Protein AF-0000000085118429 (afdb_homodimer)

Sequence (594 aa):
MKNIKKLLFVSVMFFLSLVNLNAHSLWVNSFESFTHKPAHIIVGLGWGHLMPIDDILNSPNGRVIVEEFKITSPNGEIINLDIPSSDPKEATKKVKDFDVLSADLGLQKIALKENSQKGVYKIEAKSKPTFYTEYIDTKGNKRLKLTTMDKLDDIQKILMSVKYEAFAKSYLTIDKWEEQKATNKGLEIIPKTDLSNVKVGDLVEFEVLFEGKPLHLTASSMDYISANSNSFGQNDGFSLMSYIENGKAQFRVQSAGQWRVSCNHRDTVTKDGSFKDLFGKVEYVFNASTITFNVKEMKNIKKLLFVSVMFFLSLVNLNAHSLWVNSFESFTHKPAHIIVGLGWGHLMPIDDILNSPNGRVIVEEFKITSPNGEIINLDIPSSDPKEATKKVKDFDVLSADLGLQKIALKENSQKGVYKIEAKSKPTFYTEYIDTKGNKRLKLTTMDKLDDIQKILMSVKYEAFAKSYLTIDKWEEQKATNKGLEIIPKTDLSNVKVGDLVEFEVLFEGKPLHLTASSMDYISANSNSFGQNDGFSLMSYIENGKAQFRVQSAGQWRVSCNHRDTVTKDGSFKDLFGKVEYVFNASTITFNVKE

Foldseek 3Di:
DPCPPPPPPPPPPPCPPCPPQFAKAKAKDWAWDVPDPPTKIKIFIEIGQAPPHDDAQQDPVDHFAWDFKWKAAPVGDIDGADDDDRDDDDFPDDDDPDGHDDHCGRIDMGGDDPPGDFEKMKIKIKTDWWKKWWAQFQVRDTDIDGFFPLPDDGGPGTPFIETEMEMYMEMDGGPDYDFDDDPLAAWDWGWPDRLNEAAQFDKTKTFIDGSNFGDADDPVDFWKKWKDHPVGCSVVPGTDIFTGHRRMTIDGHHDWFKMKIKTKDKDAADCPDPVNVCVVGGGIYIYMYMYMGGYHD/DPPPPPPPPPPPPPCPPCPPLFAKAKAKDWAWDVPDPPTKIKIFIEIGQAPPHDDAQQDPVDHFAWDFKWKAAPVGDIDGADDDDRDDDDFPDDDDPDGHDDHCGRIDMGGDDPPGDFEKMKIKIKTDWWKKWWAQFQVRDTDIDGFFPLPDDGGPGTPFIETEMEMYMEMDGGPDYDFDDDPLAAWDWGWPDRLNEAAQFDKTKTFIDGSNFGDADDPVDFWKKWKAHPVGCSVVPGTDIFTGHRRMTIDGHHDWFKMKIKTKDKDAADCPDPVNVCVVGGGIYIYMYMYMGGYHD

Organism: Aliarcobacter butzleri (strain RM4018) (NCBI:txid367737)

Solvent-accessible surface area (backbone atoms only — not comparable to full-atom values): 31592 Å² total; per-residue (Å²): 137,84,81,76,76,76,77,75,76,74,74,74,68,74,69,71,70,72,68,61,82,81,55,67,42,57,36,38,43,77,29,76,34,75,87,51,87,56,36,34,32,32,33,27,54,23,27,32,86,47,64,80,53,41,47,46,41,31,32,96,90,49,68,50,50,74,67,43,36,34,39,30,41,64,86,61,53,73,44,80,48,73,72,55,77,44,60,78,69,71,61,78,39,82,50,94,37,30,32,34,26,80,37,64,41,36,38,29,33,41,38,39,39,91,77,34,72,66,20,42,32,41,35,38,35,30,38,45,77,40,39,34,22,34,28,27,28,76,85,69,45,84,44,78,45,81,35,47,53,69,78,56,82,59,68,65,41,82,74,46,28,32,38,37,35,40,30,17,27,28,72,47,56,39,98,40,78,64,88,66,76,84,86,47,61,52,48,39,77,38,58,73,41,71,59,80,73,34,36,50,65,38,76,44,38,33,39,33,27,48,60,61,36,60,38,47,61,42,100,87,36,82,40,40,39,36,33,36,22,46,38,41,38,54,90,74,72,43,62,49,74,24,62,24,55,73,12,34,34,53,51,62,42,83,47,21,22,59,35,40,38,37,36,62,47,75,42,78,40,33,81,84,46,99,43,30,90,39,41,77,33,30,50,30,41,35,32,34,21,25,39,30,45,53,27,35,119,137,86,80,76,76,74,78,76,76,75,74,74,71,74,69,70,70,73,68,60,84,81,55,66,43,57,35,36,44,75,30,77,34,75,87,51,87,55,36,34,33,32,34,27,54,24,26,32,87,46,64,78,54,39,47,46,40,33,32,95,92,51,68,51,49,73,68,43,37,33,39,30,41,63,87,62,53,73,43,80,48,72,73,55,76,43,59,78,67,70,61,77,39,82,52,93,37,31,31,34,26,80,37,65,41,37,37,27,32,40,39,40,39,90,79,34,74,69,22,40,30,41,36,39,36,28,38,47,77,40,40,35,22,33,27,28,28,76,85,68,44,83,44,78,43,81,38,47,53,68,78,56,84,58,70,65,40,82,73,46,28,32,40,36,36,39,29,18,28,28,72,46,56,38,98,40,78,63,89,67,77,84,86,46,61,52,48,38,78,38,55,73,42,72,61,80,73,34,35,49,66,38,73,43,38,34,38,34,27,48,59,62,37,59,37,47,61,40,100,88,36,81,40,40,39,36,35,34,20,47,39,40,38,55,89,75,73,43,62,49,72,23,62,24,56,73,12,34,34,54,52,61,42,86,47,24,22,59,35,39,36,36,36,64,48,76,43,78,40,34,79,85,46,98,44,31,92,40,41,77,31,31,50,30,40,36,32,36,23,25,40,31,48,54,28,35,117

Structure (mmCIF, N/CA/C/O backbone):
data_AF-0000000085118429-model_v1
#
loop_
_entity.id
_entity.type
_entity.pdbx_description
1 polymer 'Nickel transporter'
#
loop_
_atom_site.group_PDB
_atom_site.id
_atom_site.type_symbol
_atom_site.label_atom_id
_atom_site.label_alt_id
_atom_site.label_comp_id
_atom_site.label_asym_id
_atom_site.label_entity_id
_atom_site.label_seq_id
_atom_site.pdbx_PDB_ins_code
_atom_site.Cartn_x
_atom_site.Cartn_y
_atom_site.Cartn_z
_atom_site.occupancy
_atom_site.B_iso_or_equiv
_atom_site.auth_seq_id
_atom_site.auth_comp_id
_atom_site.auth_asym_id
_atom_site.auth_atom_id
_atom_site.pdbx_PDB_model_num
ATOM 1 N N . MET A 1 1 ? -17.5 35.219 61.25 1 31.08 1 MET A N 1
ATOM 2 C CA . MET A 1 1 ? -17.938 34.156 60.312 1 31.08 1 MET A CA 1
ATOM 3 C C . MET A 1 1 ? -17.797 34.594 58.875 1 31.08 1 MET A C 1
ATOM 5 O O . MET A 1 1 ? -18.688 35.25 58.312 1 31.08 1 MET A O 1
ATOM 9 N N . LYS A 1 2 ? -16.516 35.031 58.531 1 35.03 2 LYS A N 1
ATOM 10 C CA . LYS A 1 2 ? -16.047 35.594 57.281 1 35.03 2 LYS A CA 1
ATOM 11 C C . LYS A 1 2 ? -16.281 34.656 56.094 1 35.03 2 LYS A C 1
ATOM 13 O O . LYS A 1 2 ? -15.93 33.469 56.156 1 35.03 2 LYS A O 1
ATOM 18 N N . ASN A 1 3 ? -17.375 34.875 55.219 1 29.75 3 ASN A N 1
ATOM 19 C CA . ASN A 1 3 ? -17.953 34.25 54.031 1 29.75 3 ASN A CA 1
ATOM 20 C C . ASN A 1 3 ? -16.922 34.125 52.938 1 29.75 3 ASN A C 1
ATOM 22 O O . ASN A 1 3 ? -16.484 35.094 52.344 1 29.75 3 ASN A O 1
ATOM 26 N N . ILE A 1 4 ? -15.898 33.281 53 1 30.25 4 ILE A N 1
ATOM 27 C CA . ILE A 1 4 ? -14.898 32.938 52 1 30.25 4 ILE A CA 1
ATOM 28 C C . ILE A 1 4 ? -15.602 32.469 50.719 1 30.25 4 ILE A C 1
ATOM 30 O O . ILE A 1 4 ? -16.203 31.406 50.688 1 30.25 4 ILE A O 1
ATOM 34 N N . LYS A 1 5 ? -16.344 33.406 50 1 30.91 5 LYS A N 1
ATOM 35 C CA . LYS A 1 5 ? -16.891 33.094 48.688 1 30.91 5 LYS A CA 1
ATOM 36 C C . LYS A 1 5 ? -15.852 32.406 47.812 1 30.91 5 LYS A C 1
ATOM 38 O O . LYS A 1 5 ? -14.805 32.969 47.5 1 30.91 5 LYS A O 1
ATOM 43 N N . LYS A 1 6 ? -15.797 31.062 47.938 1 32.31 6 LYS A N 1
ATOM 44 C CA . LYS A 1 6 ? -15.055 30.188 47.031 1 32.31 6 LYS A CA 1
ATOM 45 C C . LYS A 1 6 ? -15.266 30.594 45.562 1 32.31 6 LYS A C 1
ATOM 47 O O . LYS A 1 6 ? -16.406 30.656 45.094 1 32.31 6 LYS A O 1
ATOM 52 N N . LEU A 1 7 ? -14.445 31.516 45.031 1 33.56 7 LEU A N 1
ATOM 53 C CA . LEU A 1 7 ? -14.312 31.812 43.594 1 33.56 7 LEU A CA 1
ATOM 54 C C . LEU A 1 7 ? -14.266 30.531 42.781 1 33.56 7 LEU A C 1
ATOM 56 O O . LEU A 1 7 ? -13.352 29.719 42.938 1 33.56 7 LEU A O 1
ATOM 60 N N . LEU A 1 8 ? -15.43 29.984 42.438 1 31.56 8 LEU A N 1
ATOM 61 C CA . LEU A 1 8 ? -15.602 28.938 41.438 1 31.56 8 LEU A CA 1
ATOM 62 C C . LEU A 1 8 ? -14.867 29.281 40.156 1 31.56 8 LEU A C 1
ATOM 64 O O . LEU A 1 8 ? -15.227 30.234 39.438 1 31.56 8 LEU A O 1
ATOM 68 N N . PHE A 1 9 ? -13.523 29.203 40.094 1 29.58 9 PHE A N 1
ATOM 69 C CA . PHE A 1 9 ? -12.797 29.188 38.844 1 29.58 9 PHE A CA 1
ATOM 70 C C . PHE A 1 9 ? -13.477 28.281 37.844 1 29.58 9 PHE A C 1
ATOM 72 O O . PHE A 1 9 ? -13.492 27.062 38 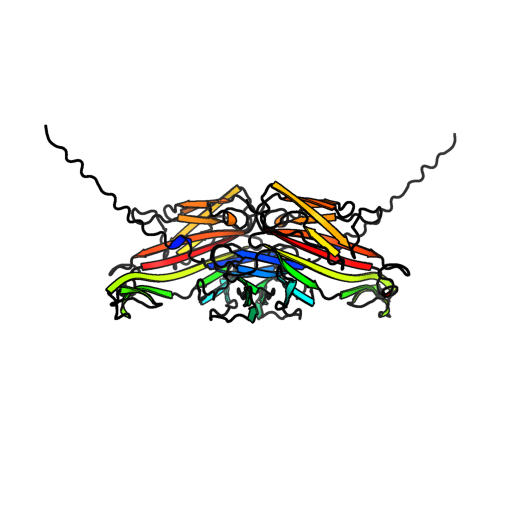1 29.58 9 PHE A O 1
ATOM 79 N N . VAL A 1 10 ? -14.586 28.719 37.219 1 30.53 10 VAL A N 1
ATOM 80 C CA . VAL A 1 10 ? -15.109 28.109 36 1 30.53 10 VAL A CA 1
ATOM 81 C C . VAL A 1 10 ? -13.984 27.922 35 1 30.53 10 VAL A C 1
ATOM 83 O O . VAL A 1 10 ? -13.422 28.891 34.5 1 30.53 10 VAL A O 1
ATOM 86 N N . SER A 1 11 ? -13.086 26.984 35.188 1 29.55 11 SER A N 1
ATOM 87 C CA . SER A 1 11 ? -12.195 26.531 34.125 1 29.55 11 SER A CA 1
ATOM 88 C C . SER A 1 11 ? -12.953 26.375 32.812 1 29.55 11 SER A C 1
ATOM 90 O O . SER A 1 11 ? -13.82 25.5 32.688 1 29.55 11 SER A O 1
ATOM 92 N N . VAL A 1 12 ? -13.344 27.453 32.219 1 29.23 12 VAL A N 1
ATOM 93 C CA . VAL A 1 12 ? -13.75 27.391 30.812 1 29.23 12 VAL A CA 1
ATOM 94 C C . VAL A 1 12 ? -12.766 26.531 30.031 1 29.23 12 VAL A C 1
ATOM 96 O O . VAL A 1 12 ? -11.617 26.938 29.812 1 29.23 12 VAL A O 1
ATOM 99 N N . MET A 1 13 ? -12.68 25.297 30.312 1 29.78 13 MET A N 1
ATOM 100 C CA . MET A 1 13 ? -12.047 24.391 29.359 1 29.78 13 MET A CA 1
ATOM 101 C C . MET A 1 13 ? -12.492 24.703 27.938 1 29.78 13 MET A C 1
ATOM 103 O O . MET A 1 13 ? -13.641 24.438 27.578 1 29.78 13 MET A O 1
ATOM 107 N N . PHE A 1 14 ? -12.094 25.844 27.422 1 29.92 14 PHE A N 1
ATOM 108 C CA . PHE A 1 14 ? -12.203 25.969 25.984 1 29.92 14 PHE A CA 1
ATOM 109 C C . PHE A 1 14 ? -11.883 24.656 25.281 1 29.92 14 PHE A C 1
ATOM 111 O O . PHE A 1 14 ? -10.75 24.188 25.328 1 29.92 14 PHE A O 1
ATOM 118 N N . PHE A 1 15 ? -12.859 23.781 25.266 1 29.66 15 PHE A N 1
ATOM 119 C CA . PHE A 1 15 ? -12.867 22.641 24.344 1 29.66 15 PHE A CA 1
ATOM 120 C C . PHE A 1 15 ? -12.438 23.078 22.953 1 29.66 15 PHE A C 1
ATOM 122 O O . PHE A 1 15 ? -13.219 23.672 22.219 1 29.66 15 PHE A O 1
ATOM 129 N N . LEU A 1 16 ? -11.32 23.703 22.75 1 32.72 16 LEU A N 1
ATOM 130 C CA . LEU A 1 16 ? -10.828 23.609 21.391 1 32.72 16 LEU A CA 1
ATOM 131 C C . LEU A 1 16 ? -11.266 22.297 20.75 1 32.72 16 LEU A C 1
ATOM 133 O O . LEU A 1 16 ? -10.953 21.219 21.266 1 32.72 16 LEU A O 1
ATOM 137 N N . SER A 1 17 ? -12.516 22.281 20.312 1 33.25 17 SER A N 1
ATOM 138 C CA . SER A 1 17 ? -13.008 21.219 19.438 1 33.25 17 SER A CA 1
ATOM 139 C C . SER A 1 17 ? -11.875 20.594 18.641 1 33.25 17 SER A C 1
ATOM 141 O O . SER A 1 17 ? -11.117 21.297 17.969 1 33.25 17 SER A O 1
ATOM 143 N N . LEU A 1 18 ? -11.266 19.656 19.078 1 34.97 18 LEU A N 1
ATOM 144 C CA . LEU A 1 18 ? -10.5 18.625 18.375 1 34.97 18 LEU A CA 1
ATOM 145 C C . LEU A 1 18 ? -11.039 18.438 16.953 1 34.97 18 LEU A C 1
ATOM 147 O O . LEU A 1 18 ? -11.992 17.688 16.75 1 34.97 18 LEU A O 1
ATOM 151 N N . VAL A 1 19 ? -11.336 19.5 16.281 1 38.31 19 VAL A N 1
ATOM 152 C CA . VAL A 1 19 ? -11.539 19.297 14.852 1 38.31 19 VAL A CA 1
ATOM 153 C C . VAL A 1 19 ? -10.75 18.078 14.383 1 38.31 19 VAL A C 1
ATOM 155 O O . VAL A 1 19 ? -10.789 17.719 13.203 1 38.31 19 VAL A O 1
ATOM 158 N N . ASN A 1 20 ? -9.578 17.766 14.938 1 40.97 20 ASN A N 1
ATOM 159 C CA . ASN A 1 20 ? -8.539 17.031 14.234 1 40.97 20 ASN A CA 1
ATOM 160 C C . ASN A 1 20 ? -8.984 15.602 13.914 1 40.97 20 ASN A C 1
ATOM 162 O O . ASN A 1 20 ? -8.234 14.836 13.305 1 40.97 20 ASN A O 1
ATOM 166 N N . LEU A 1 21 ? -9.945 15.148 14.648 1 42.75 21 LEU A N 1
ATOM 167 C CA . LEU A 1 21 ? -9.953 13.688 14.672 1 42.75 21 LEU A CA 1
ATOM 168 C C . LEU A 1 21 ? -10.211 13.125 13.273 1 42.75 21 LEU A C 1
ATOM 170 O O . LEU A 1 21 ? -9.742 12.031 12.945 1 42.75 21 LEU A O 1
ATOM 174 N N . ASN A 1 22 ? -10.82 13.945 12.32 1 56.09 22 ASN A N 1
ATOM 175 C CA . ASN A 1 22 ? -11.188 13.273 11.078 1 56.09 22 ASN A CA 1
ATOM 176 C C . ASN A 1 22 ? -10.453 13.867 9.875 1 56.09 22 ASN A C 1
ATOM 178 O O . ASN A 1 22 ? -10.891 13.711 8.734 1 56.09 22 ASN A O 1
ATOM 182 N N . ALA A 1 23 ? -9.328 14.648 10.242 1 78.62 23 ALA A N 1
ATOM 183 C CA . ALA A 1 23 ? -8.703 15.25 9.07 1 78.62 23 ALA A CA 1
ATOM 184 C C . ALA A 1 23 ? -7.699 14.289 8.438 1 78.62 23 ALA A C 1
ATOM 186 O O . ALA A 1 23 ? -7.012 13.547 9.141 1 78.62 23 ALA A O 1
ATOM 187 N N . HIS A 1 24 ? -7.641 14.32 7.16 1 89.5 24 HIS A N 1
ATOM 188 C CA . HIS A 1 24 ? -6.691 13.523 6.398 1 89.5 24 HIS A CA 1
ATOM 189 C C . HIS A 1 24 ? -5.258 13.945 6.688 1 89.5 24 HIS A C 1
ATOM 191 O O . HIS A 1 24 ? -4.996 15.109 6.984 1 89.5 24 HIS A O 1
ATOM 197 N N . SER A 1 25 ? -4.398 13.078 6.727 1 93.75 25 SER A N 1
ATOM 198 C CA . SER A 1 25 ? -2.963 13.32 6.809 1 93.75 25 SER A CA 1
ATOM 199 C C . SER A 1 25 ? -2.264 12.938 5.508 1 93.75 25 SER A C 1
ATOM 201 O O . SER A 1 25 ? -2.707 12.023 4.805 1 93.75 25 SER A O 1
ATOM 203 N N . LEU A 1 26 ? -1.222 13.695 5.242 1 96.81 26 LEU A N 1
ATOM 204 C CA . LEU A 1 26 ? -0.323 13.367 4.141 1 96.81 26 LEU A CA 1
ATOM 205 C C . LEU A 1 26 ? 0.892 12.594 4.641 1 96.81 26 LEU A C 1
ATOM 207 O O . LEU A 1 26 ? 1.497 12.969 5.648 1 96.81 26 LEU A O 1
ATOM 211 N N . TRP A 1 27 ? 1.241 11.461 3.992 1 98.38 27 TRP A N 1
ATOM 212 C CA . TRP A 1 27 ? 2.479 10.766 4.34 1 98.38 27 TRP A CA 1
ATOM 213 C C . TRP A 1 27 ? 3.135 10.172 3.102 1 98.38 27 TRP A C 1
ATOM 215 O O . TRP A 1 27 ? 2.578 10.234 2.004 1 98.38 27 TRP A O 1
ATOM 225 N N . VAL A 1 28 ? 4.406 9.781 3.297 1 98.56 28 VAL A N 1
ATOM 226 C CA . VAL A 1 28 ? 5.156 9.094 2.248 1 98.56 28 VAL A CA 1
ATOM 227 C C . VAL A 1 28 ? 5.211 7.598 2.545 1 98.56 28 VAL A C 1
ATOM 229 O O . VAL A 1 28 ? 5.535 7.191 3.662 1 98.56 28 VAL A O 1
ATOM 232 N N . ASN A 1 29 ? 4.762 6.855 1.535 1 97.38 29 ASN A N 1
ATOM 233 C CA . ASN A 1 29 ? 4.969 5.414 1.603 1 97.38 29 ASN A CA 1
ATOM 234 C C . ASN A 1 29 ? 6.336 5.016 1.054 1 97.38 29 ASN A C 1
ATOM 236 O O . ASN A 1 29 ? 6.789 5.566 0.048 1 97.38 29 ASN A O 1
ATOM 240 N N . SER A 1 30 ? 6.949 4.145 1.771 1 95.25 30 SER A N 1
ATOM 241 C CA . SER A 1 30 ? 8.219 3.557 1.339 1 95.25 30 SER A CA 1
ATOM 242 C C . SER A 1 30 ? 8.211 2.043 1.513 1 95.25 30 SER A C 1
ATOM 244 O O . SER A 1 30 ? 8.391 1.539 2.625 1 95.25 30 SER A O 1
ATOM 246 N N . PHE A 1 31 ? 8.094 1.335 0.402 1 95.19 31 PHE A N 1
ATOM 247 C CA . PHE A 1 31 ? 8.078 -0.123 0.4 1 95.19 31 PHE A CA 1
ATOM 248 C C . PHE A 1 31 ? 9.414 -0.68 -0.082 1 95.19 31 PHE A C 1
ATOM 250 O O . PHE A 1 31 ? 9.672 -0.726 -1.286 1 95.19 31 PHE A O 1
ATOM 257 N N . GLU A 1 32 ? 10.164 -1.174 0.893 1 92.88 32 GLU A N 1
ATOM 258 C CA . GLU A 1 32 ? 11.523 -1.625 0.59 1 92.88 32 GLU A CA 1
ATOM 259 C C . GLU A 1 32 ? 11.531 -3.088 0.156 1 92.88 32 GLU A C 1
ATOM 261 O O . GLU A 1 32 ? 10.805 -3.912 0.714 1 92.88 32 GLU A O 1
ATOM 266 N N . SER A 1 33 ? 12.328 -3.354 -0.87 1 90 33 SER A N 1
ATOM 267 C CA . SER A 1 33 ? 12.523 -4.723 -1.328 1 90 33 SER A CA 1
ATOM 268 C C . SER A 1 33 ? 14 -5.031 -1.53 1 90 33 SER A C 1
ATOM 270 O O . SER A 1 33 ? 14.625 -4.512 -2.455 1 90 33 SER A O 1
ATOM 272 N N . PHE A 1 34 ? 14.469 -5.934 -0.694 1 85.56 34 PHE A N 1
ATOM 273 C CA . PHE A 1 34 ? 15.883 -6.309 -0.765 1 85.56 34 PHE A CA 1
ATOM 274 C C . PHE A 1 34 ? 16.031 -7.75 -1.231 1 85.56 34 PHE A C 1
ATOM 276 O O . PHE A 1 34 ? 17.094 -8.344 -1.087 1 85.56 34 PHE A O 1
ATOM 283 N N . THR A 1 35 ? 14.961 -8.281 -1.754 1 83.44 35 THR A N 1
ATOM 284 C CA . THR A 1 35 ? 14.953 -9.68 -2.172 1 83.44 35 THR A CA 1
ATOM 285 C C . THR A 1 35 ? 15.875 -9.883 -3.373 1 83.44 35 THR A C 1
ATOM 287 O O . THR A 1 35 ? 16.562 -10.906 -3.467 1 83.44 35 THR A O 1
ATOM 290 N N . HIS A 1 36 ? 15.805 -8.93 -4.277 1 82.12 36 HIS A N 1
ATOM 291 C CA . HIS A 1 36 ? 16.703 -8.961 -5.43 1 82.12 36 HIS A CA 1
ATOM 292 C C . HIS A 1 36 ? 17.828 -7.945 -5.285 1 82.12 36 HIS A C 1
ATOM 294 O O . HIS A 1 36 ? 17.703 -6.984 -4.52 1 82.12 36 HIS A O 1
ATOM 300 N N . LYS A 1 37 ? 18.938 -8.312 -6.004 1 87.12 37 LYS A N 1
ATOM 301 C CA . LYS A 1 37 ? 20.031 -7.359 -6.074 1 87.12 37 LYS A CA 1
ATOM 302 C C . LYS A 1 37 ? 20.234 -6.848 -7.5 1 87.12 37 LYS A C 1
ATOM 304 O O . LYS A 1 37 ? 20.266 -7.633 -8.445 1 87.12 37 LYS A O 1
ATOM 309 N N . PRO A 1 38 ? 20.359 -5.492 -7.715 1 91.5 38 PRO A N 1
ATOM 310 C CA . PRO A 1 38 ? 20.281 -4.465 -6.672 1 91.5 38 PRO A CA 1
ATOM 311 C C . PRO A 1 38 ? 18.859 -4.293 -6.117 1 91.5 38 PRO A C 1
ATOM 313 O O . PRO A 1 38 ? 17.891 -4.637 -6.785 1 91.5 38 PRO A O 1
ATOM 316 N N . ALA A 1 39 ? 18.828 -3.707 -4.957 1 91.5 39 ALA A N 1
ATOM 317 C CA . ALA A 1 39 ? 17.562 -3.514 -4.262 1 91.5 39 ALA A CA 1
ATOM 318 C C . ALA A 1 39 ? 16.734 -2.408 -4.922 1 91.5 39 ALA A C 1
ATOM 320 O O . ALA A 1 39 ? 17.219 -1.709 -5.812 1 91.5 39 ALA A O 1
ATOM 321 N N . HIS A 1 40 ? 15.484 -2.377 -4.543 1 94 40 HIS A N 1
ATOM 322 C CA . HIS A 1 40 ? 14.633 -1.275 -4.973 1 94 40 HIS A CA 1
ATOM 323 C C . HIS A 1 40 ? 13.641 -0.891 -3.879 1 94 40 HIS A C 1
ATOM 325 O O . HIS A 1 40 ? 13.461 -1.632 -2.91 1 94 40 HIS A O 1
ATOM 331 N N . ILE A 1 41 ? 13.102 0.284 -4.066 1 95.69 41 ILE A N 1
ATOM 332 C CA . ILE A 1 41 ? 12.016 0.739 -3.205 1 95.69 41 ILE A CA 1
ATOM 333 C C . ILE A 1 41 ? 10.891 1.317 -4.059 1 95.69 41 ILE A C 1
ATOM 335 O O . ILE A 1 41 ? 11.141 1.924 -5.105 1 95.69 41 ILE A O 1
ATOM 339 N N . ILE A 1 42 ? 9.688 1.036 -3.656 1 97.19 42 ILE A N 1
ATOM 340 C CA . ILE A 1 42 ? 8.562 1.751 -4.234 1 97.19 42 ILE A CA 1
ATOM 341 C C . ILE A 1 42 ? 8.102 2.848 -3.279 1 97.19 42 ILE A C 1
ATOM 343 O O . ILE A 1 42 ? 7.773 2.574 -2.121 1 97.19 42 ILE A O 1
ATOM 347 N N . VAL A 1 43 ? 8.102 4.059 -3.807 1 98.25 43 VAL A N 1
ATOM 348 C CA . VAL A 1 43 ? 7.656 5.18 -2.99 1 98.25 43 VAL A CA 1
ATOM 349 C C . VAL A 1 43 ? 6.348 5.738 -3.549 1 98.25 43 VAL A C 1
ATOM 351 O O . VAL A 1 43 ? 6.031 5.535 -4.723 1 98.25 43 VAL A O 1
ATOM 354 N N . GLY A 1 44 ? 5.613 6.371 -2.727 1 98.19 44 GLY A N 1
ATOM 355 C CA . GLY A 1 44 ? 4.367 7.008 -3.119 1 98.19 44 GLY A CA 1
ATOM 356 C C . GLY A 1 44 ? 3.779 7.891 -2.033 1 98.19 44 GLY A C 1
ATOM 357 O O . GLY A 1 44 ? 4.324 7.969 -0.93 1 98.19 44 GLY A O 1
ATOM 358 N N . LEU A 1 45 ? 2.674 8.508 -2.402 1 98.38 45 LEU A N 1
ATOM 359 C CA . LEU A 1 45 ? 2.01 9.414 -1.477 1 98.38 45 LEU A CA 1
ATOM 360 C C . LEU A 1 45 ? 0.825 8.734 -0.799 1 98.38 45 LEU A C 1
ATOM 362 O O . LEU A 1 45 ? 0.111 7.949 -1.43 1 98.38 45 LEU A O 1
ATOM 366 N N . GLY A 1 46 ? 0.709 8.984 0.461 1 97.12 46 GLY A N 1
ATOM 367 C CA . GLY A 1 46 ? -0.475 8.594 1.212 1 97.12 46 GLY A CA 1
ATOM 368 C C . GLY A 1 46 ? -1.325 9.781 1.633 1 97.12 46 GLY A C 1
ATOM 369 O O . GLY A 1 46 ? -0.799 10.852 1.944 1 97.12 46 GLY A O 1
ATOM 370 N N . TRP A 1 47 ? -2.594 9.531 1.67 1 95.38 47 TRP A N 1
ATOM 371 C CA . TRP A 1 47 ? -3.566 10.547 2.051 1 95.38 47 TRP A CA 1
ATOM 372 C C . TRP A 1 47 ? -4.777 9.914 2.73 1 95.38 47 TRP A C 1
ATOM 374 O O . TRP A 1 47 ? -5.328 8.93 2.24 1 95.38 47 TRP A O 1
ATOM 384 N N . GLY A 1 48 ? -5.113 10.367 3.838 1 93.31 48 GLY A N 1
ATOM 385 C CA . GLY A 1 48 ? -6.27 9.852 4.547 1 93.31 48 GLY A CA 1
ATOM 386 C C . GLY A 1 48 ? -5.992 9.547 6.008 1 93.31 48 GLY A C 1
ATOM 387 O O . GLY A 1 48 ? -5.289 10.305 6.68 1 93.31 48 GLY A O 1
ATOM 388 N N . HIS A 1 49 ? -6.602 8.453 6.488 1 89.12 49 HIS A N 1
ATOM 389 C CA . HIS A 1 49 ? -6.555 8.133 7.91 1 89.12 49 HIS A CA 1
ATOM 390 C C . HIS A 1 49 ? -5.75 6.863 8.164 1 89.12 49 HIS A C 1
ATOM 392 O O . HIS A 1 49 ? -5.129 6.719 9.219 1 89.12 49 HIS A O 1
ATOM 398 N N . LEU A 1 50 ? -5.715 5.992 7.199 1 90.75 50 LEU A N 1
ATOM 399 C CA . LEU A 1 50 ? -5.215 4.641 7.441 1 90.75 50 LEU A CA 1
ATOM 400 C C . LEU A 1 50 ? -4.016 4.336 6.555 1 90.75 50 LEU A C 1
ATOM 402 O O . LEU A 1 50 ? -4.004 4.691 5.371 1 90.75 50 LEU A O 1
ATOM 406 N N . MET A 1 51 ? -2.998 3.684 7.223 1 92.44 51 MET A N 1
ATOM 407 C CA . MET A 1 51 ? -1.85 3.195 6.465 1 92.44 51 MET A CA 1
ATOM 408 C C . MET A 1 51 ? -2.129 1.814 5.883 1 92.44 51 MET A C 1
ATOM 410 O O . MET A 1 51 ? -2.941 1.061 6.422 1 92.44 51 MET A O 1
ATOM 414 N N . PRO A 1 52 ? -1.482 1.455 4.734 1 94.44 52 PRO A N 1
ATOM 415 C CA . PRO A 1 52 ? -0.582 2.314 3.961 1 94.44 52 PRO A CA 1
ATOM 416 C C . PRO A 1 52 ? -1.315 3.15 2.916 1 94.44 52 PRO A C 1
ATOM 418 O O . PRO A 1 52 ? -0.769 4.133 2.41 1 94.44 52 PRO A O 1
ATOM 421 N N . ILE A 1 53 ? -2.5 2.74 2.51 1 94.88 53 ILE A N 1
ATOM 422 C CA . ILE A 1 53 ? -3.285 3.42 1.486 1 94.88 53 ILE A CA 1
ATOM 423 C C . ILE A 1 53 ? -4.723 3.592 1.97 1 94.88 53 ILE A C 1
ATOM 425 O O . ILE A 1 53 ? -5.363 2.625 2.391 1 94.88 53 ILE A O 1
ATOM 429 N N . ASP A 1 54 ? -5.242 4.812 1.902 1 93.25 54 ASP A N 1
ATOM 430 C CA . ASP A 1 54 ? -6.582 5.062 2.432 1 93.25 54 ASP A CA 1
ATOM 431 C C . ASP A 1 54 ? -7.453 5.777 1.403 1 93.25 54 ASP A C 1
ATOM 433 O O . ASP A 1 54 ? -8.398 5.195 0.867 1 93.25 54 ASP A O 1
ATOM 437 N N . ASP A 1 55 ? -7.055 6.949 1.001 1 92.56 55 ASP A N 1
ATOM 438 C CA . ASP A 1 55 ? -7.863 7.746 0.083 1 92.56 55 ASP A CA 1
ATOM 439 C C . ASP A 1 55 ? -7.008 8.32 -1.045 1 92.56 55 ASP A C 1
ATOM 441 O O . ASP A 1 55 ? -5.777 8.25 -0.998 1 92.56 55 ASP A O 1
ATOM 445 N N . ILE A 1 56 ? -7.668 8.773 -2.088 1 93.75 56 ILE A N 1
ATOM 446 C CA . ILE A 1 56 ? -6.965 9.422 -3.193 1 93.75 56 ILE A CA 1
ATOM 447 C C . ILE A 1 56 ? -6.711 10.891 -2.859 1 93.75 56 ILE A C 1
ATOM 449 O O . ILE A 1 56 ? -7.422 11.477 -2.041 1 93.75 56 ILE A O 1
ATOM 453 N N . LEU A 1 57 ? -5.781 11.531 -3.514 1 92.56 57 LEU A N 1
ATOM 454 C CA . LEU A 1 57 ? -5.324 12.875 -3.184 1 92.56 57 LEU A CA 1
ATOM 455 C C . LEU A 1 57 ? -6.398 13.906 -3.506 1 92.56 57 LEU A C 1
ATOM 457 O O . LEU A 1 57 ? -6.438 14.977 -2.898 1 92.56 57 LEU A O 1
ATOM 461 N N . ASN A 1 58 ? -7.258 13.555 -4.449 1 89.94 58 ASN A N 1
ATOM 462 C CA . ASN A 1 58 ? -8.297 14.477 -4.902 1 89.94 58 ASN A CA 1
ATOM 463 C C . ASN A 1 58 ? -9.688 13.992 -4.496 1 89.94 58 ASN A C 1
ATOM 465 O O . ASN A 1 58 ? -10.641 14.125 -5.262 1 89.94 58 ASN A O 1
ATOM 469 N N . SER A 1 59 ? -9.719 13.484 -3.404 1 84.56 59 SER A N 1
ATOM 470 C CA . SER A 1 59 ? -10.953 12.898 -2.889 1 84.56 59 SER A CA 1
ATOM 471 C C . SER A 1 59 ? -11.977 13.969 -2.549 1 84.56 59 SER A C 1
ATOM 473 O O . SER A 1 59 ? -11.625 15.047 -2.061 1 84.56 59 SER A O 1
ATOM 475 N N . PRO A 1 60 ? -13.273 13.648 -2.732 1 78.25 60 PRO A N 1
ATOM 476 C CA . PRO A 1 60 ? -14.32 14.57 -2.281 1 78.25 60 PRO A CA 1
ATOM 477 C C . PRO A 1 60 ? -14.312 14.766 -0.768 1 78.25 60 PRO A C 1
ATOM 479 O O . PRO A 1 60 ? -14.836 15.773 -0.273 1 78.25 60 PRO A O 1
ATOM 482 N N . ASN A 1 61 ? -13.719 13.828 -0.062 1 74.44 61 ASN A N 1
ATOM 483 C CA . ASN A 1 61 ? -13.664 13.906 1.394 1 74.44 61 ASN A CA 1
ATOM 484 C C . ASN A 1 61 ? -12.523 14.797 1.865 1 74.44 61 ASN A C 1
ATOM 486 O O . ASN A 1 61 ? -12.359 15.031 3.064 1 74.44 61 ASN A O 1
ATOM 490 N N . GLY A 1 62 ? -11.766 15.266 1.022 1 78.94 62 GLY A N 1
ATOM 491 C CA . GLY A 1 62 ? -10.609 16.094 1.294 1 78.94 62 GLY A CA 1
ATOM 492 C C . GLY A 1 62 ? -9.539 16 0.218 1 78.94 62 GLY A C 1
ATOM 493 O O . GLY A 1 62 ? -9.156 14.906 -0.189 1 78.94 62 GLY A O 1
ATOM 494 N N . ARG A 1 63 ? -9.18 17.172 -0.166 1 85.94 63 ARG A N 1
ATOM 495 C CA . ARG A 1 63 ? -8.18 17.234 -1.229 1 85.94 63 ARG A CA 1
ATOM 496 C C . ARG A 1 63 ? -6.863 17.812 -0.714 1 85.94 63 ARG A C 1
ATOM 498 O O . ARG A 1 63 ? -6.855 18.609 0.217 1 85.94 63 ARG A O 1
ATOM 505 N N . VAL A 1 64 ? -5.809 17.281 -1.239 1 90.69 64 VAL A N 1
ATOM 506 C CA . VAL A 1 64 ? -4.5 17.859 -0.964 1 90.69 64 VAL A CA 1
ATOM 507 C C . VAL A 1 64 ? -3.764 18.125 -2.275 1 90.69 64 VAL A C 1
ATOM 509 O O . VAL A 1 64 ? -3.832 17.312 -3.207 1 90.69 64 VAL A O 1
ATOM 512 N N . ILE A 1 65 ? -3.205 19.281 -2.383 1 93.94 65 ILE A N 1
ATOM 513 C CA . ILE A 1 65 ? -2.348 19.609 -3.514 1 93.94 65 ILE A CA 1
ATOM 514 C C . ILE A 1 65 ? -0.882 19.453 -3.115 1 93.94 65 ILE A C 1
ATOM 516 O O . ILE A 1 65 ? -0.385 20.188 -2.258 1 93.94 65 ILE A O 1
ATOM 520 N N . VAL A 1 66 ? -0.226 18.516 -3.725 1 96.94 66 VAL A N 1
ATOM 521 C CA . VAL A 1 66 ? 1.181 18.281 -3.424 1 96.94 66 VAL A CA 1
ATOM 522 C C . VAL A 1 66 ? 2.057 19.203 -4.27 1 96.94 66 VAL A C 1
ATOM 524 O O . VAL A 1 66 ? 1.898 19.266 -5.488 1 96.94 66 VAL A O 1
ATOM 527 N N . GLU A 1 67 ? 2.934 19.891 -3.588 1 97.31 67 GLU A N 1
ATOM 528 C CA . GLU A 1 67 ? 3.797 20.859 -4.27 1 97.31 67 GLU A CA 1
ATOM 529 C C . GLU A 1 67 ? 5.172 20.266 -4.547 1 97.31 67 GLU A C 1
ATOM 531 O O . GLU A 1 67 ? 5.805 20.578 -5.555 1 97.31 67 GLU A O 1
ATOM 536 N N . GLU A 1 68 ? 5.578 19.453 -3.654 1 98.06 68 GLU A N 1
ATOM 537 C CA . GLU A 1 68 ? 6.895 18.828 -3.779 1 98.06 68 GLU A CA 1
ATOM 538 C C . GLU A 1 68 ? 6.84 17.344 -3.467 1 98.06 68 GLU A C 1
ATOM 540 O O . GLU A 1 68 ? 6.129 16.922 -2.549 1 98.06 68 GLU A O 1
ATOM 545 N N . PHE A 1 69 ? 7.469 16.625 -4.266 1 98.44 69 PHE A N 1
ATOM 546 C CA . PHE A 1 69 ? 7.758 15.203 -4.078 1 98.44 69 PHE A CA 1
ATOM 547 C C . PHE A 1 69 ? 9.125 14.844 -4.645 1 98.44 69 PHE A C 1
ATOM 549 O O . PHE A 1 69 ? 9.352 14.961 -5.848 1 98.44 69 PHE A O 1
ATOM 556 N N . LYS A 1 70 ? 10.039 14.477 -3.701 1 98.56 70 LYS A N 1
ATOM 557 C CA . LYS A 1 70 ? 11.422 14.367 -4.164 1 98.56 70 LYS A CA 1
ATOM 558 C C . LYS A 1 70 ? 12.188 13.32 -3.361 1 98.56 70 LYS A C 1
ATOM 560 O O . LYS A 1 70 ? 11.758 12.922 -2.275 1 98.56 70 LYS A O 1
ATOM 565 N N . ILE A 1 71 ? 13.266 12.898 -3.924 1 98.19 71 ILE A N 1
ATOM 566 C CA . ILE A 1 71 ? 14.242 12.055 -3.242 1 98.19 71 ILE A CA 1
ATOM 567 C C . ILE A 1 71 ? 15.609 12.734 -3.25 1 98.19 71 ILE A C 1
ATOM 569 O O . ILE A 1 71 ? 16.031 13.289 -4.27 1 98.19 71 ILE A O 1
ATOM 573 N N . THR A 1 72 ? 16.219 12.82 -2.09 1 97.44 72 THR A N 1
ATOM 574 C CA . THR A 1 72 ? 17.562 13.367 -1.942 1 97.44 72 THR A CA 1
ATOM 575 C C . THR A 1 72 ? 18.578 12.258 -1.643 1 97.44 72 THR A C 1
ATOM 577 O O . THR A 1 72 ? 18.438 11.539 -0.653 1 97.44 72 THR A O 1
ATOM 580 N N . SER A 1 73 ? 19.609 12.156 -2.449 1 95.94 73 SER A N 1
ATOM 581 C CA . SER A 1 73 ? 20.656 11.156 -2.262 1 95.94 73 SER A CA 1
ATOM 582 C C . SER A 1 73 ? 21.609 11.555 -1.142 1 95.94 73 SER A C 1
ATOM 584 O O . SER A 1 73 ? 21.609 12.703 -0.696 1 95.94 73 SER A O 1
ATOM 586 N N . PRO A 1 74 ? 22.406 10.57 -0.729 1 95 74 PRO A N 1
ATOM 587 C CA . PRO A 1 74 ? 23.328 10.867 0.379 1 95 74 PRO A CA 1
ATOM 588 C C . PRO A 1 74 ? 24.281 12.008 0.066 1 95 74 PRO A C 1
ATOM 590 O O . PRO A 1 74 ? 24.703 12.734 0.972 1 95 74 PRO A O 1
ATOM 593 N N . ASN A 1 75 ? 24.562 12.242 -1.173 1 92.44 75 ASN A N 1
ATOM 594 C CA . ASN A 1 75 ? 25.5 13.289 -1.558 1 92.44 75 ASN A CA 1
ATOM 595 C C . ASN A 1 75 ? 24.797 14.633 -1.729 1 92.44 75 ASN A C 1
ATOM 597 O O . ASN A 1 75 ? 25.422 15.625 -2.115 1 92.44 75 ASN A O 1
ATOM 601 N N . GLY A 1 76 ? 23.484 14.602 -1.611 1 93.69 76 GLY A N 1
ATOM 602 C CA . GLY A 1 76 ? 22.75 15.844 -1.652 1 93.69 76 GLY A CA 1
ATOM 603 C C . GLY A 1 76 ? 22.016 16.062 -2.967 1 93.69 76 GLY A C 1
ATOM 604 O O . GLY A 1 76 ? 21.266 17.031 -3.117 1 93.69 76 GLY A O 1
ATOM 605 N N . GLU A 1 77 ? 22.219 15.172 -3.904 1 95 77 GLU A N 1
ATOM 606 C CA . GLU A 1 77 ? 21.516 15.305 -5.18 1 95 77 GLU A CA 1
ATOM 607 C C . GLU A 1 77 ? 20.016 15.133 -5 1 95 77 GLU A C 1
ATOM 609 O O . GLU A 1 77 ? 19.562 14.164 -4.383 1 95 77 GLU A O 1
ATOM 614 N N . ILE A 1 78 ? 19.281 16.109 -5.535 1 97 78 ILE A N 1
ATOM 615 C CA . ILE A 1 78 ? 17.828 16.094 -5.422 1 97 78 ILE A CA 1
ATOM 616 C C . ILE A 1 78 ? 17.219 15.656 -6.746 1 97 78 ILE A C 1
ATOM 618 O O . ILE A 1 78 ? 17.531 16.203 -7.801 1 97 78 ILE A O 1
ATOM 622 N N . ILE A 1 79 ? 16.375 14.672 -6.664 1 96.81 79 ILE A N 1
ATOM 623 C CA . ILE A 1 79 ? 15.609 14.227 -7.82 1 96.81 79 ILE A CA 1
ATOM 624 C C . ILE A 1 79 ? 14.117 14.414 -7.559 1 96.81 79 ILE A C 1
ATOM 626 O O . ILE A 1 79 ? 13.57 13.844 -6.613 1 96.81 79 ILE A O 1
ATOM 630 N N . ASN A 1 80 ? 13.469 15.203 -8.43 1 98 80 ASN A N 1
ATOM 631 C CA . ASN A 1 80 ? 12.023 15.398 -8.297 1 98 80 ASN A CA 1
ATOM 632 C C . ASN A 1 80 ? 11.25 14.18 -8.797 1 98 80 ASN A C 1
ATOM 634 O O . ASN A 1 80 ? 11.539 13.648 -9.867 1 98 80 ASN A O 1
ATOM 638 N N . LEU A 1 81 ? 10.359 13.734 -8.023 1 98.12 81 LEU A N 1
ATOM 639 C CA . LEU A 1 81 ? 9.469 12.633 -8.391 1 98.12 81 LEU A CA 1
ATOM 640 C C . LEU A 1 81 ? 8.172 13.164 -8.992 1 98.12 81 LEU A C 1
ATOM 642 O O . LEU A 1 81 ? 7.855 14.344 -8.859 1 98.12 81 LEU A O 1
ATOM 646 N N . ASP A 1 82 ? 7.512 12.273 -9.648 1 96.25 82 ASP A N 1
ATOM 647 C CA . ASP A 1 82 ? 6.266 12.688 -10.289 1 96.25 82 ASP A CA 1
ATOM 648 C C . ASP A 1 82 ? 5.172 12.922 -9.258 1 96.25 82 ASP A C 1
ATOM 650 O O . ASP A 1 82 ? 5.035 12.156 -8.297 1 96.25 82 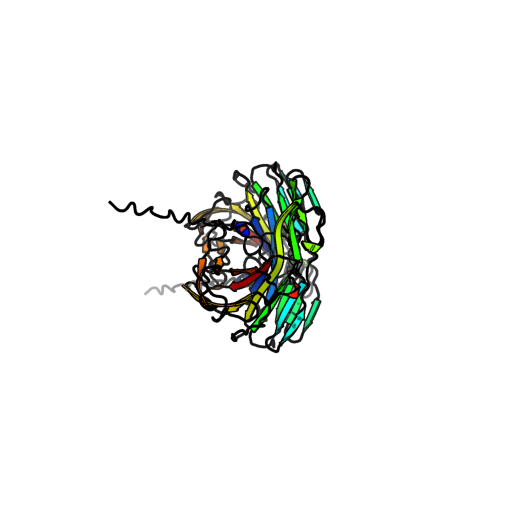ASP A O 1
ATOM 654 N N . ILE A 1 83 ? 4.43 13.977 -9.453 1 96.62 83 ILE A N 1
ATOM 655 C CA . ILE A 1 83 ? 3.32 14.344 -8.578 1 96.62 83 ILE A CA 1
ATOM 656 C C . ILE A 1 83 ? 1.997 14.125 -9.305 1 96.62 83 ILE A C 1
ATOM 658 O O . ILE A 1 83 ? 1.782 14.656 -10.398 1 96.62 83 ILE A O 1
ATOM 662 N N . PRO A 1 84 ? 1.118 13.289 -8.719 1 93.62 84 PRO A N 1
ATOM 663 C CA . PRO A 1 84 ? -0.184 13.094 -9.359 1 93.62 84 PRO A CA 1
ATOM 664 C C . PRO A 1 84 ? -1.027 14.367 -9.375 1 93.62 84 PRO A C 1
ATOM 666 O O . PRO A 1 84 ? -0.848 15.242 -8.531 1 93.62 84 PRO A O 1
ATOM 669 N N . SER A 1 85 ? -1.939 14.383 -10.328 1 88.19 85 SER A N 1
ATOM 670 C CA . SER A 1 85 ? -2.863 15.508 -10.391 1 88.19 85 SER A CA 1
ATOM 671 C C . SER A 1 85 ? -3.762 15.547 -9.156 1 88.19 85 SER A C 1
ATOM 673 O O . SER A 1 85 ? -4.227 14.508 -8.68 1 88.19 85 SER A O 1
ATOM 675 N N . SER A 1 86 ? -3.955 16.719 -8.703 1 82.19 86 SER A N 1
ATOM 676 C CA . SER A 1 86 ? -4.875 16.922 -7.59 1 82.19 86 SER A CA 1
ATOM 677 C C . SER A 1 86 ? -6.25 17.359 -8.078 1 82.19 86 SER A C 1
ATOM 679 O O . SER A 1 86 ? -7.137 17.656 -7.27 1 82.19 86 SER A O 1
ATOM 681 N N . ASP A 1 87 ? -6.418 17.359 -9.289 1 86 87 ASP A N 1
ATOM 682 C CA . ASP A 1 87 ? -7.699 17.797 -9.844 1 86 87 ASP A CA 1
ATOM 683 C C . ASP A 1 87 ? -8.781 16.75 -9.578 1 86 87 ASP A C 1
ATOM 685 O O . ASP A 1 87 ? -8.531 15.539 -9.672 1 86 87 ASP A O 1
ATOM 689 N N . PRO A 1 88 ? -9.93 17.375 -9.203 1 81 88 PRO A N 1
ATOM 690 C CA . PRO A 1 88 ? -11.016 16.422 -9.023 1 81 88 PRO A CA 1
ATOM 691 C C . PRO A 1 88 ? -11.219 15.523 -10.242 1 81 88 PRO A C 1
ATOM 693 O O . PRO A 1 88 ? -11.133 15.992 -11.383 1 81 88 PRO A O 1
ATOM 696 N N . LYS A 1 89 ? -11.258 14.273 -9.93 1 76.56 89 LYS A N 1
ATOM 697 C CA . LYS A 1 89 ? -11.484 13.344 -11.031 1 76.56 89 LYS A CA 1
ATOM 698 C C . LYS A 1 89 ? -12.875 12.719 -10.945 1 76.56 89 LYS A C 1
ATOM 700 O O . LYS A 1 89 ? -13.398 12.5 -9.852 1 76.56 89 LYS A O 1
ATOM 705 N N . GLU A 1 90 ? -13.383 12.508 -12.148 1 85.56 90 GLU A N 1
ATOM 706 C CA . GLU A 1 90 ? -14.672 11.82 -12.242 1 85.56 90 GLU A CA 1
ATOM 707 C C . GLU A 1 90 ? -14.5 10.305 -12.18 1 85.56 90 GLU A C 1
ATOM 709 O O . GLU A 1 90 ? -13.43 9.789 -12.5 1 85.56 90 GLU A O 1
ATOM 714 N N . ALA A 1 91 ? -15.57 9.695 -11.773 1 92.06 91 ALA A N 1
ATOM 715 C CA . ALA A 1 91 ? -15.586 8.234 -11.766 1 92.06 91 ALA A CA 1
ATOM 716 C C . ALA A 1 91 ? -15.375 7.684 -13.172 1 92.06 91 ALA A C 1
ATOM 718 O O . ALA A 1 91 ? -15.945 8.195 -14.141 1 92.06 91 ALA A O 1
ATOM 719 N N . THR A 1 92 ? -14.492 6.723 -13.273 1 92 92 THR A N 1
ATOM 720 C CA . THR A 1 92 ? -14.281 6.059 -14.555 1 92 92 THR A CA 1
ATOM 721 C C . THR A 1 92 ? -15.461 5.145 -14.891 1 92 92 THR A C 1
ATOM 723 O O . THR A 1 92 ? -15.719 4.863 -16.062 1 92 92 THR A O 1
ATOM 726 N N . LYS A 1 93 ? -16.078 4.625 -13.828 1 93.81 93 LYS A N 1
ATOM 727 C CA . LYS A 1 93 ? -17.281 3.801 -13.938 1 93.81 93 LYS A CA 1
ATOM 728 C C . LYS A 1 93 ? -18.281 4.141 -12.836 1 93.81 93 LYS A C 1
ATOM 730 O O . LYS A 1 93 ? -17.891 4.344 -11.688 1 93.81 93 LYS A O 1
ATOM 735 N N . LYS A 1 94 ? -19.516 4.285 -13.266 1 93.69 94 LYS A N 1
ATOM 736 C CA . LYS A 1 94 ? -20.609 4.488 -12.328 1 93.69 94 LYS A CA 1
ATOM 737 C C . LYS A 1 94 ? -21.594 3.332 -12.383 1 93.69 94 LYS A C 1
ATOM 739 O O . LYS A 1 94 ? -22.188 3.066 -13.43 1 93.69 94 LYS A O 1
ATOM 744 N N . VAL A 1 95 ? -21.672 2.66 -11.266 1 92.62 95 VAL A N 1
ATOM 745 C CA . VAL A 1 95 ? -22.625 1.562 -11.195 1 92.62 95 VAL A CA 1
ATOM 746 C C . VAL A 1 95 ? -23.531 1.747 -9.984 1 92.62 95 VAL A C 1
ATOM 748 O O . VAL A 1 95 ? -23.359 2.678 -9.195 1 92.62 95 VAL A O 1
ATOM 751 N N . LYS A 1 96 ? -24.547 0.996 -9.906 1 91 96 LYS A N 1
ATOM 752 C CA . LYS A 1 96 ? -25.609 1.169 -8.922 1 91 96 LYS A CA 1
ATOM 753 C C . LYS A 1 96 ? -25.047 1.236 -7.504 1 91 96 LYS A C 1
ATOM 755 O O . LYS A 1 96 ? -25.406 2.123 -6.727 1 91 96 LYS A O 1
ATOM 760 N N . ASP A 1 97 ? -24.031 0.451 -7.215 1 93.25 97 ASP A N 1
ATOM 761 C CA . ASP A 1 97 ? -23.625 0.256 -5.828 1 93.25 97 ASP A CA 1
ATOM 762 C C . ASP A 1 97 ? -22.391 1.093 -5.5 1 93.25 97 ASP A C 1
ATOM 764 O O . ASP A 1 97 ? -22.078 1.312 -4.324 1 93.25 97 ASP A O 1
ATOM 768 N N . PHE A 1 98 ? -21.656 1.451 -6.512 1 95.12 98 PHE A N 1
ATOM 769 C CA . PHE A 1 98 ? -20.422 2.172 -6.242 1 95.12 98 PHE A CA 1
ATOM 770 C C . PHE A 1 98 ? -19.922 2.883 -7.492 1 95.12 98 PHE A C 1
ATOM 772 O O . PHE A 1 98 ? -20.375 2.6 -8.602 1 95.12 98 PHE A O 1
ATOM 779 N N . ASP A 1 99 ? -19.047 3.854 -7.297 1 94.75 99 ASP A N 1
ATOM 780 C CA . ASP A 1 99 ? -18.266 4.48 -8.359 1 94.75 99 ASP A CA 1
ATOM 781 C C . ASP A 1 99 ? -16.812 3.975 -8.352 1 94.75 99 ASP A C 1
ATOM 783 O O . ASP A 1 99 ? -16.25 3.725 -7.285 1 94.75 99 ASP A O 1
ATOM 787 N N . VAL A 1 100 ? -16.281 3.76 -9.523 1 95.88 100 VAL A N 1
ATOM 788 C CA . VAL A 1 100 ? -14.867 3.402 -9.656 1 95.88 100 VAL A CA 1
ATOM 789 C C . VAL A 1 100 ? -14.062 4.629 -10.078 1 95.88 100 VAL A C 1
ATOM 791 O O . VAL A 1 100 ? -14.383 5.277 -11.078 1 95.88 100 VAL A O 1
ATOM 794 N N . LEU A 1 101 ? -13.07 4.977 -9.266 1 93.94 101 LEU A N 1
ATOM 795 C CA . LEU A 1 101 ? -12.164 6.074 -9.602 1 93.94 101 LEU A CA 1
ATOM 796 C C . LEU A 1 101 ? -10.734 5.57 -9.734 1 93.94 101 LEU A C 1
ATOM 798 O O . LEU A 1 101 ? -10.312 4.672 -9 1 93.94 101 LEU A O 1
ATOM 802 N N . SER A 1 102 ? -10.031 6.184 -10.672 1 92.31 102 SER A N 1
ATOM 803 C CA . SER A 1 102 ? -8.594 5.922 -10.68 1 92.31 102 SER A CA 1
ATOM 804 C C . SER A 1 102 ? -7.926 6.445 -9.414 1 92.31 102 SER A C 1
ATOM 806 O O . SER A 1 102 ? -8.258 7.527 -8.93 1 92.31 102 SER A O 1
ATOM 808 N N . ALA A 1 103 ? -7.035 5.641 -8.922 1 92.69 103 ALA A N 1
ATOM 809 C CA . ALA A 1 103 ? -6.309 6.043 -7.719 1 92.69 103 ALA A CA 1
ATOM 810 C C . ALA A 1 103 ? -4.82 6.207 -8.008 1 92.69 103 ALA A C 1
ATOM 812 O O . ALA A 1 103 ? -4.043 5.266 -7.84 1 92.69 103 ALA A O 1
ATOM 813 N N . ASP A 1 104 ? -4.441 7.391 -8.406 1 92.19 104 ASP A N 1
ATOM 814 C CA . ASP A 1 104 ? -3.029 7.695 -8.602 1 92.19 104 ASP A CA 1
ATOM 815 C C . ASP A 1 104 ? -2.414 8.297 -7.34 1 92.19 104 ASP A C 1
ATOM 817 O O . ASP A 1 104 ? -2.734 9.422 -6.965 1 92.19 104 ASP A O 1
ATOM 821 N N . LEU A 1 105 ? -1.513 7.535 -6.75 1 95.62 105 LEU A N 1
ATOM 822 C CA . LEU A 1 105 ? -0.89 7.973 -5.508 1 95.62 105 LEU A CA 1
ATOM 823 C C . LEU A 1 105 ? 0.588 8.281 -5.719 1 95.62 105 LEU A C 1
ATOM 825 O O . LEU A 1 105 ? 1.365 8.305 -4.762 1 95.62 105 LEU A O 1
ATOM 829 N N . GLY A 1 106 ? 0.957 8.469 -6.945 1 96.5 106 GLY A N 1
ATOM 830 C CA . GLY A 1 106 ? 2.326 8.82 -7.285 1 96.5 106 GLY A CA 1
ATOM 831 C C . GLY A 1 106 ? 3.32 7.719 -6.98 1 96.5 106 GLY A C 1
ATOM 832 O O . GLY A 1 106 ? 4.453 7.992 -6.574 1 96.5 106 GLY A O 1
ATOM 833 N N . LEU A 1 107 ? 2.863 6.477 -7.098 1 97.12 107 LEU A N 1
ATOM 834 C CA . LEU A 1 107 ? 3.775 5.363 -6.867 1 97.12 107 LEU A CA 1
ATOM 835 C C . LEU A 1 107 ? 4.887 5.344 -7.914 1 97.12 107 LEU A C 1
ATOM 837 O O . LEU A 1 107 ? 4.617 5.449 -9.109 1 97.12 107 LEU A O 1
ATOM 841 N N . GLN A 1 108 ? 6.117 5.258 -7.438 1 97.25 108 GLN A N 1
ATOM 842 C CA . GLN A 1 108 ? 7.293 5.199 -8.297 1 97.25 108 GLN A CA 1
ATOM 843 C C . GLN A 1 108 ? 8.32 4.215 -7.746 1 97.25 108 GLN A C 1
ATOM 845 O O . GLN A 1 108 ? 8.539 4.145 -6.535 1 97.25 108 GLN A O 1
ATOM 850 N N . LYS A 1 109 ? 8.883 3.465 -8.648 1 96.44 109 LYS A N 1
ATOM 851 C CA . LYS A 1 109 ? 9.938 2.529 -8.281 1 96.44 109 LYS A CA 1
ATOM 852 C C . LYS A 1 109 ? 11.312 3.193 -8.367 1 96.44 109 LYS A C 1
ATOM 854 O O . LYS A 1 109 ? 11.664 3.768 -9.398 1 96.44 109 LYS A O 1
ATOM 859 N N . ILE A 1 110 ? 11.992 3.199 -7.297 1 96.88 110 ILE A N 1
ATOM 860 C CA . ILE A 1 110 ? 13.398 3.586 -7.25 1 96.88 110 ILE A CA 1
ATOM 861 C C . ILE A 1 110 ? 14.281 2.34 -7.336 1 96.88 110 ILE A C 1
ATOM 863 O O . ILE A 1 110 ? 14.453 1.627 -6.348 1 96.88 110 ILE A O 1
ATOM 867 N N . ALA A 1 111 ? 14.758 2.084 -8.516 1 95.88 111 ALA A N 1
ATOM 868 C CA . ALA A 1 111 ? 15.586 0.91 -8.758 1 95.88 111 ALA A CA 1
ATOM 869 C C . ALA A 1 111 ? 17.062 1.233 -8.555 1 95.88 111 ALA A C 1
ATOM 871 O O . ALA A 1 111 ? 17.703 1.827 -9.43 1 95.88 111 ALA A O 1
ATOM 872 N N . LEU A 1 112 ? 17.609 0.793 -7.449 1 95.69 112 LEU A N 1
ATOM 873 C CA . LEU A 1 112 ? 19.016 1.086 -7.133 1 95.69 112 LEU A CA 1
ATOM 874 C C . LEU A 1 112 ? 19.953 0.379 -8.102 1 95.69 112 LEU A C 1
ATOM 876 O O . LEU A 1 112 ? 19.594 -0.646 -8.688 1 95.69 112 LEU A O 1
ATOM 880 N N . LYS A 1 113 ? 21.078 0.943 -8.234 1 95.19 113 LYS A N 1
ATOM 881 C CA . LYS A 1 113 ? 22.109 0.356 -9.078 1 95.19 113 LYS A CA 1
ATOM 882 C C . LYS A 1 113 ? 23.203 -0.302 -8.227 1 95.19 113 LYS A C 1
ATOM 884 O O . LYS A 1 113 ? 23.25 -0.096 -7.016 1 95.19 113 LYS A O 1
ATOM 889 N N . GLU A 1 114 ? 24.031 -1.134 -8.828 1 92.31 114 GLU A N 1
ATOM 890 C CA . GLU A 1 114 ? 25.078 -1.875 -8.125 1 92.31 114 GLU A CA 1
ATOM 891 C C . GLU A 1 114 ? 26 -0.935 -7.359 1 92.31 114 GLU A C 1
ATOM 893 O O . GLU A 1 114 ? 26.438 -1.251 -6.25 1 92.31 114 GLU A O 1
ATOM 898 N N . ASN A 1 115 ? 26.219 0.259 -7.859 1 90.38 115 ASN A N 1
ATOM 899 C CA . ASN A 1 115 ? 27.156 1.178 -7.223 1 90.38 115 ASN A CA 1
ATOM 900 C C . ASN A 1 115 ? 26.438 2.385 -6.625 1 90.38 115 ASN A C 1
ATOM 902 O O . ASN A 1 115 ? 27 3.479 -6.566 1 90.38 115 ASN A O 1
ATOM 906 N N . SER A 1 116 ? 25.25 2.094 -6.207 1 93.94 116 SER A N 1
ATOM 907 C CA . SER A 1 116 ? 24.516 3.186 -5.57 1 93.94 116 SER A CA 1
ATOM 908 C C . SER A 1 116 ? 25.234 3.682 -4.324 1 93.94 116 SER A C 1
ATOM 910 O O . SER A 1 116 ? 25.797 2.885 -3.562 1 93.94 116 SER A O 1
ATOM 912 N N . GLN A 1 117 ? 25.219 4.938 -4.125 1 94.94 117 GLN A N 1
ATOM 913 C CA . GLN A 1 117 ? 25.859 5.539 -2.965 1 94.94 117 GLN A CA 1
ATOM 914 C C . GLN A 1 117 ? 25.281 4.98 -1.666 1 94.94 117 GLN A C 1
ATOM 916 O O . GLN A 1 117 ? 24.062 4.863 -1.523 1 94.94 117 GLN A O 1
ATOM 921 N N . LYS A 1 118 ? 26.219 4.664 -0.839 1 95.81 118 LYS A N 1
ATOM 922 C CA . LYS A 1 118 ? 25.812 4.242 0.497 1 95.81 118 LYS A CA 1
ATOM 923 C C . LYS A 1 118 ? 25.391 5.434 1.346 1 95.81 118 LYS A C 1
ATOM 925 O O . LYS A 1 118 ? 25.938 6.527 1.21 1 95.81 118 LYS A O 1
ATOM 930 N N . GLY A 1 119 ? 24.406 5.16 2.238 1 97 119 GLY A N 1
ATOM 931 C CA . GLY A 1 119 ? 23.906 6.211 3.113 1 97 119 GLY A CA 1
ATOM 932 C C . GLY A 1 119 ? 22.391 6.328 3.115 1 97 119 GLY A C 1
ATOM 933 O O . GLY A 1 119 ? 21.688 5.344 2.873 1 97 119 GLY A O 1
ATOM 934 N N . VAL A 1 120 ? 21.953 7.551 3.508 1 97.69 120 VAL A N 1
ATOM 935 C CA . VAL A 1 120 ? 20.531 7.75 3.709 1 97.69 120 VAL A CA 1
ATOM 936 C C . VAL A 1 120 ? 19.938 8.523 2.527 1 97.69 120 VAL A C 1
ATOM 938 O O . VAL A 1 120 ? 20.422 9.594 2.176 1 97.69 120 VAL A O 1
ATOM 941 N N . TYR A 1 121 ? 18.984 7.91 1.87 1 97.69 121 TYR A N 1
ATOM 942 C CA . TYR A 1 121 ? 18.141 8.578 0.891 1 97.69 121 TYR A CA 1
ATOM 943 C C . TYR A 1 121 ? 16.875 9.125 1.548 1 97.69 121 TYR A C 1
ATOM 945 O O . TYR A 1 121 ? 16.141 8.383 2.209 1 97.69 121 TYR A O 1
ATOM 953 N N . LYS A 1 122 ? 16.656 10.414 1.396 1 98 122 LYS A N 1
ATOM 954 C CA . LYS A 1 122 ? 15.5 11.07 2.014 1 98 122 LYS A CA 1
ATOM 955 C C . LYS A 1 122 ? 14.391 11.297 0.998 1 98 122 LYS A C 1
ATOM 957 O O . LYS A 1 122 ? 14.609 11.906 -0.05 1 98 122 LYS A O 1
ATOM 962 N N . ILE A 1 123 ? 13.227 10.75 1.245 1 98.62 123 ILE A N 1
ATOM 963 C CA . ILE A 1 123 ? 12.047 10.977 0.417 1 98.62 123 ILE A CA 1
ATOM 964 C C . ILE A 1 123 ? 11.117 11.969 1.104 1 98.62 123 ILE A C 1
ATOM 966 O O . ILE A 1 123 ? 10.719 11.766 2.254 1 98.62 123 ILE A O 1
ATOM 970 N N . GLU A 1 124 ? 10.742 13.031 0.411 1 98.62 124 GLU A N 1
ATOM 971 C CA . GLU A 1 124 ? 9.992 14.109 1.045 1 98.62 124 GLU A CA 1
ATOM 972 C C . GLU A 1 124 ? 8.836 14.57 0.166 1 98.62 124 GLU A C 1
ATOM 974 O O . GLU A 1 124 ? 8.945 14.57 -1.062 1 98.62 124 GLU A O 1
ATOM 979 N N . ALA A 1 125 ? 7.793 14.914 0.834 1 98.62 125 ALA A N 1
ATOM 980 C CA . ALA A 1 125 ? 6.66 15.555 0.175 1 98.62 125 ALA A CA 1
ATOM 981 C C . ALA A 1 125 ? 6.152 16.75 0.986 1 98.62 125 ALA A C 1
ATOM 983 O O . ALA A 1 125 ? 6.285 16.766 2.213 1 98.62 125 ALA A O 1
ATOM 984 N N . LYS A 1 126 ? 5.66 17.656 0.259 1 98 126 LYS A N 1
ATOM 985 C CA . LYS A 1 126 ? 5.09 18.859 0.861 1 98 126 LYS A CA 1
ATOM 986 C C . LYS A 1 126 ? 3.838 19.312 0.114 1 98 126 LYS A C 1
ATOM 988 O O . LYS A 1 126 ? 3.791 19.266 -1.117 1 98 126 LYS A O 1
ATOM 993 N N . SER A 1 127 ? 2.838 19.734 0.862 1 97 127 SER A N 1
ATOM 994 C CA . SER A 1 127 ? 1.636 20.25 0.219 1 97 127 SER A CA 1
ATOM 995 C C . SER A 1 127 ? 1.798 21.719 -0.143 1 97 127 SER A C 1
ATOM 997 O O . SER A 1 127 ? 2.615 22.422 0.453 1 97 127 SER A O 1
ATOM 999 N N . LYS A 1 128 ? 1.043 22.109 -1.136 1 95.75 128 LYS A N 1
ATOM 1000 C CA . LYS A 1 128 ? 0.91 23.531 -1.362 1 95.75 128 LYS A CA 1
ATOM 1001 C C . LYS A 1 128 ? 0.234 24.219 -0.177 1 95.75 128 LYS A C 1
ATOM 1003 O O . LYS A 1 128 ? -0.77 23.734 0.341 1 95.75 128 LYS A O 1
ATOM 1008 N N . PRO A 1 129 ? 0.898 25.328 0.266 1 94.94 129 PRO A N 1
ATOM 1009 C CA . PRO A 1 129 ? 0.171 26.062 1.303 1 94.94 129 PRO A CA 1
ATOM 1010 C C . PRO A 1 129 ? -1.25 26.422 0.88 1 94.94 129 PRO A C 1
ATOM 1012 O O . PRO A 1 129 ? -1.453 26.969 -0.211 1 94.94 129 PRO A O 1
ATOM 1015 N N . THR A 1 130 ? -2.182 26.094 1.723 1 92.5 130 THR A N 1
ATOM 1016 C CA . THR A 1 130 ? -3.584 26.359 1.42 1 92.5 130 THR A CA 1
ATOM 1017 C C . THR A 1 130 ? -4.219 27.203 2.514 1 92.5 130 THR A C 1
ATOM 1019 O O . THR A 1 130 ? -3.988 26.969 3.703 1 92.5 130 THR A O 1
ATOM 1022 N N . PHE A 1 131 ? -4.973 28.203 2.021 1 93.38 131 PHE A N 1
ATOM 1023 C CA . PHE A 1 131 ? -5.703 29.062 2.953 1 93.38 131 PHE A CA 1
ATOM 1024 C C . PHE A 1 131 ? -7.168 28.656 3.021 1 93.38 131 PHE A C 1
ATOM 1026 O O . PHE A 1 131 ? -7.777 28.328 2 1 93.38 131 PHE A O 1
ATOM 1033 N N . TYR A 1 132 ? -7.648 28.547 4.215 1 89.88 132 TYR A N 1
ATOM 1034 C CA . TYR A 1 132 ? -9.094 28.375 4.301 1 89.88 132 TYR A CA 1
ATOM 1035 C C . TYR A 1 132 ? -9.672 29.172 5.465 1 89.88 132 TYR A C 1
ATOM 1037 O O . TYR A 1 132 ? -9.016 29.344 6.496 1 89.88 132 TYR A O 1
ATOM 1045 N N . THR A 1 133 ? -10.891 29.672 5.246 1 92 133 THR A N 1
ATOM 1046 C CA . THR A 1 133 ? -11.633 30.438 6.238 1 92 133 THR A CA 1
ATOM 1047 C C . THR A 1 133 ? -13.047 29.891 6.402 1 92 133 THR A C 1
ATOM 1049 O O . THR A 1 133 ? -13.805 29.812 5.434 1 92 133 THR A O 1
ATOM 1052 N N . GLU A 1 134 ? -13.242 29.406 7.52 1 89.19 134 GLU A N 1
ATOM 1053 C CA . GLU A 1 134 ? -14.602 29.062 7.93 1 89.19 134 GLU A CA 1
ATOM 1054 C C . GLU A 1 134 ? -15.281 30.234 8.625 1 89.19 134 GLU A C 1
ATOM 1056 O O . GLU A 1 134 ? -14.703 30.844 9.531 1 89.19 134 GLU A O 1
ATOM 1061 N N . TYR A 1 135 ? -16.547 30.531 8.133 1 92.94 135 TYR A N 1
ATOM 1062 C CA . TYR A 1 135 ? -17.188 31.719 8.672 1 92.94 135 TYR A CA 1
ATOM 1063 C C . TYR A 1 135 ? -18.703 31.625 8.57 1 92.94 135 TYR A C 1
ATOM 1065 O O . TYR A 1 135 ? -19.234 30.719 7.934 1 92.94 135 TYR A O 1
ATOM 1073 N N . ILE A 1 136 ? -19.391 32.375 9.352 1 94.69 136 ILE A N 1
ATOM 1074 C CA . ILE A 1 136 ? -20.828 32.594 9.227 1 94.69 136 ILE A CA 1
ATOM 1075 C C . ILE A 1 136 ? -21.078 33.812 8.359 1 94.69 136 ILE A C 1
ATOM 1077 O O . ILE A 1 136 ? -20.578 34.906 8.641 1 94.69 136 ILE A O 1
ATOM 1081 N N . ASP A 1 137 ? -21.875 33.594 7.355 1 94.81 137 ASP A N 1
ATOM 1082 C CA . ASP A 1 137 ? -22.141 34.719 6.461 1 94.81 137 ASP A CA 1
ATOM 1083 C C . ASP A 1 137 ? -23.234 35.625 7.023 1 94.81 137 ASP A C 1
ATOM 1085 O O . ASP A 1 137 ? -23.781 35.344 8.094 1 94.81 137 ASP A O 1
ATOM 1089 N N . THR A 1 138 ? -23.5 36.719 6.301 1 94.94 138 THR A N 1
ATOM 1090 C CA . THR A 1 138 ? -24.453 37.719 6.781 1 94.94 138 THR A CA 1
ATOM 1091 C C . THR A 1 138 ? -25.859 37.156 6.848 1 94.94 138 THR A C 1
ATOM 1093 O O . THR A 1 138 ? -26.734 37.719 7.5 1 94.94 138 THR A O 1
ATOM 1096 N N . LYS A 1 139 ? -26.062 36.094 6.211 1 95.94 139 LYS A N 1
ATOM 1097 C CA . LYS A 1 139 ? -27.359 35.438 6.234 1 95.94 139 LYS A CA 1
ATOM 1098 C C . LYS A 1 139 ? -27.406 34.375 7.332 1 95.94 139 LYS A C 1
ATOM 1100 O O . LYS A 1 139 ? -28.422 33.688 7.492 1 95.94 139 LYS A O 1
ATOM 1105 N N . GLY A 1 140 ? -26.344 34.156 7.992 1 94.56 140 GLY A N 1
ATOM 1106 C CA . GLY A 1 140 ? -26.312 33.25 9.117 1 94.56 140 GLY A CA 1
ATOM 1107 C C . GLY A 1 140 ? -25.875 31.828 8.727 1 94.56 140 GLY A C 1
ATOM 1108 O O . GLY A 1 140 ? -25.922 30.906 9.547 1 94.56 140 GLY A O 1
ATOM 1109 N N . ASN A 1 141 ? -25.453 31.688 7.508 1 94.81 141 ASN A N 1
ATOM 1110 C CA . ASN A 1 141 ? -25.031 30.375 7.039 1 94.81 141 ASN A CA 1
ATOM 1111 C C . ASN A 1 141 ? -23.547 30.125 7.289 1 94.81 141 ASN A C 1
ATOM 1113 O O . ASN A 1 141 ? -22.734 31.031 7.133 1 94.81 141 ASN A O 1
ATOM 1117 N N . LYS A 1 142 ? -23.266 28.875 7.723 1 90.62 142 LYS A N 1
ATOM 1118 C CA . LYS A 1 142 ? -21.875 28.453 7.824 1 90.62 142 LYS A CA 1
ATOM 1119 C C . LYS A 1 142 ? -21.266 28.234 6.441 1 90.62 142 LYS A C 1
ATOM 1121 O O . LYS A 1 142 ? -21.859 27.547 5.602 1 90.62 142 LYS A O 1
ATOM 1126 N N . ARG A 1 143 ? -20.141 28.969 6.207 1 91.06 143 ARG A N 1
ATOM 1127 C CA . ARG A 1 143 ? -19.438 28.875 4.934 1 91.06 143 ARG A CA 1
ATOM 1128 C C . ARG A 1 143 ? -17.984 28.469 5.141 1 91.06 143 ARG A C 1
ATOM 1130 O O . ARG A 1 143 ? -17.406 28.703 6.211 1 91.06 143 ARG A O 1
ATOM 1137 N N . LEU A 1 144 ? -17.453 27.766 4.172 1 87.31 144 LEU A N 1
ATOM 1138 C CA . LEU A 1 144 ? -16.016 27.469 4.07 1 87.31 144 LEU A CA 1
ATOM 1139 C C . LEU A 1 144 ? -15.477 27.891 2.709 1 87.31 144 LEU A C 1
ATOM 1141 O O . LEU A 1 144 ? -15.977 27.453 1.671 1 87.31 144 LEU A O 1
ATOM 1145 N N . LYS A 1 145 ? -14.523 28.844 2.734 1 90.06 145 LYS A N 1
ATOM 1146 C CA . LYS A 1 145 ? -13.883 29.297 1.504 1 90.06 145 LYS A CA 1
ATOM 1147 C C . LYS A 1 145 ? -12.375 29.062 1.559 1 90.06 145 LYS A C 1
ATOM 1149 O O . LYS A 1 145 ? -11.75 29.25 2.607 1 90.06 145 LYS A O 1
ATOM 1154 N N . LEU A 1 146 ? -11.812 28.719 0.413 1 89.19 146 LEU A N 1
ATOM 1155 C CA . LEU A 1 146 ? -10.375 28.5 0.301 1 89.19 146 LEU A CA 1
ATOM 1156 C C . LEU A 1 146 ? -9.648 29.812 0.028 1 89.19 146 LEU A C 1
ATOM 1158 O O . LEU A 1 146 ? -9.008 29.969 -1.016 1 89.19 146 LEU A O 1
ATOM 1162 N N . THR A 1 147 ? -9.828 30.688 0.969 1 93.06 147 THR A N 1
ATOM 1163 C CA . THR A 1 147 ? -9.195 32 0.863 1 93.06 147 THR A CA 1
ATOM 1164 C C . THR A 1 147 ? -8.938 32.594 2.246 1 93.06 147 THR A C 1
ATOM 1166 O O . THR A 1 147 ? -9.273 31.984 3.262 1 93.06 147 THR A O 1
ATOM 1169 N N . THR A 1 148 ? -8.234 33.75 2.26 1 95.56 148 THR A N 1
ATOM 1170 C CA . THR A 1 148 ? -7.941 34.469 3.5 1 95.56 148 THR A CA 1
ATOM 1171 C C . THR A 1 148 ? -9.133 35.312 3.934 1 95.56 148 THR A C 1
ATOM 1173 O O . THR A 1 148 ? -10 35.625 3.119 1 95.56 148 THR A O 1
ATOM 1176 N N . MET A 1 149 ? -9.117 35.625 5.223 1 94.19 149 MET A N 1
ATOM 1177 C CA . MET A 1 149 ? -10.289 36.281 5.77 1 94.19 149 MET A CA 1
ATOM 1178 C C . MET A 1 149 ? -10.406 37.719 5.25 1 94.19 149 MET A C 1
ATOM 1180 O O . MET A 1 149 ? -11.5 38.25 5.145 1 94.19 149 MET A O 1
ATOM 1184 N N . ASP A 1 150 ? -9.312 38.312 4.801 1 94.5 150 ASP A N 1
ATOM 1185 C CA . ASP A 1 150 ? -9.312 39.688 4.352 1 94.5 150 ASP A CA 1
ATOM 1186 C C . ASP A 1 150 ? -9.945 39.812 2.967 1 94.5 150 ASP A C 1
ATOM 1188 O O . ASP A 1 150 ? -10.281 40.938 2.533 1 94.5 150 ASP A O 1
ATOM 1192 N N . LYS A 1 151 ? -10.164 38.719 2.357 1 94.81 151 LYS A N 1
ATOM 1193 C CA . LYS A 1 151 ? -10.711 38.75 1.004 1 94.81 151 LYS A CA 1
ATOM 1194 C C . LYS A 1 151 ? -12.211 38.5 1.008 1 94.81 151 LYS A C 1
ATOM 1196 O O . LYS A 1 151 ? -12.828 38.375 -0.052 1 94.81 151 LYS A O 1
ATOM 1201 N N . LEU A 1 152 ? -12.703 38.312 2.18 1 93.31 152 LEU A N 1
ATOM 1202 C CA . LEU A 1 152 ? -14.125 38 2.293 1 93.31 152 LEU A CA 1
ATOM 1203 C C . LEU A 1 152 ? -14.922 39.25 2.678 1 93.31 152 LEU A C 1
ATOM 1205 O O . LEU A 1 152 ? -14.453 40.062 3.48 1 93.31 152 LEU A O 1
ATOM 1209 N N . ASP A 1 153 ? -16.094 39.438 2.131 1 89.75 153 ASP A N 1
ATOM 1210 C CA . ASP A 1 153 ? -16.891 40.656 2.375 1 89.75 153 ASP A CA 1
ATOM 1211 C C . ASP A 1 153 ? -18.172 40.312 3.135 1 89.75 153 ASP A C 1
ATOM 1213 O O . ASP A 1 153 ? -18.766 41.188 3.766 1 89.75 153 ASP A O 1
ATOM 1217 N N . ASP A 1 154 ? -18.656 39.25 3.062 1 90.62 154 ASP A N 1
ATOM 1218 C CA . ASP A 1 154 ? -19.938 38.875 3.652 1 90.62 154 ASP A CA 1
ATOM 1219 C C . ASP A 1 154 ? -19.734 38.094 4.953 1 90.62 154 ASP A C 1
ATOM 1221 O O . ASP A 1 154 ? -20.281 37 5.121 1 90.62 154 ASP A O 1
ATOM 1225 N N . ILE A 1 155 ? -18.953 38.688 5.875 1 92.38 155 ILE A N 1
ATOM 1226 C CA . ILE A 1 155 ? -18.625 37.969 7.094 1 92.38 155 ILE A CA 1
ATOM 1227 C C . ILE A 1 155 ? -19.406 38.531 8.266 1 92.38 155 ILE A C 1
ATOM 1229 O O . ILE A 1 155 ? -19.375 39.719 8.531 1 92.38 155 ILE A O 1
ATOM 1233 N N . GLN A 1 156 ? -20.156 37.719 8.914 1 94.94 156 GLN A N 1
ATOM 1234 C CA . GLN A 1 156 ? -20.734 38.031 10.219 1 94.94 156 GLN A CA 1
ATOM 1235 C C . GLN A 1 156 ? -19.797 37.656 11.352 1 94.94 156 GLN A C 1
ATOM 1237 O O . GLN A 1 156 ? -19.609 38.438 12.297 1 94.94 156 GLN A O 1
ATOM 1242 N N . LYS A 1 157 ? -19.219 36.438 11.227 1 95.06 157 LYS A N 1
ATOM 1243 C CA . LYS A 1 157 ? -18.312 35.938 12.25 1 95.06 157 LYS A CA 1
ATOM 1244 C C . LYS A 1 157 ? -17.297 34.969 11.648 1 95.06 157 LYS A C 1
ATOM 1246 O O . LYS A 1 157 ? -17.656 34.094 10.852 1 95.06 157 LYS A O 1
ATOM 1251 N N . ILE A 1 158 ? -16.016 35.25 12.008 1 93.31 158 ILE A N 1
ATOM 1252 C CA . ILE A 1 158 ? -14.984 34.312 11.609 1 93.31 158 ILE A CA 1
ATOM 1253 C C . ILE A 1 158 ? -14.945 33.156 12.602 1 93.31 158 ILE A C 1
ATOM 1255 O O . ILE A 1 158 ? -14.836 33.375 13.812 1 93.31 158 ILE A O 1
ATOM 1259 N N . LEU A 1 159 ? -15.102 31.969 12.125 1 88.75 159 LEU A N 1
ATOM 1260 C CA . LEU A 1 159 ? -15 30.781 12.969 1 88.75 159 LEU A CA 1
ATOM 1261 C C . LEU A 1 159 ? -13.555 30.297 13.039 1 88.75 159 LEU A C 1
ATOM 1263 O O . LEU A 1 159 ? -13.07 29.938 14.117 1 88.75 159 LEU A O 1
ATOM 1267 N N . MET A 1 160 ? -12.898 30.281 11.922 1 90.56 160 MET A N 1
ATOM 1268 C CA . MET A 1 160 ? -11.492 29.875 11.844 1 90.56 160 MET A CA 1
ATOM 1269 C C . MET A 1 160 ? -10.883 30.312 10.516 1 90.56 160 MET A C 1
ATOM 1271 O O . MET A 1 160 ? -11.523 30.203 9.469 1 90.56 160 MET A O 1
ATOM 1275 N N . SER A 1 161 ? -9.734 30.844 10.5 1 93.62 161 SER A N 1
ATOM 1276 C CA . SER A 1 161 ? -8.969 31.172 9.297 1 93.62 161 SER A CA 1
ATOM 1277 C C . SER A 1 161 ? -7.523 30.703 9.414 1 93.62 161 SER A C 1
ATOM 1279 O O . SER A 1 161 ? -6.801 31.125 10.32 1 93.62 161 SER A O 1
ATOM 1281 N N . VAL A 1 162 ? -7.133 29.812 8.445 1 93.56 162 VAL A N 1
ATOM 1282 C CA . VAL A 1 162 ? -5.852 29.156 8.68 1 93.56 162 VAL A CA 1
ATOM 1283 C C . VAL A 1 162 ? -5.074 29.078 7.363 1 93.56 162 VAL A C 1
ATOM 1285 O O . VAL A 1 162 ? -5.668 29.078 6.281 1 93.56 162 VAL A O 1
ATOM 1288 N N . LYS A 1 163 ? -3.771 29.219 7.473 1 95.44 163 LYS A N 1
ATOM 1289 C CA . LYS A 1 163 ? -2.85 28.688 6.469 1 95.44 163 LYS A CA 1
ATOM 1290 C C . LYS A 1 163 ? -2.414 27.266 6.82 1 95.44 163 LYS A C 1
ATOM 1292 O O . LYS A 1 163 ? -1.8 27.031 7.867 1 95.44 163 LYS A O 1
ATOM 1297 N N . TYR A 1 164 ? -2.736 26.344 5.926 1 93.56 164 TYR A N 1
ATOM 1298 C CA . TYR A 1 164 ? -2.416 24.938 6.184 1 93.56 164 TYR A CA 1
ATOM 1299 C C . TYR A 1 164 ? -1.295 24.469 5.266 1 93.56 164 TYR A C 1
ATOM 1301 O O . TYR A 1 164 ? -1.278 24.781 4.078 1 93.56 164 TYR A O 1
ATOM 1309 N N . GLU A 1 165 ? -0.34 23.734 5.852 1 96.31 165 GLU A N 1
ATOM 1310 C CA . GLU A 1 165 ? 0.708 23.062 5.094 1 96.31 165 GLU A CA 1
ATOM 1311 C C . GLU A 1 165 ? 1.06 21.719 5.719 1 96.31 165 GLU A C 1
ATOM 1313 O O . GLU A 1 165 ? 1.136 21.594 6.941 1 96.31 165 GLU A O 1
ATOM 1318 N N . ALA A 1 166 ? 1.267 20.719 4.867 1 97 166 ALA A N 1
ATOM 1319 C CA . ALA A 1 166 ? 1.637 19.375 5.324 1 97 166 ALA A CA 1
ATOM 1320 C C . ALA A 1 166 ? 3.021 19 4.816 1 97 166 ALA A C 1
ATOM 1322 O O . ALA A 1 166 ? 3.379 19.297 3.676 1 97 166 ALA A O 1
ATOM 1323 N N . PHE A 1 167 ? 3.775 18.344 5.668 1 98.38 167 PHE A N 1
ATOM 1324 C CA . PHE A 1 167 ? 5.113 17.844 5.375 1 98.38 167 PHE A CA 1
ATOM 1325 C C . PHE A 1 167 ? 5.207 16.344 5.648 1 98.38 167 PHE A C 1
ATOM 1327 O O . PHE A 1 167 ? 4.684 15.859 6.648 1 98.38 167 PHE A O 1
ATOM 1334 N N . ALA A 1 168 ? 5.797 15.648 4.727 1 98.69 168 ALA A N 1
ATOM 1335 C CA . ALA A 1 168 ? 5.938 14.203 4.895 1 98.69 168 ALA A CA 1
ATOM 1336 C C . ALA A 1 168 ? 7.348 13.742 4.531 1 98.69 168 ALA A C 1
ATOM 1338 O O . ALA A 1 168 ? 7.934 14.227 3.557 1 98.69 168 ALA A O 1
ATOM 1339 N N . LYS A 1 169 ? 7.855 12.805 5.359 1 98.56 169 LYS A N 1
ATOM 1340 C CA . LYS A 1 169 ? 9.195 12.273 5.102 1 98.56 169 LYS A CA 1
ATOM 1341 C C . LYS A 1 169 ? 9.227 10.758 5.281 1 98.56 169 LYS A C 1
ATOM 1343 O O . LYS A 1 169 ? 8.438 10.195 6.047 1 98.56 169 LYS A O 1
ATOM 1348 N N . SER A 1 170 ? 10.086 10.133 4.59 1 98.5 170 SER A N 1
ATOM 1349 C CA . SER A 1 170 ? 10.531 8.758 4.777 1 98.5 170 SER A CA 1
ATOM 1350 C C . SER A 1 170 ? 12 8.594 4.395 1 98.5 170 SER A C 1
ATOM 1352 O O . SER A 1 170 ? 12.594 9.492 3.791 1 98.5 170 SER A O 1
ATOM 1354 N N . TYR A 1 171 ? 12.594 7.48 4.816 1 97.88 171 TYR A N 1
ATOM 1355 C CA . TYR A 1 171 ? 14.023 7.289 4.586 1 97.88 171 TYR A CA 1
ATOM 1356 C C . TYR A 1 171 ? 14.305 5.891 4.047 1 97.88 171 TYR A C 1
ATOM 1358 O O . TYR A 1 171 ? 13.633 4.926 4.43 1 97.88 171 TYR A O 1
ATOM 1366 N N . LEU A 1 172 ? 15.219 5.82 3.152 1 96.5 172 LEU A N 1
ATOM 1367 C CA . LEU A 1 172 ? 15.867 4.582 2.738 1 96.5 172 LEU A CA 1
ATOM 1368 C C . LEU A 1 172 ? 17.359 4.605 3.084 1 96.5 172 LEU A C 1
ATOM 1370 O O . LEU A 1 172 ? 18.062 5.555 2.734 1 96.5 172 LEU A O 1
ATOM 1374 N N . THR A 1 173 ? 17.781 3.602 3.793 1 96.62 173 THR A N 1
ATOM 1375 C CA . THR A 1 173 ? 19.203 3.533 4.145 1 96.62 173 THR A CA 1
ATOM 1376 C C . THR A 1 173 ? 19.875 2.371 3.426 1 96.62 173 THR A C 1
ATOM 1378 O O . THR A 1 173 ? 19.406 1.235 3.48 1 96.62 173 THR A O 1
ATOM 1381 N N . ILE A 1 174 ? 20.891 2.693 2.732 1 94.62 174 ILE A N 1
ATOM 1382 C CA . ILE A 1 174 ? 21.734 1.667 2.145 1 94.62 174 ILE A CA 1
ATOM 1383 C C . ILE A 1 174 ? 23.031 1.544 2.953 1 94.62 174 ILE A C 1
ATOM 1385 O O . ILE A 1 174 ? 23.844 2.471 2.984 1 94.62 174 ILE A O 1
ATOM 1389 N N . ASP A 1 175 ? 23.219 0.45 3.6 1 92.06 175 ASP A N 1
ATOM 1390 C CA . ASP A 1 175 ? 24.406 0.051 4.352 1 92.06 175 ASP A CA 1
ATOM 1391 C C . ASP A 1 175 ? 24.484 0.781 5.688 1 92.06 175 ASP A C 1
ATOM 1393 O O . ASP A 1 175 ? 24.469 0.151 6.75 1 92.06 175 ASP A O 1
ATOM 1397 N N . LYS A 1 176 ? 24.516 2.195 5.609 1 92.56 176 LYS A N 1
ATOM 1398 C CA . LYS A 1 176 ? 24.797 2.895 6.859 1 92.56 176 LYS A CA 1
ATOM 1399 C C . LYS A 1 176 ? 23.844 4.066 7.059 1 92.56 176 LYS A C 1
ATOM 1401 O O . LYS A 1 176 ? 23.719 4.934 6.195 1 92.56 176 LYS A O 1
ATOM 1406 N N . TRP A 1 177 ? 23.266 4.113 8.273 1 96.81 177 TRP A N 1
ATOM 1407 C CA . TRP A 1 177 ? 22.422 5.238 8.68 1 96.81 177 TRP A CA 1
ATOM 1408 C C . TRP A 1 177 ? 23.281 6.465 9 1 96.81 177 TRP A C 1
ATOM 1410 O O . TRP A 1 177 ? 24.391 6.34 9.5 1 96.81 177 TRP A O 1
ATOM 1420 N N . GLU A 1 178 ? 22.766 7.57 8.711 1 95.56 178 GLU A N 1
ATOM 1421 C CA . GLU A 1 178 ? 23.328 8.859 9.109 1 95.56 178 GLU A CA 1
ATOM 1422 C C . GLU A 1 178 ? 22.281 9.734 9.797 1 95.56 178 GLU A C 1
ATOM 1424 O O . GLU A 1 178 ? 21.141 9.805 9.359 1 95.56 178 GLU A O 1
ATOM 1429 N N . GLU A 1 179 ? 22.781 10.352 10.781 1 94.81 179 GLU A N 1
ATOM 1430 C CA . GLU A 1 179 ? 21.891 11.242 11.516 1 94.81 179 GLU A CA 1
ATOM 1431 C C . GLU A 1 179 ? 21.328 12.328 10.602 1 94.81 179 GLU A C 1
ATOM 1433 O O . GLU A 1 179 ? 22.062 12.914 9.797 1 94.81 179 GLU A O 1
ATOM 1438 N N . GLN A 1 180 ? 20.016 12.586 10.805 1 95.62 180 GLN A N 1
ATOM 1439 C CA . GLN A 1 180 ? 19.359 13.562 9.953 1 95.62 180 GLN A CA 1
ATOM 1440 C C . GLN A 1 180 ? 19.359 14.945 10.602 1 95.62 180 GLN A C 1
ATOM 1442 O O . GLN A 1 180 ? 19.234 15.07 11.82 1 95.62 180 GLN A O 1
ATOM 1447 N N . LYS A 1 181 ? 19.484 15.938 9.727 1 93.81 181 LYS A N 1
ATOM 1448 C CA . LYS A 1 181 ? 19.531 17.312 10.203 1 93.81 181 LYS A CA 1
ATOM 1449 C C . LYS A 1 181 ? 18.25 18.078 9.867 1 93.81 181 LYS A C 1
ATOM 1451 O O . LYS A 1 181 ? 17.609 17.781 8.867 1 93.81 181 LYS A O 1
ATOM 1456 N N . ALA A 1 182 ? 18.016 19.062 10.664 1 96.25 182 ALA A N 1
ATOM 1457 C CA . ALA A 1 182 ? 16.859 19.922 10.445 1 96.25 182 ALA A CA 1
ATOM 1458 C C . ALA A 1 182 ? 17.078 20.859 9.266 1 96.25 182 ALA A C 1
ATOM 1460 O O . ALA A 1 182 ? 18.219 21.25 8.984 1 96.25 182 ALA A O 1
ATOM 1461 N N . THR A 1 183 ? 16.016 21.094 8.57 1 95 183 THR A N 1
ATOM 1462 C CA . THR A 1 183 ? 16.031 22.141 7.559 1 95 183 THR A CA 1
ATOM 1463 C C . THR A 1 183 ? 15.625 23.484 8.164 1 95 183 THR A C 1
ATOM 1465 O O . THR A 1 183 ? 15.844 24.531 7.566 1 95 183 THR A O 1
ATOM 1468 N N . ASN A 1 184 ? 14.945 23.453 9.312 1 95.88 184 ASN A N 1
ATOM 1469 C CA . ASN A 1 184 ? 14.453 24.609 10.07 1 95.88 184 ASN A CA 1
ATOM 1470 C C . ASN A 1 184 ? 13.297 25.297 9.352 1 95.88 184 ASN A C 1
ATOM 1472 O O . ASN A 1 184 ? 13.164 26.516 9.414 1 95.88 184 ASN A O 1
ATOM 1476 N N . LYS A 1 185 ? 12.625 24.562 8.562 1 94.19 185 LYS A N 1
ATOM 1477 C CA . LYS A 1 185 ? 11.461 25.062 7.848 1 94.19 185 LYS A CA 1
ATOM 1478 C C . LYS A 1 185 ? 10.211 24.266 8.203 1 94.19 185 LYS A C 1
ATOM 1480 O O . LYS A 1 185 ? 10.211 23.031 8.117 1 94.19 185 LYS A O 1
ATOM 1485 N N . GLY A 1 186 ? 9.195 25.016 8.633 1 95.81 186 GLY A N 1
ATOM 1486 C CA . GLY A 1 186 ? 7.93 24.375 8.938 1 95.81 186 GLY A CA 1
ATOM 1487 C C . GLY A 1 186 ? 8.008 23.453 10.141 1 95.81 186 GLY A C 1
ATOM 1488 O O . GLY A 1 186 ? 8.766 23.719 11.078 1 95.81 186 GLY A O 1
ATOM 1489 N N . LEU A 1 187 ? 7.051 22.547 10.195 1 96.81 187 LEU A N 1
ATOM 1490 C CA . LEU A 1 187 ? 7.023 21.547 11.25 1 96.81 187 LEU A CA 1
ATOM 1491 C C . LEU A 1 187 ? 7.824 20.312 10.844 1 96.81 187 LEU A C 1
ATOM 1493 O O . LEU A 1 187 ? 7.555 19.703 9.797 1 96.81 187 LEU A O 1
ATOM 1497 N N . GLU A 1 188 ? 8.852 19.969 11.672 1 98.31 188 GLU A N 1
ATOM 1498 C CA . GLU A 1 188 ? 9.719 18.844 11.305 1 98.31 188 GLU A CA 1
ATOM 1499 C C . GLU A 1 188 ? 9.773 17.797 12.406 1 98.31 188 GLU A C 1
ATOM 1501 O O . GLU A 1 188 ? 9.891 18.141 13.586 1 98.31 188 GLU A O 1
ATOM 1506 N N . ILE A 1 189 ? 9.562 16.594 12.016 1 98.31 189 ILE A N 1
ATOM 1507 C CA . ILE A 1 189 ? 9.875 15.445 12.859 1 98.31 189 ILE A CA 1
ATOM 1508 C C . ILE A 1 189 ? 11.203 14.828 12.414 1 98.31 189 ILE A C 1
ATOM 1510 O O . ILE A 1 189 ? 11.305 14.289 11.312 1 98.31 189 ILE A O 1
ATOM 1514 N N . ILE A 1 190 ? 12.211 14.883 13.281 1 98.44 190 ILE A N 1
ATOM 1515 C CA . ILE A 1 190 ? 13.547 14.422 12.938 1 98.44 190 ILE A CA 1
ATOM 1516 C C . ILE A 1 190 ? 13.891 13.18 13.75 1 98.44 190 ILE A C 1
ATOM 1518 O O . ILE A 1 190 ? 13.938 13.227 14.977 1 98.44 190 ILE A O 1
ATOM 1522 N N . PRO A 1 191 ? 14.141 12.078 13.031 1 98.38 191 PRO A N 1
ATOM 1523 C CA . PRO A 1 191 ? 14.516 10.891 13.805 1 98.38 191 PRO A CA 1
ATOM 1524 C C . PRO A 1 191 ? 15.883 11.023 14.477 1 98.38 191 PRO A C 1
ATOM 1526 O O . PRO A 1 191 ? 16.844 11.453 13.836 1 98.38 191 PRO A O 1
ATOM 1529 N N . LYS A 1 192 ? 15.898 10.641 15.742 1 97.5 192 LYS A N 1
ATOM 1530 C CA . LYS A 1 192 ? 17.156 10.602 16.484 1 97.5 192 LYS A CA 1
ATOM 1531 C C . LYS A 1 192 ? 17.609 9.164 16.719 1 97.5 192 LYS A C 1
ATOM 1533 O O . LYS A 1 192 ? 18.641 8.93 17.375 1 97.5 192 LYS A O 1
ATOM 1538 N N . THR A 1 193 ? 16.891 8.25 16.297 1 96.75 193 THR A N 1
ATOM 1539 C CA . THR A 1 193 ? 17.188 6.82 16.25 1 96.75 193 THR A CA 1
ATOM 1540 C C . THR A 1 193 ? 17.438 6.379 14.805 1 96.75 193 THR A C 1
ATOM 1542 O O . THR A 1 193 ? 16.828 6.906 13.875 1 96.75 193 THR A O 1
ATOM 1545 N N . ASP A 1 194 ? 18.359 5.434 14.625 1 97.62 194 ASP A N 1
ATOM 1546 C CA . ASP A 1 194 ? 18.547 4.773 13.328 1 97.62 194 ASP A CA 1
ATOM 1547 C C . ASP A 1 194 ? 17.266 4.047 12.906 1 97.62 194 ASP A C 1
ATOM 1549 O O . ASP A 1 194 ? 16.906 3.025 13.492 1 97.62 194 ASP A O 1
ATOM 1553 N N . LEU A 1 195 ? 16.594 4.598 11.852 1 97.44 195 LEU A N 1
ATOM 1554 C CA . LEU A 1 195 ? 15.312 4.039 11.438 1 97.44 195 LEU A CA 1
ATOM 1555 C C . LEU A 1 195 ? 15.516 2.875 10.477 1 97.44 195 LEU A C 1
ATOM 1557 O O . LEU A 1 195 ? 14.547 2.262 10.023 1 97.44 195 LEU A O 1
ATOM 1561 N N . SER A 1 196 ? 16.781 2.559 10.109 1 95.06 196 SER A N 1
ATOM 1562 C CA . SER A 1 196 ? 17.031 1.542 9.094 1 95.06 196 SER A CA 1
ATOM 1563 C C . SER A 1 196 ? 16.922 0.137 9.672 1 95.06 196 SER A C 1
ATOM 1565 O O . SER A 1 196 ? 16.844 -0.845 8.93 1 95.06 196 SER A O 1
ATOM 1567 N N . ASN A 1 197 ? 16.891 0.04 11 1 93.12 197 ASN A N 1
ATOM 1568 C CA . ASN A 1 197 ? 16.875 -1.28 11.617 1 93.12 197 ASN A CA 1
ATOM 1569 C C . ASN A 1 197 ? 16.094 -1.271 12.93 1 93.12 197 ASN A C 1
ATOM 1571 O O . ASN A 1 197 ? 16.562 -1.809 13.938 1 93.12 197 ASN A O 1
ATOM 1575 N N . VAL A 1 198 ? 14.961 -0.664 12.938 1 95.75 198 VAL A N 1
ATOM 1576 C CA . VAL A 1 198 ? 14.094 -0.642 14.109 1 95.75 198 VAL A CA 1
ATOM 1577 C C . VAL A 1 198 ? 13.406 -1.997 14.273 1 95.75 198 VAL A C 1
ATOM 1579 O O . VAL A 1 198 ? 12.898 -2.561 13.305 1 95.75 198 VAL A O 1
ATOM 1582 N N . LYS A 1 199 ? 13.391 -2.561 15.477 1 95.25 199 LYS A N 1
ATOM 1583 C CA . LYS A 1 199 ? 12.734 -3.826 15.789 1 95.25 199 LYS A CA 1
ATOM 1584 C C . LYS A 1 199 ? 11.625 -3.627 16.812 1 95.25 199 LYS A C 1
ATOM 1586 O O . LYS A 1 199 ? 11.641 -2.656 17.578 1 95.25 199 LYS A O 1
ATOM 1591 N N . VAL A 1 200 ? 10.719 -4.617 16.812 1 94.56 200 VAL A N 1
ATOM 1592 C CA . VAL A 1 200 ? 9.648 -4.578 17.797 1 94.56 200 VAL A CA 1
ATOM 1593 C C . VAL A 1 200 ? 10.25 -4.469 19.203 1 94.56 200 VAL A C 1
ATOM 1595 O O . VAL A 1 200 ? 11.18 -5.199 19.547 1 94.56 200 VAL A O 1
ATOM 1598 N N . GLY A 1 201 ? 9.742 -3.518 19.938 1 95.19 201 GLY A N 1
ATOM 1599 C CA . GLY A 1 201 ? 10.219 -3.318 21.312 1 95.19 201 GLY A CA 1
ATOM 1600 C C . GLY A 1 201 ? 11.227 -2.195 21.422 1 95.19 201 GLY A C 1
ATOM 1601 O O . GLY A 1 201 ? 11.5 -1.713 22.531 1 95.19 201 GLY A O 1
ATOM 1602 N N . ASP A 1 202 ? 11.781 -1.751 20.344 1 96.38 202 ASP A N 1
ATOM 1603 C CA . ASP A 1 202 ? 12.789 -0.69 20.375 1 96.38 202 ASP A CA 1
ATOM 1604 C C . ASP A 1 202 ? 12.156 0.648 20.75 1 96.38 202 ASP A C 1
ATOM 1606 O O . ASP A 1 202 ? 11.008 0.921 20.391 1 96.38 202 ASP A O 1
ATOM 1610 N N . LEU A 1 203 ? 12.922 1.414 21.469 1 95.75 203 LEU A N 1
ATOM 1611 C CA . LEU A 1 203 ? 12.578 2.814 21.703 1 95.75 203 LEU A CA 1
ATOM 1612 C C . LEU A 1 203 ? 13.023 3.678 20.516 1 95.75 203 LEU A C 1
ATOM 1614 O O . LEU A 1 203 ? 14.18 3.637 20.109 1 95.75 203 LEU A O 1
ATOM 1618 N N . VAL A 1 204 ? 12.102 4.391 19.953 1 97.5 204 VAL A N 1
ATOM 1619 C CA . VAL A 1 204 ? 12.398 5.289 18.844 1 97.5 204 VAL A CA 1
ATOM 1620 C C . VAL A 1 204 ? 12.227 6.738 19.297 1 97.5 204 VAL A C 1
ATOM 1622 O O . VAL A 1 204 ? 11.18 7.109 19.828 1 97.5 204 VAL A O 1
ATOM 1625 N N . GLU A 1 205 ? 13.242 7.547 19 1 97.69 205 GLU A N 1
ATOM 1626 C CA . GLU A 1 205 ? 13.273 8.922 19.484 1 97.69 205 GLU A CA 1
ATOM 1627 C C . GLU A 1 205 ? 13.219 9.914 18.328 1 97.69 205 GLU A C 1
ATOM 1629 O O . GLU A 1 205 ? 13.82 9.68 17.266 1 97.69 205 GLU A O 1
ATOM 1634 N N . PHE A 1 206 ? 12.57 11.055 18.609 1 98 206 PHE A N 1
ATOM 1635 C CA . PHE A 1 206 ? 12.438 12.109 17.609 1 98 206 PHE A CA 1
ATOM 1636 C C . PHE A 1 206 ? 12.688 13.477 18.219 1 98 206 PHE A C 1
ATOM 1638 O O . PHE A 1 206 ? 12.453 13.68 19.422 1 98 206 PHE A O 1
ATOM 1645 N N . GLU A 1 207 ? 13.18 14.312 17.422 1 97.88 207 GLU A N 1
ATOM 1646 C CA . GLU A 1 207 ? 13.164 15.75 17.672 1 97.88 207 GLU A CA 1
ATOM 1647 C C . GLU A 1 207 ? 12.117 16.453 16.812 1 97.88 207 GLU A C 1
ATOM 1649 O O . GLU A 1 207 ? 12.023 16.188 15.602 1 97.88 207 GLU A O 1
ATOM 1654 N N . VAL A 1 208 ? 11.312 17.281 17.422 1 97.44 208 VAL A N 1
ATOM 1655 C CA . VAL A 1 208 ? 10.25 17.969 16.703 1 97.44 208 VAL A CA 1
ATOM 1656 C C . VAL A 1 208 ? 10.477 19.484 16.797 1 97.44 208 VAL A C 1
ATOM 1658 O O . VAL A 1 208 ? 10.523 20.047 17.891 1 97.44 208 VAL A O 1
ATOM 1661 N N . LEU A 1 209 ? 10.625 20.062 15.625 1 97.38 209 LEU A N 1
ATOM 1662 C CA . LEU A 1 209 ? 10.906 21.484 15.523 1 97.38 209 LEU A CA 1
ATOM 1663 C C . LEU A 1 209 ? 9.836 22.203 14.719 1 97.38 209 LEU A C 1
ATOM 1665 O O . LEU A 1 209 ? 9.289 21.641 13.758 1 97.38 209 LEU A O 1
ATOM 1669 N N . PHE A 1 210 ? 9.523 23.422 15.086 1 95.56 210 PHE A N 1
ATOM 1670 C CA . PHE A 1 210 ? 8.734 24.344 14.273 1 95.56 210 PHE A CA 1
ATOM 1671 C C . PHE A 1 210 ? 9.539 25.609 13.953 1 95.56 210 PHE A C 1
ATOM 1673 O O . PHE A 1 210 ? 9.914 26.359 14.852 1 95.56 210 PHE A O 1
ATOM 1680 N N . GLU A 1 211 ? 9.75 25.766 12.672 1 95.06 211 GLU A N 1
ATOM 1681 C CA . GLU A 1 211 ? 10.586 26.875 12.219 1 95.06 211 GLU A CA 1
ATOM 1682 C C . GLU A 1 211 ? 11.93 26.891 12.938 1 95.06 211 GLU A C 1
ATOM 1684 O O . GLU A 1 211 ? 12.375 27.938 13.406 1 95.06 211 GLU A O 1
ATOM 1689 N N . GLY A 1 212 ? 12.508 25.703 13.156 1 96 212 GLY A N 1
ATOM 1690 C CA . GLY A 1 212 ? 13.852 25.531 13.695 1 96 212 GLY A CA 1
ATOM 1691 C C . GLY A 1 212 ? 13.891 25.578 15.211 1 96 212 GLY A C 1
ATOM 1692 O O . GLY A 1 212 ? 14.953 25.406 15.812 1 96 212 GLY A O 1
ATOM 1693 N N . LYS A 1 213 ? 12.773 25.812 15.812 1 94.38 213 LYS A N 1
ATOM 1694 C CA . LYS A 1 213 ? 12.734 25.891 17.266 1 94.38 213 LYS A CA 1
ATOM 1695 C C . LYS A 1 213 ? 12.062 24.672 17.875 1 94.38 213 LYS A C 1
ATOM 1697 O O . LYS A 1 213 ? 11.023 24.219 17.391 1 94.38 213 LYS A O 1
ATOM 1702 N N . PRO A 1 214 ? 12.633 24.141 18.938 1 95.31 214 PRO A N 1
ATOM 1703 C CA . PRO A 1 214 ? 12.016 22.984 19.578 1 95.31 214 PRO A CA 1
ATOM 1704 C C . PRO A 1 214 ? 10.594 23.266 20.078 1 95.31 214 PRO A C 1
ATOM 1706 O O . PRO A 1 214 ? 10.352 24.297 20.703 1 95.31 214 PRO A O 1
ATOM 1709 N N . LEU A 1 215 ? 9.75 22.328 19.719 1 90.94 215 LEU A N 1
ATOM 1710 C CA . LEU A 1 215 ? 8.398 22.438 20.25 1 90.94 215 LEU A CA 1
ATOM 1711 C C . LEU A 1 215 ? 8.359 22.062 21.734 1 90.94 215 LEU A C 1
ATOM 1713 O O . LEU A 1 215 ? 9.172 21.25 22.188 1 90.94 215 LEU A O 1
ATOM 1717 N N . HIS A 1 216 ? 7.574 22.766 22.469 1 78.12 216 HIS A N 1
ATOM 1718 C CA . HIS A 1 216 ? 7.484 22.469 23.891 1 78.12 216 HIS A CA 1
ATOM 1719 C C . HIS A 1 216 ? 6.043 22.578 24.391 1 78.12 216 HIS A C 1
ATOM 1721 O O . HIS A 1 216 ? 5.227 23.281 23.781 1 78.12 216 HIS A O 1
ATOM 1727 N N . LEU A 1 217 ? 5.867 21.828 25.406 1 67.12 217 LEU A N 1
ATOM 1728 C CA . LEU A 1 217 ? 4.582 21.922 26.094 1 67.12 217 LEU A CA 1
ATOM 1729 C C . LEU A 1 217 ? 4.398 23.297 26.719 1 67.12 217 LEU A C 1
ATOM 1731 O O . LEU A 1 217 ? 5.289 23.797 27.406 1 67.12 217 LEU A O 1
ATOM 1735 N N . THR A 1 218 ? 3.531 23.953 26.156 1 60.78 218 THR A N 1
ATOM 1736 C CA . THR A 1 218 ? 3.164 25.188 26.859 1 60.78 218 THR A CA 1
ATOM 1737 C C . THR A 1 218 ? 1.759 25.094 27.438 1 60.78 218 THR A C 1
ATOM 1739 O O . THR A 1 218 ? 1.044 24.125 27.172 1 60.78 218 THR A O 1
ATOM 1742 N N . ALA A 1 219 ? 1.523 26 28.375 1 49.81 219 ALA A N 1
ATOM 1743 C CA . ALA A 1 219 ? 0.176 26.047 28.938 1 49.81 219 ALA A CA 1
ATOM 1744 C C . ALA A 1 219 ? -0.876 26.125 27.844 1 49.81 219 ALA A C 1
ATOM 1746 O O . ALA A 1 219 ? -1.994 25.625 28 1 49.81 219 ALA A O 1
ATOM 1747 N N . SER A 1 220 ? -0.469 26.656 26.734 1 51.03 220 SER A N 1
ATOM 1748 C CA . SER A 1 220 ? -1.431 26.922 25.656 1 51.03 220 SER A CA 1
ATOM 1749 C C . SER A 1 220 ? -1.361 25.859 24.578 1 51.03 220 SER A C 1
ATOM 1751 O O . SER A 1 220 ? -2.252 25.766 23.719 1 51.03 220 SER A O 1
ATOM 1753 N N . SER A 1 221 ? -0.273 25.094 24.656 1 61.19 221 SER A N 1
ATOM 1754 C CA . SER A 1 221 ? -0.173 24.125 23.562 1 61.19 221 SER A CA 1
ATOM 1755 C C . SER A 1 221 ? 0.434 22.812 24.062 1 61.19 221 SER A C 1
ATOM 1757 O O . SER A 1 221 ? 1.543 22.797 24.594 1 61.19 221 SER A O 1
ATOM 1759 N N . MET A 1 222 ? -0.412 21.859 24.078 1 68.69 222 MET A N 1
ATOM 1760 C CA . MET A 1 222 ? 0.098 20.516 24.375 1 68.69 222 MET A CA 1
ATOM 1761 C C . MET A 1 222 ? 0.394 19.75 23.094 1 68.69 222 MET A C 1
ATOM 1763 O O . MET A 1 222 ? -0.426 18.953 22.641 1 68.69 222 MET A O 1
ATOM 1767 N N . ASP A 1 223 ? 1.692 20.047 22.641 1 85.12 223 ASP A N 1
ATOM 1768 C CA . ASP A 1 223 ? 2.098 19.391 21.406 1 85.12 223 ASP A CA 1
ATOM 1769 C C . ASP A 1 223 ? 2.508 17.938 21.672 1 85.12 223 ASP A C 1
ATOM 1771 O O . ASP A 1 223 ? 3.145 17.641 22.688 1 85.12 223 ASP A O 1
ATOM 1775 N N . TYR A 1 224 ? 2.053 17.109 20.875 1 88 224 TYR A N 1
ATOM 1776 C CA . TYR A 1 224 ? 2.389 15.695 20.984 1 88 224 TYR A CA 1
ATOM 1777 C C . TYR A 1 224 ? 2.615 15.086 19.609 1 88 224 TYR A C 1
ATOM 1779 O O . TYR A 1 224 ? 2.217 15.656 18.594 1 88 224 TYR A O 1
ATOM 1787 N N . ILE A 1 225 ? 3.346 13.961 19.625 1 93.19 225 ILE A N 1
ATOM 1788 C CA . ILE A 1 225 ? 3.355 13.102 18.438 1 93.19 225 ILE A CA 1
ATOM 1789 C C . ILE A 1 225 ? 2.451 11.891 18.672 1 93.19 225 ILE A C 1
ATOM 1791 O O . ILE A 1 225 ? 2.219 11.492 19.828 1 93.19 225 ILE A O 1
ATOM 1795 N N . SER A 1 226 ? 1.909 11.422 17.625 1 91.94 226 SER A N 1
ATOM 1796 C CA . SER A 1 226 ? 1.188 10.156 17.641 1 91.94 226 SER A CA 1
ATOM 1797 C C . SER A 1 226 ? 1.787 9.164 16.656 1 91.94 226 SER A C 1
ATOM 1799 O O . SER A 1 226 ? 2.439 9.555 15.688 1 91.94 226 SER A O 1
ATOM 1801 N N . ALA A 1 227 ? 1.671 7.914 17 1 93.88 227 ALA A N 1
ATOM 1802 C CA . ALA A 1 227 ? 2.203 6.863 16.141 1 93.88 227 ALA A CA 1
ATOM 1803 C C . ALA A 1 227 ? 1.199 5.723 15.984 1 93.88 227 ALA A C 1
ATOM 1805 O O . ALA A 1 227 ? 0.56 5.312 16.953 1 93.88 227 ALA A O 1
ATOM 1806 N N . ASN A 1 228 ? 1.079 5.297 14.789 1 91.06 228 ASN A N 1
ATOM 1807 C CA . ASN A 1 228 ? 0.213 4.156 14.508 1 91.06 228 ASN A CA 1
ATOM 1808 C C . ASN A 1 228 ? 0.711 3.352 13.312 1 91.06 228 ASN A C 1
ATOM 1810 O O . ASN A 1 228 ? 1.648 3.764 12.633 1 91.06 228 ASN A O 1
ATOM 1814 N N . SER A 1 229 ? 0.122 2.158 13.172 1 91.19 229 SER A N 1
ATOM 1815 C CA . SER A 1 229 ? 0.415 1.223 12.094 1 91.19 229 SER A CA 1
ATOM 1816 C C . SER A 1 229 ? -0.824 0.424 11.703 1 91.19 229 SER A C 1
ATOM 1818 O O . SER A 1 229 ? -1.792 0.357 12.461 1 91.19 229 SER A O 1
ATOM 1820 N N . ASN A 1 230 ? -0.776 -0.088 10.469 1 85.69 230 ASN A N 1
ATOM 1821 C CA . ASN A 1 230 ? -1.847 -1.008 10.102 1 85.69 230 ASN A CA 1
ATOM 1822 C C . ASN A 1 230 ? -1.838 -2.258 10.977 1 85.69 230 ASN A C 1
ATOM 1824 O O . ASN A 1 230 ? -2.842 -2.967 11.062 1 85.69 230 ASN A O 1
ATOM 1828 N N . SER A 1 231 ? -0.749 -2.441 11.586 1 87.75 231 SER A N 1
ATOM 1829 C CA . SER A 1 231 ? -0.631 -3.613 12.445 1 87.75 231 SER A CA 1
ATOM 1830 C C . SER A 1 231 ? -0.773 -3.236 13.922 1 87.75 231 SER A C 1
ATOM 1832 O O . SER A 1 231 ? -0.56 -4.07 14.805 1 87.75 231 SER A O 1
ATOM 1834 N N . PHE A 1 232 ? -1.074 -1.931 14.148 1 86.62 232 PHE A N 1
ATOM 1835 C CA . PHE A 1 232 ? -1.23 -1.501 15.531 1 86.62 232 PHE A CA 1
ATOM 1836 C C . PHE A 1 232 ? -2.094 -0.248 15.617 1 86.62 232 PHE A C 1
ATOM 1838 O O . PHE A 1 232 ? -1.657 0.839 15.227 1 86.62 232 PHE A O 1
ATOM 1845 N N . GLY A 1 233 ? -3.324 -0.422 16.219 1 78.75 233 GLY A N 1
ATOM 1846 C CA . GLY A 1 233 ? -4.105 0.698 16.719 1 78.75 233 GLY A CA 1
ATOM 1847 C C . GLY A 1 233 ? -5.027 1.3 15.672 1 78.75 233 GLY A C 1
ATOM 1848 O O . GLY A 1 233 ? -6.156 1.687 15.984 1 78.75 233 GLY A O 1
ATOM 1849 N N . GLN A 1 234 ? -4.598 1.36 14.414 1 75 234 GLN A N 1
ATOM 1850 C CA . GLN A 1 234 ? -5.34 2.154 13.445 1 75 234 GLN A CA 1
ATOM 1851 C C . GLN A 1 234 ? -6.742 1.592 13.227 1 75 234 GLN A C 1
ATOM 1853 O O . GLN A 1 234 ? -7.707 2.348 13.086 1 75 234 GLN A O 1
ATOM 1858 N N . ASN A 1 235 ? -6.863 0.279 13.25 1 71.12 235 ASN A N 1
ATOM 1859 C CA . ASN A 1 235 ? -8.148 -0.348 12.977 1 71.12 235 ASN A CA 1
ATOM 1860 C C . ASN A 1 235 ? -9.102 -0.213 14.156 1 71.12 235 ASN A C 1
ATOM 1862 O O . ASN A 1 235 ? -10.32 -0.287 13.992 1 71.12 235 ASN A O 1
ATOM 1866 N N . ASP A 1 236 ? -8.477 0.061 15.258 1 70.81 236 ASP A N 1
ATOM 1867 C CA . ASP A 1 236 ? -9.281 0.13 16.469 1 70.81 236 ASP A CA 1
ATOM 1868 C C . ASP A 1 236 ? -9.391 1.566 16.984 1 70.81 236 ASP A C 1
ATOM 1870 O O . ASP A 1 236 ? -9.992 1.818 18.031 1 70.81 236 ASP A O 1
ATOM 1874 N N . GLY A 1 237 ? -8.773 2.375 16.328 1 74.19 237 GLY A N 1
ATOM 1875 C CA . GLY A 1 237 ? -8.945 3.789 16.625 1 74.19 237 GLY A CA 1
ATOM 1876 C C . GLY A 1 237 ? -8.039 4.281 17.734 1 74.19 237 GLY A C 1
ATOM 1877 O O . GLY A 1 237 ? -8.375 5.238 18.438 1 74.19 237 GLY A O 1
ATOM 1878 N N . PHE A 1 238 ? -6.984 3.553 18 1 75.5 238 PHE A N 1
ATOM 1879 C CA . PHE A 1 238 ? -6.051 4.078 19 1 75.5 238 PHE A CA 1
ATOM 1880 C C . PHE A 1 238 ? -4.664 4.246 18.391 1 75.5 238 PHE A C 1
ATOM 1882 O O . PHE A 1 238 ? -4.402 3.773 17.281 1 75.5 238 PHE A O 1
ATOM 1889 N N . SER A 1 239 ? -3.803 4.996 19 1 85.81 239 SER A N 1
ATOM 1890 C CA . SER A 1 239 ? -2.42 5.285 18.625 1 85.81 239 SER A CA 1
ATOM 1891 C C . SER A 1 239 ? -1.541 5.441 19.859 1 85.81 239 SER A C 1
ATOM 1893 O O . SER A 1 239 ? -2.047 5.629 20.969 1 85.81 239 SER A O 1
ATOM 1895 N N . LEU A 1 240 ? -0.248 5.234 19.656 1 87.38 240 LEU A N 1
ATOM 1896 C CA . LEU A 1 240 ? 0.695 5.676 20.672 1 87.38 240 LEU A CA 1
ATOM 1897 C C . LEU A 1 240 ? 0.806 7.199 20.688 1 87.38 240 LEU A C 1
ATOM 1899 O O . LEU A 1 240 ? 0.651 7.844 19.656 1 87.38 240 LEU A O 1
ATOM 1903 N N . MET A 1 241 ? 1.011 7.703 21.859 1 87.19 241 MET A N 1
ATOM 1904 C CA . MET A 1 241 ? 1.151 9.148 21.984 1 87.19 241 MET A CA 1
ATOM 1905 C C . MET A 1 241 ? 2.305 9.5 22.922 1 87.19 241 MET A C 1
ATOM 1907 O O . MET A 1 241 ? 2.539 8.812 23.922 1 87.19 241 MET A O 1
ATOM 1911 N N . SER A 1 242 ? 3.031 10.492 22.578 1 89.56 242 SER A N 1
ATOM 1912 C CA . SER A 1 242 ? 4.078 11.062 23.422 1 89.56 242 SER A CA 1
ATOM 1913 C C . SER A 1 242 ? 4.027 12.586 23.406 1 89.56 242 SER A C 1
ATOM 1915 O O . SER A 1 242 ? 4 13.203 22.344 1 89.56 242 SER A O 1
ATOM 1917 N N . TYR A 1 243 ? 4.02 13.125 24.578 1 86.62 243 TYR A N 1
ATOM 1918 C CA . TYR A 1 243 ? 4.188 14.57 24.641 1 86.62 243 TYR A CA 1
ATOM 1919 C C . TYR A 1 243 ? 5.562 14.984 24.141 1 86.62 243 TYR A C 1
ATOM 1921 O O . TYR A 1 243 ? 6.52 14.211 24.219 1 86.62 243 TYR A O 1
ATOM 1929 N N . ILE A 1 244 ? 5.566 16.172 23.578 1 89.69 244 ILE A N 1
ATOM 1930 C CA . ILE A 1 244 ? 6.832 16.734 23.141 1 89.69 244 ILE A CA 1
ATOM 1931 C C . ILE A 1 244 ? 7.387 17.656 24.234 1 89.69 244 ILE A C 1
ATOM 1933 O O . ILE A 1 244 ? 6.742 18.641 24.609 1 89.69 244 ILE A O 1
ATOM 1937 N N . GLU A 1 245 ? 8.555 17.328 24.766 1 86.94 245 GLU A N 1
ATOM 1938 C CA . GLU A 1 245 ? 9.234 18.141 25.766 1 86.94 245 GLU A CA 1
ATOM 1939 C C . GLU A 1 245 ? 10.547 18.688 25.219 1 86.94 245 GLU A C 1
ATOM 1941 O O . GLU A 1 245 ? 11.508 17.953 25.031 1 86.94 245 GLU A O 1
ATOM 1946 N N . ASN A 1 246 ? 10.57 20.016 25.047 1 91.31 246 ASN A N 1
ATOM 1947 C CA . ASN A 1 246 ? 11.734 20.688 24.469 1 91.31 246 ASN A CA 1
ATOM 1948 C C . ASN A 1 246 ? 12.18 20.031 23.172 1 91.31 246 ASN A C 1
ATOM 1950 O O . ASN A 1 246 ? 13.359 19.703 23 1 91.31 246 ASN A O 1
ATOM 1954 N N . GLY A 1 247 ? 11.234 19.688 22.422 1 95.94 247 GLY A N 1
ATOM 1955 C CA . GLY A 1 247 ? 11.469 19.156 21.094 1 95.94 247 GLY A CA 1
ATOM 1956 C C . GLY A 1 247 ? 11.688 17.641 21.094 1 95.94 247 GLY A C 1
ATOM 1957 O O . GLY A 1 247 ? 11.938 17.047 20.047 1 95.94 247 GLY A O 1
ATOM 1958 N N . LYS A 1 248 ? 11.602 17.062 22.25 1 95.06 248 LYS A N 1
ATOM 1959 C CA . LYS A 1 248 ? 11.938 15.648 22.312 1 95.06 248 LYS A CA 1
ATOM 1960 C C . LYS A 1 248 ? 10.695 14.805 22.562 1 95.06 248 LYS A C 1
ATOM 1962 O O . LYS A 1 248 ? 9.836 15.164 23.375 1 95.06 248 LYS A O 1
ATOM 1967 N N . ALA A 1 249 ? 10.555 13.734 21.891 1 94.5 249 ALA A N 1
ATOM 1968 C CA . ALA A 1 249 ? 9.484 12.758 22.062 1 94.5 249 ALA A CA 1
ATOM 1969 C C . ALA A 1 249 ? 9.953 11.352 21.703 1 94.5 249 ALA A C 1
ATOM 1971 O O . ALA A 1 249 ? 10.938 11.188 20.984 1 94.5 249 ALA A O 1
ATOM 1972 N N . GLN A 1 250 ? 9.305 10.336 22.266 1 95.12 250 GLN A N 1
ATOM 1973 C CA . GLN A 1 250 ? 9.727 8.961 22 1 95.12 250 GLN A CA 1
ATOM 1974 C C . GLN A 1 250 ? 8.578 7.984 22.266 1 95.12 250 GLN A C 1
ATOM 1976 O O . GLN A 1 250 ? 7.621 8.312 22.953 1 95.12 250 GLN A O 1
ATOM 1981 N N . PHE A 1 251 ? 8.68 6.871 21.688 1 92.94 251 PHE A N 1
ATOM 1982 C CA . PHE A 1 251 ? 7.781 5.77 22 1 92.94 251 PHE A CA 1
ATOM 1983 C C . PHE A 1 251 ? 8.453 4.43 21.734 1 92.94 251 PHE A C 1
ATOM 1985 O O . PHE A 1 251 ? 9.469 4.367 21.031 1 92.94 251 PHE A O 1
ATOM 1992 N N . ARG A 1 252 ? 7.906 3.406 22.297 1 93.56 252 ARG A N 1
ATOM 1993 C CA . ARG A 1 252 ? 8.336 2.039 22.031 1 93.56 252 ARG A CA 1
ATOM 1994 C C . ARG A 1 252 ? 7.422 1.375 21 1 93.56 252 ARG A C 1
ATOM 1996 O O . ARG A 1 252 ? 6.207 1.287 21.203 1 93.56 252 ARG A O 1
ATOM 2003 N N . VAL A 1 253 ? 8 0.965 19.938 1 93.62 253 VAL A N 1
ATOM 2004 C CA . VAL A 1 253 ? 7.188 0.37 18.891 1 93.62 253 VAL A CA 1
ATOM 2005 C C . VAL A 1 253 ? 6.664 -0.991 19.344 1 93.62 253 VAL A C 1
ATOM 2007 O O . VAL A 1 253 ? 7.391 -1.76 19.984 1 93.62 253 VAL A O 1
ATOM 2010 N N . GLN A 1 254 ? 5.438 -1.297 18.969 1 89.81 254 GLN A N 1
ATOM 2011 C CA . GLN A 1 254 ? 4.727 -2.408 19.578 1 89.81 254 GLN A CA 1
ATOM 2012 C C . GLN A 1 254 ? 4.512 -3.549 18.594 1 89.81 254 GLN A C 1
ATOM 2014 O O . GLN A 1 254 ? 4.141 -4.656 18.984 1 89.81 254 GLN A O 1
ATOM 2019 N N . SER A 1 255 ? 4.746 -3.338 17.312 1 91.81 255 SER A N 1
ATOM 2020 C CA . SER A 1 255 ? 4.512 -4.371 16.312 1 91.81 255 SER A CA 1
ATOM 2021 C C . SER A 1 255 ? 5.375 -4.145 15.07 1 91.81 255 SER A C 1
ATOM 2023 O O . SER A 1 255 ? 5.887 -3.043 14.859 1 91.81 255 SER A O 1
ATOM 2025 N N . ALA A 1 256 ? 5.586 -5.191 14.312 1 92.56 256 ALA A N 1
ATOM 2026 C CA . ALA A 1 256 ? 6.293 -5.094 13.039 1 92.56 256 ALA A CA 1
ATOM 2027 C C . ALA A 1 256 ? 5.398 -4.477 11.969 1 92.56 256 ALA A C 1
ATOM 2029 O O . ALA A 1 256 ? 4.176 -4.453 12.109 1 92.56 256 ALA A O 1
ATOM 2030 N N . GLY A 1 257 ? 6.102 -4.02 10.867 1 92.69 257 GLY A N 1
ATOM 2031 C CA . GLY A 1 257 ? 5.387 -3.404 9.758 1 92.69 257 GLY A CA 1
ATOM 2032 C C . GLY A 1 257 ? 5.695 -1.927 9.602 1 92.69 257 GLY A C 1
ATOM 2033 O O . GLY A 1 257 ? 6.645 -1.417 10.195 1 92.69 257 GLY A O 1
ATOM 2034 N N . GLN A 1 258 ? 4.883 -1.268 8.766 1 94 258 GLN A N 1
ATOM 2035 C CA . GLN A 1 258 ? 5.086 0.153 8.5 1 94 258 GLN A CA 1
ATOM 2036 C C . GLN A 1 258 ? 4.426 1.013 9.578 1 94 258 GLN A C 1
ATOM 2038 O O . GLN A 1 258 ? 3.295 0.742 9.992 1 94 258 GLN A O 1
ATOM 2043 N N . TRP A 1 259 ? 5.145 2.021 10.023 1 96.38 259 TRP A N 1
ATOM 2044 C CA . TRP A 1 259 ? 4.652 2.936 11.047 1 96.38 259 TRP A CA 1
ATOM 2045 C C . TRP A 1 259 ? 4.645 4.371 10.539 1 96.38 259 TRP A C 1
ATOM 2047 O O . TRP A 1 259 ? 5.477 4.75 9.711 1 96.38 259 TRP A O 1
ATOM 2057 N N . ARG A 1 260 ? 3.686 5.121 11.047 1 97.06 260 ARG A N 1
ATOM 2058 C CA . ARG A 1 260 ? 3.602 6.559 10.797 1 97.06 260 ARG A CA 1
ATOM 2059 C C . ARG A 1 260 ? 3.592 7.344 12.109 1 97.06 260 ARG A C 1
ATOM 2061 O O . ARG A 1 260 ? 2.799 7.051 13.008 1 97.06 260 ARG A O 1
ATOM 2068 N N . VAL A 1 261 ? 4.473 8.281 12.219 1 97.25 261 VAL A N 1
ATOM 2069 C CA . VAL A 1 261 ? 4.461 9.258 13.305 1 97.25 261 VAL A CA 1
ATOM 2070 C C . VAL A 1 261 ? 3.936 10.594 12.789 1 97.25 261 VAL A C 1
ATOM 2072 O O . VAL A 1 261 ? 4.324 11.047 11.711 1 97.25 261 VAL A O 1
ATOM 2075 N N . SER A 1 262 ? 3.041 11.172 13.555 1 95.81 262 SER A N 1
ATOM 2076 C CA . SER A 1 262 ? 2.416 12.422 13.125 1 95.81 262 SER A CA 1
ATOM 2077 C C . SER A 1 262 ? 2.496 13.484 14.219 1 95.81 262 SER A C 1
ATOM 2079 O O . SER A 1 262 ? 2.482 13.156 15.406 1 95.81 262 SER A O 1
ATOM 2081 N N . CYS A 1 263 ? 2.592 14.688 13.766 1 94.69 263 CYS A N 1
ATOM 2082 C CA . CYS A 1 263 ? 2.508 15.859 14.633 1 94.69 263 CYS A CA 1
ATOM 2083 C C . CYS A 1 263 ? 1.756 17 13.945 1 94.69 263 CYS A C 1
ATOM 2085 O O . CYS A 1 263 ? 1.962 17.25 12.758 1 94.69 263 CYS A O 1
ATOM 2087 N N . ASN A 1 264 ? 0.894 17.547 14.664 1 91.06 264 ASN A N 1
ATOM 2088 C CA . ASN A 1 264 ? 0.201 18.766 14.242 1 91.06 264 ASN A CA 1
ATOM 2089 C C . ASN A 1 264 ? 0.512 19.938 15.164 1 91.06 264 ASN A C 1
ATOM 2091 O O . ASN A 1 264 ? 0.598 19.766 16.391 1 91.06 264 ASN A O 1
ATOM 2095 N N . HIS A 1 265 ? 0.695 21.062 14.57 1 91.06 265 HIS A N 1
ATOM 2096 C CA . HIS A 1 265 ? 0.994 22.25 15.367 1 91.06 265 HIS A CA 1
ATOM 2097 C C . HIS A 1 265 ? 0.278 23.484 14.82 1 91.06 265 HIS A C 1
ATOM 2099 O O . HIS A 1 265 ? 0.315 23.734 13.617 1 91.06 265 HIS A O 1
ATOM 2105 N N . ARG A 1 266 ? -0.333 24.109 15.703 1 87 266 ARG A N 1
ATOM 2106 C CA . ARG A 1 266 ? -0.995 25.375 15.391 1 87 266 ARG A CA 1
ATOM 2107 C C . ARG A 1 266 ? -0.287 26.547 16.062 1 87 266 ARG A C 1
ATOM 2109 O O . ARG A 1 266 ? 0.011 26.5 17.266 1 87 266 ARG A O 1
ATOM 2116 N N . ASP A 1 267 ? -0.001 27.5 15.281 1 88.31 267 ASP A N 1
ATOM 2117 C CA . ASP A 1 267 ? 0.573 28.734 15.82 1 88.31 267 ASP A CA 1
ATOM 2118 C C . ASP A 1 267 ? -0.318 29.922 15.508 1 88.31 267 ASP A C 1
ATOM 2120 O O . ASP A 1 267 ? -0.888 30.016 14.422 1 88.31 267 ASP A O 1
ATOM 2124 N N . THR A 1 268 ? -0.376 30.844 16.469 1 88.69 268 THR A N 1
ATOM 2125 C CA . THR A 1 268 ? -1.19 32.031 16.297 1 88.69 268 THR A CA 1
ATOM 2126 C C . THR A 1 268 ? -0.415 33.094 15.539 1 88.69 268 THR A C 1
ATOM 2128 O O . THR A 1 268 ? 0.761 33.344 15.82 1 88.69 268 THR A O 1
ATOM 2131 N N . VAL A 1 269 ? -1.127 33.719 14.602 1 93.56 269 VAL A N 1
ATOM 2132 C CA . VAL A 1 269 ? -0.531 34.812 13.867 1 93.56 269 VAL A CA 1
ATOM 2133 C C . VAL A 1 269 ? -0.72 36.125 14.656 1 93.56 269 VAL A C 1
ATOM 2135 O O . VAL A 1 269 ? -1.85 36.5 14.969 1 93.56 269 VAL A O 1
ATOM 2138 N N . THR A 1 270 ? 0.396 36.75 14.992 1 93.81 270 THR A N 1
ATOM 2139 C CA . THR A 1 270 ? 0.352 38 15.727 1 93.81 270 THR A CA 1
ATOM 2140 C C . THR A 1 270 ? 1.055 39.094 14.945 1 93.81 270 THR A C 1
ATOM 2142 O O . THR A 1 270 ? 1.777 38.844 13.984 1 93.81 270 THR A O 1
ATOM 2145 N N . LYS A 1 271 ? 0.827 40.312 15.328 1 94.75 271 LYS A N 1
ATOM 2146 C CA . LYS A 1 271 ? 1.354 41.469 14.633 1 94.75 271 LYS A CA 1
ATOM 2147 C C . LYS A 1 271 ? 2.879 41.5 14.656 1 94.75 271 LYS A C 1
ATOM 2149 O O . LYS A 1 271 ? 3.516 41.969 13.703 1 94.75 271 LYS A O 1
ATOM 2154 N N . ASP A 1 272 ? 3.494 40.938 15.672 1 92.31 272 ASP A N 1
ATOM 2155 C CA . ASP A 1 272 ? 4.941 41.031 15.844 1 92.31 272 ASP A CA 1
ATOM 2156 C C . ASP A 1 272 ? 5.59 39.656 15.867 1 92.31 272 ASP A C 1
ATOM 2158 O O . ASP A 1 272 ? 6.746 39.5 16.266 1 92.31 272 ASP A O 1
ATOM 2162 N N . GLY A 1 273 ? 4.883 38.656 15.445 1 89.12 273 GLY A N 1
ATOM 2163 C CA . GLY A 1 273 ? 5.398 37.312 15.508 1 89.12 273 GLY A CA 1
ATOM 2164 C C . GLY A 1 273 ? 6.066 36.844 14.227 1 89.12 273 GLY A C 1
ATOM 2165 O O . GLY A 1 273 ? 6.316 37.656 13.336 1 89.12 273 GLY A O 1
ATOM 2166 N N . SER A 1 274 ? 6.441 35.562 14.141 1 88.19 274 SER A N 1
ATOM 2167 C CA . SER A 1 274 ? 7.188 34.969 13.039 1 88.19 274 SER A CA 1
ATOM 2168 C C . SER A 1 274 ? 6.379 35 11.742 1 88.19 274 SER A C 1
ATOM 2170 O O . SER A 1 274 ? 6.945 34.969 10.648 1 88.19 274 SER A O 1
ATOM 2172 N N . PHE A 1 275 ? 5.043 35.156 11.836 1 94.56 275 PHE A N 1
ATOM 2173 C CA . PHE A 1 275 ? 4.184 35.125 10.656 1 94.56 275 PHE A CA 1
ATOM 2174 C C . PHE A 1 275 ? 3.441 36.469 10.516 1 94.56 275 PHE A C 1
ATOM 2176 O O . PHE A 1 275 ? 2.281 36.5 10.094 1 94.56 275 PHE A O 1
ATOM 2183 N N . LYS A 1 276 ? 4.125 37.5 10.812 1 94.88 276 LYS A N 1
ATOM 2184 C CA . LYS A 1 276 ? 3.525 38.844 10.828 1 94.88 276 LYS A CA 1
ATOM 2185 C C . LYS A 1 276 ? 2.979 39.219 9.453 1 94.88 276 LYS A C 1
ATOM 2187 O O . LYS A 1 276 ? 2.018 39.969 9.352 1 94.88 276 LYS A O 1
ATOM 2192 N N . ASP A 1 277 ? 3.576 38.656 8.398 1 95.12 277 ASP A N 1
ATOM 2193 C CA . ASP A 1 277 ? 3.129 38.969 7.043 1 95.12 277 ASP A CA 1
ATOM 2194 C C . ASP A 1 277 ? 1.719 38.438 6.797 1 95.12 277 ASP A C 1
ATOM 2196 O O . ASP A 1 277 ? 1.049 38.844 5.848 1 95.12 277 ASP A O 1
ATOM 2200 N N . LEU A 1 278 ? 1.285 37.531 7.676 1 96.5 278 LEU A N 1
ATOM 2201 C CA . LEU A 1 278 ? -0.035 36.906 7.531 1 96.5 278 LEU A CA 1
ATOM 2202 C C . LEU A 1 278 ? -1.045 37.594 8.453 1 96.5 278 LEU A C 1
ATOM 2204 O O . LEU A 1 278 ? -2.225 37.219 8.461 1 96.5 278 LEU A O 1
ATOM 2208 N N . PHE A 1 279 ? -0.509 38.562 9.234 1 95.94 279 PHE A N 1
ATOM 2209 C CA . PHE A 1 279 ? -1.4 39.25 10.156 1 95.94 279 PHE A CA 1
ATOM 2210 C C . PHE A 1 279 ? -2.543 39.938 9.414 1 95.94 279 PHE A C 1
ATOM 2212 O O . PHE A 1 279 ? -2.318 40.625 8.414 1 95.94 279 PHE A O 1
ATOM 2219 N N . GLY A 1 280 ? -3.727 39.688 9.891 1 95.12 280 GLY A N 1
ATOM 2220 C CA . GLY A 1 280 ? -4.898 40.219 9.234 1 95.12 280 GLY A CA 1
ATOM 2221 C C . GLY A 1 280 ? -5.43 39.344 8.117 1 95.12 280 GLY A C 1
ATOM 2222 O O . GLY A 1 280 ? -6.547 39.531 7.641 1 95.12 280 GLY A O 1
ATOM 2223 N N . LYS A 1 281 ? -4.641 38.406 7.691 1 96.81 281 LYS A N 1
ATOM 2224 C CA . LYS A 1 281 ? -5.047 37.5 6.613 1 96.81 281 LYS A CA 1
ATOM 2225 C C . LYS A 1 281 ? -5.578 36.188 7.168 1 96.81 281 LYS A C 1
ATOM 2227 O O . LYS A 1 281 ? -6.582 35.656 6.68 1 96.81 281 LYS A O 1
ATOM 2232 N N . VAL A 1 282 ? -4.875 35.594 8.086 1 96.56 282 VAL A N 1
ATOM 2233 C CA . VAL A 1 282 ? -5.328 34.406 8.766 1 96.56 282 VAL A CA 1
ATOM 2234 C C . VAL A 1 282 ? -5.074 34.531 10.266 1 96.56 282 VAL A C 1
ATOM 2236 O O . VAL A 1 282 ? -4.289 35.375 10.703 1 96.56 282 VAL A O 1
ATOM 2239 N N . GLU A 1 283 ? -5.785 33.719 11.016 1 93.75 283 GLU A N 1
ATOM 2240 C CA . GLU A 1 283 ? -5.637 33.688 12.469 1 93.75 283 GLU A CA 1
ATOM 2241 C C . GLU A 1 283 ? -4.52 32.75 12.906 1 93.75 283 GLU A C 1
ATOM 2243 O O . GLU A 1 283 ? -3.805 33.031 13.875 1 93.75 283 GLU A O 1
ATOM 2248 N N . TYR A 1 284 ? -4.418 31.672 12.148 1 91.69 284 TYR A N 1
ATOM 2249 C CA . TYR A 1 284 ? -3.496 30.625 12.578 1 91.69 284 TYR A CA 1
ATOM 2250 C C . TYR A 1 284 ? -2.709 30.078 11.391 1 91.69 284 TYR A C 1
ATOM 2252 O O . TYR A 1 284 ? -3.174 30.125 10.25 1 91.69 284 TYR A O 1
ATOM 2260 N N . VAL A 1 285 ? -1.485 29.625 11.703 1 93.31 285 VAL A N 1
ATOM 2261 C CA . VAL A 1 285 ? -0.757 28.719 10.82 1 93.31 285 VAL A CA 1
ATOM 2262 C C . VAL A 1 285 ? -0.817 27.297 11.375 1 93.31 285 VAL A C 1
ATOM 2264 O O . VAL A 1 285 ? -0.48 27.062 12.531 1 93.31 285 VAL A O 1
ATOM 2267 N N . PHE A 1 286 ? -1.352 26.453 10.547 1 92.38 286 PHE A N 1
ATOM 2268 C CA . PHE A 1 286 ? -1.475 25.047 10.914 1 92.38 286 PHE A CA 1
ATOM 2269 C C . PHE A 1 286 ? -0.555 24.188 10.062 1 92.38 286 PHE A C 1
ATOM 2271 O O . PHE A 1 286 ? -0.649 24.188 8.828 1 92.38 286 PHE A O 1
ATOM 2278 N N . ASN A 1 287 ? 0.359 23.516 10.711 1 94.81 287 ASN A N 1
ATOM 2279 C CA . ASN A 1 287 ? 1.26 22.594 10.016 1 94.81 287 ASN A CA 1
ATOM 2280 C C . ASN A 1 287 ? 1.077 21.156 10.5 1 94.81 287 ASN A C 1
ATOM 2282 O O . ASN A 1 287 ? 0.89 20.922 11.695 1 94.81 287 ASN A O 1
ATOM 2286 N N . ALA A 1 288 ? 1.053 20.266 9.562 1 95.88 288 ALA A N 1
ATOM 2287 C CA . ALA A 1 288 ? 1.081 18.828 9.844 1 95.88 288 ALA A CA 1
ATOM 2288 C C . ALA A 1 288 ? 2.355 18.188 9.305 1 95.88 288 ALA A C 1
ATOM 2290 O O . ALA A 1 288 ? 2.822 18.547 8.219 1 95.88 288 ALA A O 1
A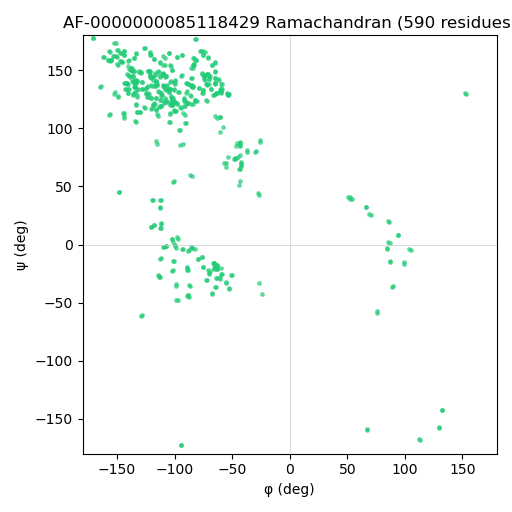TOM 2291 N N . SER A 1 289 ? 2.912 17.328 10.102 1 97.94 289 SER A N 1
ATOM 2292 C CA . SER A 1 289 ? 4.113 16.625 9.672 1 97.94 289 SER A CA 1
ATOM 2293 C C . SER A 1 289 ? 4.016 15.125 9.969 1 97.94 289 SER A C 1
ATOM 2295 O O . SER A 1 289 ? 3.498 14.727 11.016 1 97.94 289 SER A O 1
ATOM 2297 N N . THR A 1 290 ? 4.488 14.312 9.008 1 98.5 290 THR A N 1
ATOM 2298 C CA . THR A 1 290 ? 4.531 12.875 9.211 1 98.5 290 THR A CA 1
ATOM 2299 C C . THR A 1 290 ? 5.902 12.312 8.844 1 98.5 290 THR A C 1
ATOM 2301 O O . THR A 1 290 ? 6.598 12.867 7.992 1 98.5 290 THR A O 1
ATOM 2304 N N . ILE A 1 291 ? 6.266 11.297 9.508 1 98.56 291 ILE A N 1
ATOM 2305 C CA . ILE A 1 291 ? 7.41 10.469 9.141 1 98.56 291 ILE A CA 1
ATOM 2306 C C . ILE A 1 291 ? 7.016 8.992 9.18 1 98.56 291 ILE A C 1
ATOM 2308 O O . ILE A 1 291 ? 6.301 8.562 10.086 1 98.56 291 ILE A O 1
ATOM 2312 N N . THR A 1 292 ? 7.402 8.258 8.125 1 98.44 292 THR A N 1
ATOM 2313 C CA . THR A 1 292 ? 7.121 6.828 8.094 1 98.44 292 THR A CA 1
ATOM 2314 C C . THR A 1 292 ? 8.414 6.023 8.148 1 98.44 292 THR A C 1
ATOM 2316 O O . THR A 1 292 ? 9.461 6.484 7.684 1 98.44 292 THR A O 1
ATOM 2319 N N . PHE A 1 293 ? 8.359 4.859 8.734 1 97.19 293 PHE A N 1
ATOM 2320 C CA . PHE A 1 293 ? 9.484 3.932 8.766 1 97.19 293 PHE A CA 1
ATOM 2321 C C . PHE A 1 293 ? 9 2.5 8.961 1 97.19 293 PHE A C 1
ATOM 2323 O O . PHE A 1 293 ? 7.824 2.27 9.25 1 97.19 293 PHE A O 1
ATOM 2330 N N . ASN A 1 294 ? 9.875 1.552 8.719 1 94.62 294 ASN A N 1
ATOM 2331 C CA . ASN A 1 294 ? 9.547 0.134 8.82 1 94.62 294 ASN A CA 1
ATOM 2332 C C . ASN A 1 294 ? 10.141 -0.492 10.078 1 94.62 294 ASN A C 1
ATOM 2334 O O . ASN A 1 294 ? 11.289 -0.21 10.438 1 94.62 294 ASN A O 1
ATOM 2338 N N . VAL A 1 295 ? 9.328 -1.247 10.773 1 94.62 295 VAL A N 1
ATOM 2339 C CA . VAL A 1 295 ? 9.75 -1.967 11.969 1 94.62 295 VAL A CA 1
ATOM 2340 C C . VAL A 1 295 ? 9.844 -3.461 11.672 1 94.62 295 VAL A C 1
ATOM 2342 O O . VAL A 1 295 ? 8.93 -4.039 11.078 1 94.62 295 VAL A O 1
ATOM 2345 N N . LYS A 1 296 ? 10.93 -3.994 12.094 1 89.94 296 LYS A N 1
ATOM 2346 C CA . LYS A 1 296 ? 11.172 -5.414 11.859 1 89.94 296 LYS A CA 1
ATOM 2347 C C . LYS A 1 296 ? 10.805 -6.242 13.086 1 89.94 296 LYS A C 1
ATOM 2349 O O . LYS A 1 296 ? 10.672 -5.707 14.188 1 89.94 296 LYS A O 1
ATOM 2354 N N . GLU A 1 297 ? 10.633 -7.523 12.812 1 87.44 297 GLU A N 1
ATOM 2355 C CA . GLU A 1 297 ? 10.336 -8.438 13.914 1 87.44 297 GLU A CA 1
ATOM 2356 C C . GLU A 1 297 ? 11.57 -8.68 14.773 1 87.44 297 GLU A C 1
ATOM 2358 O O . GLU A 1 297 ? 12.703 -8.633 14.273 1 87.44 297 GLU A O 1
ATOM 2363 N N . MET B 1 1 ? 25.953 -68.5 7.434 1 30.67 1 MET B N 1
ATOM 2364 C CA . MET B 1 1 ? 26.047 -67.062 7.77 1 30.67 1 MET B CA 1
ATOM 2365 C C . MET B 1 1 ? 25.609 -66.188 6.59 1 30.67 1 MET B C 1
ATOM 2367 O O . MET B 1 1 ? 26.344 -66.062 5.613 1 30.67 1 MET B O 1
ATOM 2371 N N . LYS B 1 2 ? 24.234 -66.25 6.293 1 34.25 2 LYS B N 1
ATOM 2372 C CA . LYS B 1 2 ? 23.453 -65.75 5.184 1 34.25 2 LYS B CA 1
ATOM 2373 C C . LYS B 1 2 ? 23.578 -64.188 5.098 1 34.25 2 LYS B C 1
ATOM 2375 O O . LYS B 1 2 ? 23.328 -63.5 6.07 1 34.25 2 LYS B O 1
ATOM 2380 N N . ASN B 1 3 ? 24.5 -63.594 4.234 1 30.38 3 ASN B N 1
ATOM 2381 C CA . ASN B 1 3 ? 24.938 -62.25 3.92 1 30.38 3 ASN B CA 1
ATOM 2382 C C . ASN B 1 3 ? 23.766 -61.375 3.477 1 30.38 3 ASN B C 1
ATOM 2384 O O . ASN B 1 3 ? 23.203 -61.594 2.398 1 30.38 3 ASN B O 1
ATOM 2388 N N . ILE B 1 4 ? 22.812 -60.969 4.312 1 32 4 ILE B N 1
ATOM 2389 C CA . ILE B 1 4 ? 21.703 -60.062 4.07 1 32 4 ILE B CA 1
ATOM 2390 C C . ILE B 1 4 ? 22.234 -58.75 3.504 1 32 4 ILE B C 1
ATOM 2392 O O . ILE B 1 4 ? 22.938 -58 4.195 1 32 4 ILE B O 1
ATOM 2396 N N . LYS B 1 5 ? 22.656 -58.688 2.191 1 29.77 5 LYS B N 1
ATOM 2397 C CA . LYS B 1 5 ? 22.984 -57.469 1.487 1 29.77 5 LYS B CA 1
ATOM 2398 C C . LYS B 1 5 ? 21.922 -56.406 1.71 1 29.77 5 LYS B C 1
ATOM 2400 O O . LYS B 1 5 ? 20.75 -56.594 1.35 1 29.77 5 LYS B O 1
ATOM 2405 N N . LYS B 1 6 ? 22.047 -55.656 2.824 1 31.94 6 LYS B N 1
ATOM 2406 C CA . LYS B 1 6 ? 21.266 -54.469 3.096 1 31.94 6 LYS B CA 1
ATOM 2407 C C . LYS B 1 6 ? 21.156 -53.594 1.855 1 31.94 6 LYS B C 1
ATOM 2409 O O . LYS B 1 6 ? 22.172 -53.156 1.305 1 31.94 6 LYS B O 1
ATOM 2414 N N . LEU B 1 7 ? 20.156 -53.812 0.97 1 33.03 7 LEU B N 1
ATOM 2415 C CA . LEU B 1 7 ? 19.734 -52.906 -0.097 1 33.03 7 LEU B CA 1
ATOM 2416 C C . LEU B 1 7 ? 19.672 -51.469 0.399 1 33.03 7 LEU B C 1
ATOM 2418 O O . LEU B 1 7 ? 18.906 -51.156 1.312 1 33.03 7 LEU B O 1
ATOM 2422 N N . LEU B 1 8 ? 20.797 -50.781 0.363 1 31.53 8 LEU B N 1
ATOM 2423 C CA . LEU B 1 8 ? 20.906 -49.312 0.515 1 31.53 8 LEU B CA 1
ATOM 2424 C C . LEU B 1 8 ? 19.891 -48.594 -0.362 1 31.53 8 LEU B C 1
ATOM 2426 O O . LEU B 1 8 ? 19.984 -48.656 -1.591 1 31.53 8 LEU B O 1
ATOM 2430 N N . PHE B 1 9 ? 18.578 -48.594 -0.001 1 29.97 9 PHE B N 1
ATOM 2431 C CA . PHE B 1 9 ? 17.609 -47.688 -0.603 1 29.97 9 PHE B CA 1
ATOM 2432 C C . PHE B 1 9 ? 18.188 -46.281 -0.694 1 29.97 9 PHE B C 1
ATOM 2434 O O . PHE B 1 9 ? 18.406 -45.625 0.327 1 29.97 9 PHE B O 1
ATOM 2441 N N . VAL B 1 10 ? 19.109 -46 -1.644 1 30.56 10 VAL B N 1
ATOM 2442 C CA . VAL B 1 10 ? 19.469 -44.656 -2.047 1 30.56 10 VAL B CA 1
ATOM 2443 C C . VAL B 1 10 ? 18.188 -43.844 -2.273 1 30.56 10 VAL B C 1
ATOM 2445 O O . VAL B 1 10 ? 17.422 -44.125 -3.191 1 30.56 10 VAL B O 1
ATOM 2448 N N . SER B 1 11 ? 17.484 -43.438 -1.243 1 29.66 11 SER B N 1
ATOM 2449 C CA . SER B 1 11 ? 16.469 -42.406 -1.354 1 29.66 11 SER B CA 1
ATOM 2450 C C . SER B 1 11 ? 16.953 -41.25 -2.232 1 29.66 11 SER B C 1
ATOM 2452 O O . SER B 1 11 ? 17.875 -40.531 -1.867 1 29.66 11 SER B O 1
ATOM 2454 N N . VAL B 1 12 ? 17.078 -41.469 -3.506 1 29.36 12 VAL B N 1
ATOM 2455 C CA . VAL B 1 12 ? 17.203 -40.344 -4.422 1 29.36 12 VAL B CA 1
ATOM 2456 C C . VAL B 1 12 ? 16.188 -39.25 -4.047 1 29.36 12 VAL B C 1
ATOM 2458 O O . VAL B 1 12 ? 14.977 -39.438 -4.23 1 29.36 12 VAL B O 1
ATOM 2461 N N . MET B 1 13 ? 16.328 -38.656 -2.922 1 29.91 13 MET B N 1
ATOM 2462 C CA . MET B 1 13 ? 15.641 -37.406 -2.688 1 29.91 13 MET B CA 1
ATOM 2463 C C . MET B 1 13 ? 15.719 -36.5 -3.914 1 29.91 13 MET B C 1
ATOM 2465 O O . MET B 1 13 ? 16.797 -35.969 -4.234 1 29.91 13 MET B O 1
ATOM 2469 N N . PHE B 1 14 ? 15.07 -36.875 -4.98 1 29.91 14 PHE B N 1
ATOM 2470 C CA . PHE B 1 14 ? 14.844 -35.875 -6.023 1 29.91 14 PHE B CA 1
ATOM 2471 C C . PHE B 1 14 ? 14.562 -34.531 -5.414 1 29.91 14 PHE B C 1
ATOM 2473 O O . PHE B 1 14 ? 13.531 -34.312 -4.762 1 29.91 14 PHE B O 1
ATOM 2480 N N . PHE B 1 15 ? 15.625 -33.844 -5.023 1 29.84 15 PHE B N 1
ATOM 2481 C CA . PHE B 1 15 ? 15.586 -32.406 -4.773 1 29.84 15 PHE B CA 1
ATOM 2482 C C . PHE B 1 15 ? 14.812 -31.672 -5.871 1 29.84 15 PHE B C 1
ATOM 2484 O O . PHE B 1 15 ? 15.344 -31.453 -6.961 1 29.84 15 PHE B O 1
ATOM 2491 N N . LEU B 1 16 ? 13.625 -32.062 -6.215 1 32.72 16 LEU B N 1
ATOM 2492 C CA . LEU B 1 16 ? 12.867 -31.016 -6.898 1 32.72 16 LEU B CA 1
ATOM 2493 C C . LEU B 1 16 ? 13.297 -29.625 -6.414 1 32.72 16 LEU B C 1
ATOM 2495 O O . LEU B 1 16 ? 13.227 -29.344 -5.219 1 32.72 16 LEU B O 1
ATOM 2499 N N . SER B 1 17 ? 14.406 -29.172 -6.969 1 33.41 17 SER B N 1
ATOM 2500 C CA . SER B 1 17 ? 14.812 -27.781 -6.832 1 33.41 17 SER B CA 1
ATOM 2501 C C . SER B 1 17 ? 13.602 -26.875 -6.598 1 33.41 17 SER B C 1
ATOM 2503 O O . SER B 1 17 ? 12.641 -26.906 -7.367 1 33.41 17 SER B O 1
ATOM 2505 N N . LEU B 1 18 ? 13.219 -26.688 -5.457 1 34.91 18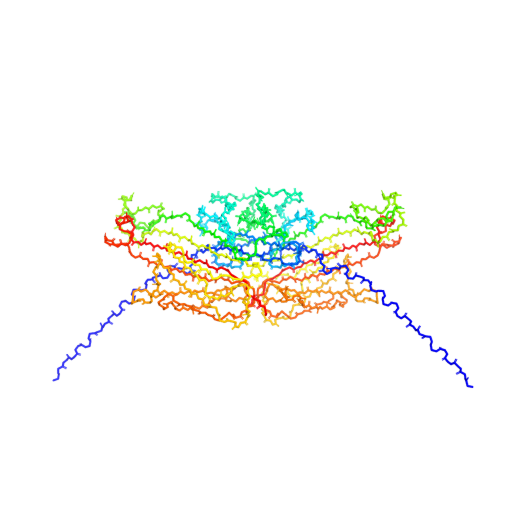 LEU B N 1
ATOM 2506 C CA . LEU B 1 18 ? 12.438 -25.562 -4.961 1 34.91 18 LEU B CA 1
ATOM 2507 C C . LEU B 1 18 ? 12.68 -24.312 -5.805 1 34.91 18 LEU B C 1
ATOM 2509 O O . LEU B 1 18 ? 13.656 -23.594 -5.582 1 34.91 18 LEU B O 1
ATOM 2513 N N . VAL B 1 19 ? 12.695 -24.453 -7.098 1 38.09 19 VAL B N 1
ATOM 2514 C CA . VAL B 1 19 ? 12.625 -23.219 -7.875 1 38.09 19 VAL B CA 1
ATOM 2515 C C . VAL B 1 19 ? 11.969 -22.125 -7.043 1 38.09 19 VAL B C 1
ATOM 2517 O O . VAL B 1 19 ? 11.883 -20.969 -7.477 1 38.09 19 VAL B O 1
ATOM 2520 N N . ASN B 1 20 ? 10.891 -22.391 -6.293 1 41.22 20 ASN B N 1
ATOM 2521 C CA . ASN B 1 20 ? 9.867 -21.375 -6.055 1 41.22 20 ASN B CA 1
ATOM 2522 C C . ASN B 1 20 ? 10.406 -20.219 -5.23 1 41.22 20 ASN B C 1
ATOM 2524 O O . ASN B 1 20 ? 9.648 -19.328 -4.824 1 41.22 20 ASN B O 1
ATOM 2528 N N . LEU B 1 21 ? 11.469 -20.453 -4.531 1 42.38 21 LEU B N 1
ATOM 2529 C CA . LEU B 1 21 ? 11.562 -19.547 -3.387 1 42.38 21 LEU B CA 1
ATOM 2530 C C . LEU B 1 21 ? 11.609 -18.094 -3.838 1 42.38 21 LEU B C 1
ATOM 2532 O O . LEU B 1 21 ? 11.156 -17.203 -3.115 1 42.38 21 LEU B O 1
ATOM 2536 N N . ASN B 1 22 ? 11.992 -17.812 -5.16 1 56.03 22 ASN B N 1
ATOM 2537 C CA . ASN B 1 22 ? 12.188 -16.391 -5.457 1 56.03 22 ASN B CA 1
ATOM 2538 C C . ASN B 1 22 ? 11.219 -15.906 -6.527 1 56.03 22 ASN B C 1
ATOM 2540 O O . ASN B 1 22 ? 11.461 -14.891 -7.18 1 56.03 22 ASN B O 1
ATOM 2544 N N . ALA B 1 23 ? 10.117 -16.781 -6.73 1 78.25 23 ALA B N 1
ATOM 2545 C CA . ALA B 1 23 ? 9.25 -16.328 -7.809 1 78.25 23 ALA B CA 1
ATOM 2546 C C . ALA B 1 23 ? 8.234 -15.305 -7.293 1 78.25 23 ALA B C 1
ATOM 2548 O O . ALA B 1 23 ? 7.75 -15.414 -6.168 1 78.25 23 ALA B O 1
ATOM 2549 N N . HIS B 1 24 ? 7.961 -14.359 -8.109 1 89.38 24 HIS B N 1
ATOM 2550 C CA . HIS B 1 24 ? 6.965 -13.336 -7.801 1 89.38 24 HIS B CA 1
ATOM 2551 C C . HIS B 1 24 ? 5.57 -13.945 -7.691 1 89.38 24 HIS B C 1
ATOM 2553 O O . HIS B 1 24 ? 5.266 -14.93 -8.359 1 89.38 24 HIS B O 1
ATOM 2559 N N . SER B 1 25 ? 4.816 -13.492 -6.852 1 93.75 25 SER B N 1
ATOM 2560 C CA . SER B 1 25 ? 3.398 -13.82 -6.73 1 93.75 25 SER B CA 1
ATOM 2561 C C . SER B 1 25 ? 2.52 -12.633 -7.117 1 93.75 25 SER B C 1
ATOM 2563 O O . SER B 1 25 ? 2.91 -11.477 -6.938 1 93.75 25 SER B O 1
ATOM 2565 N N . LEU B 1 26 ? 1.387 -13.008 -7.68 1 96.88 26 LEU B N 1
ATOM 2566 C CA . LEU B 1 26 ? 0.34 -12.031 -7.957 1 96.88 26 LEU B CA 1
ATOM 2567 C C . LEU B 1 26 ? -0.701 -12.023 -6.844 1 96.88 26 LEU B C 1
ATOM 2569 O O . LEU B 1 26 ? -1.147 -13.078 -6.395 1 96.88 26 LEU B O 1
ATOM 2573 N N . TRP B 1 27 ? -1.073 -10.82 -6.32 1 98.44 27 TRP B N 1
ATOM 2574 C CA . TRP B 1 27 ? -2.168 -10.75 -5.359 1 98.44 27 TRP B CA 1
ATOM 2575 C C . TRP B 1 27 ? -2.979 -9.469 -5.551 1 98.44 27 TRP B C 1
ATOM 2577 O O . TRP B 1 27 ? -2.625 -8.625 -6.371 1 98.44 27 TRP B O 1
ATOM 2587 N N . VAL B 1 28 ? -4.156 -9.477 -4.91 1 98.56 28 VAL B N 1
ATOM 2588 C CA . VAL B 1 28 ? -5.023 -8.305 -4.902 1 98.56 28 VAL B CA 1
ATOM 2589 C C . VAL B 1 28 ? -4.898 -7.582 -3.562 1 98.56 28 VAL B C 1
ATOM 2591 O O . VAL B 1 28 ? -4.992 -8.203 -2.504 1 98.56 28 VAL B O 1
ATOM 2594 N N . ASN B 1 29 ? -4.562 -6.309 -3.697 1 97.38 29 ASN B N 1
ATOM 2595 C CA . ASN B 1 29 ? -4.633 -5.461 -2.514 1 97.38 29 ASN B CA 1
ATOM 2596 C C . ASN B 1 29 ? -6.039 -4.902 -2.307 1 97.38 29 ASN B C 1
ATOM 2598 O O . ASN B 1 29 ? -6.707 -4.523 -3.27 1 97.38 29 ASN B O 1
ATOM 2602 N N . SER B 1 30 ? -6.434 -4.938 -1.087 1 95.19 30 SER B N 1
ATOM 2603 C CA . SER B 1 30 ? -7.703 -4.336 -0.68 1 95.19 30 SER B CA 1
ATOM 2604 C C . SER B 1 30 ? -7.539 -3.506 0.588 1 95.19 30 SER B C 1
ATOM 2606 O O . SER B 1 30 ? -7.465 -4.055 1.69 1 95.19 30 SER B O 1
ATOM 2608 N N . PHE B 1 31 ? -7.57 -2.195 0.426 1 95.12 31 PHE B N 1
ATOM 2609 C CA . PHE B 1 31 ? -7.43 -1.264 1.539 1 95.12 31 PHE B CA 1
ATOM 2610 C C . PHE B 1 31 ? -8.781 -0.649 1.902 1 95.12 31 PHE B C 1
ATOM 2612 O O . PHE B 1 31 ? -9.242 0.279 1.237 1 95.12 31 PHE B O 1
ATOM 2619 N N . GLU B 1 32 ? -9.305 -1.132 3.016 1 92.88 32 GLU B N 1
ATOM 2620 C CA . GLU B 1 32 ? -10.648 -0.72 3.41 1 92.88 32 GLU B CA 1
ATOM 2621 C C . GLU B 1 32 ? -10.609 0.544 4.266 1 92.88 32 GLU B C 1
ATOM 2623 O O . GLU B 1 32 ? -9.727 0.702 5.109 1 92.88 32 GLU B O 1
ATOM 2628 N N . SER B 1 33 ? -11.539 1.42 3.982 1 89.88 33 SER B N 1
ATOM 2629 C CA . SER B 1 33 ? -11.703 2.625 4.789 1 89.88 33 SER B CA 1
ATOM 2630 C C . SER B 1 33 ? -13.164 2.85 5.16 1 89.88 33 SER B C 1
ATOM 2632 O O . SER B 1 33 ? -13.984 3.176 4.301 1 89.88 33 SER B O 1
ATOM 2634 N N . PHE B 1 34 ? -13.414 2.734 6.449 1 85.62 34 PHE B N 1
ATOM 2635 C CA . PHE B 1 34 ? -14.773 2.912 6.938 1 85.62 34 PHE B CA 1
ATOM 2636 C C . PHE B 1 34 ? -14.891 4.176 7.781 1 85.62 34 PHE B C 1
ATOM 2638 O O . PHE B 1 34 ? -15.859 4.355 8.516 1 85.62 34 PHE B O 1
ATOM 2645 N N . THR B 1 35 ? -13.883 4.996 7.672 1 83.38 35 THR B N 1
ATOM 2646 C CA . THR B 1 35 ? -13.836 6.207 8.484 1 83.38 35 THR B CA 1
ATOM 2647 C C . THR B 1 35 ? -14.938 7.184 8.062 1 83.38 35 THR B C 1
ATOM 2649 O O . THR B 1 35 ? -15.547 7.84 8.914 1 83.38 35 THR B O 1
ATOM 2652 N N . HIS B 1 36 ? -15.102 7.297 6.766 1 81.88 36 HIS B N 1
ATOM 2653 C CA . HIS B 1 36 ? -16.172 8.125 6.234 1 81.88 36 HIS B CA 1
ATOM 2654 C C . HIS B 1 36 ? -17.344 7.27 5.746 1 81.88 36 HIS B C 1
ATOM 2656 O O . HIS B 1 36 ? -17.172 6.082 5.465 1 81.88 36 HIS B O 1
ATOM 2662 N N . LYS B 1 37 ? -18.531 7.957 5.789 1 87 37 LYS B N 1
ATOM 2663 C CA . LYS B 1 37 ? -19.703 7.316 5.211 1 87 37 LYS B CA 1
ATOM 2664 C C . LYS B 1 37 ? -20.188 8.07 3.973 1 87 37 LYS B C 1
ATOM 2666 O O . LYS B 1 37 ? -20.344 9.289 4 1 87 37 LYS B O 1
ATOM 2671 N N . PRO B 1 38 ? -20.453 7.375 2.828 1 91.44 38 PRO B N 1
ATOM 2672 C CA . PRO B 1 38 ? -20.281 5.93 2.662 1 91.44 38 PRO B CA 1
ATOM 2673 C C . PRO B 1 38 ? -18.812 5.508 2.621 1 91.44 38 PRO B C 1
ATOM 2675 O O . PRO B 1 38 ? -17.938 6.32 2.299 1 91.44 38 PRO B O 1
ATOM 2678 N N . ALA B 1 39 ? -18.625 4.238 2.865 1 91.44 39 ALA B N 1
ATOM 2679 C CA . ALA B 1 39 ? -17.266 3.688 2.924 1 91.44 39 ALA B CA 1
ATOM 2680 C C . ALA B 1 39 ? -16.672 3.553 1.525 1 91.44 39 ALA B C 1
ATOM 2682 O O . ALA B 1 39 ? -17.359 3.754 0.525 1 91.44 39 ALA B O 1
ATOM 2683 N N . HIS B 1 40 ? -15.391 3.346 1.507 1 94 40 HIS B N 1
ATOM 2684 C CA . HIS B 1 40 ? -14.719 3.041 0.249 1 94 40 HIS B CA 1
ATOM 2685 C C . HIS B 1 40 ? -13.586 2.039 0.457 1 94 40 HIS B C 1
ATOM 2687 O O . HIS B 1 40 ? -13.18 1.786 1.593 1 94 40 HIS B O 1
ATOM 2693 N N . ILE B 1 41 ? -13.188 1.471 -0.645 1 95.62 41 ILE B N 1
ATOM 2694 C CA . ILE B 1 41 ? -12 0.616 -0.651 1 95.62 41 ILE B CA 1
ATOM 2695 C C . ILE B 1 41 ? -11.102 0.996 -1.821 1 95.62 41 ILE B C 1
ATOM 2697 O O . ILE B 1 41 ? -11.586 1.382 -2.889 1 95.62 41 ILE B O 1
ATOM 2701 N N . ILE B 1 42 ? -9.828 0.981 -1.569 1 97.12 42 ILE B N 1
ATOM 2702 C CA . ILE B 1 42 ? -8.883 1.062 -2.674 1 97.12 42 ILE B CA 1
ATOM 2703 C C . ILE B 1 42 ? -8.352 -0.333 -3.004 1 97.12 42 ILE B C 1
ATOM 2705 O O . ILE B 1 42 ? -7.809 -1.02 -2.135 1 97.12 42 ILE B O 1
ATOM 2709 N N . VAL B 1 43 ? -8.547 -0.711 -4.258 1 98.25 43 VAL B N 1
ATOM 2710 C CA . VAL B 1 43 ? -8.055 -2.014 -4.691 1 98.25 43 VAL B CA 1
ATOM 2711 C C . VAL B 1 43 ? -6.918 -1.828 -5.691 1 98.25 43 VAL B C 1
ATOM 2713 O O . VAL B 1 43 ? -6.793 -0.771 -6.312 1 98.25 43 VAL B O 1
ATOM 2716 N N . GLY B 1 44 ? -6.113 -2.793 -5.801 1 98.19 44 GLY B N 1
ATOM 2717 C CA . GLY B 1 44 ? -5.012 -2.793 -6.746 1 98.19 44 GLY B CA 1
ATOM 2718 C C . GLY B 1 44 ? -4.316 -4.137 -6.855 1 98.19 44 GLY B C 1
ATOM 2719 O O . GLY B 1 44 ? -4.66 -5.078 -6.137 1 98.19 44 GLY B O 1
ATOM 2720 N N . LEU B 1 45 ? -3.338 -4.148 -7.754 1 98.38 45 LEU B N 1
ATOM 2721 C CA . LEU B 1 45 ? -2.6 -5.383 -7.992 1 98.38 45 LEU B CA 1
ATOM 2722 C C . LEU B 1 45 ? -1.263 -5.371 -7.258 1 98.38 45 LEU B C 1
ATOM 2724 O O . LEU B 1 45 ? -0.613 -4.324 -7.164 1 98.38 45 LEU B O 1
ATOM 2728 N N . GLY B 1 46 ? -0.952 -6.488 -6.703 1 97.19 46 GLY B N 1
ATOM 2729 C CA . GLY B 1 46 ? 0.375 -6.719 -6.156 1 97.19 46 GLY B CA 1
ATOM 2730 C C . GLY B 1 46 ? 1.183 -7.727 -6.949 1 97.19 46 GLY B C 1
ATOM 2731 O O . GLY B 1 46 ? 0.631 -8.695 -7.477 1 97.19 46 GLY B O 1
ATOM 2732 N N . TRP B 1 47 ? 2.447 -7.488 -6.957 1 95.44 47 TRP B N 1
ATOM 2733 C CA . TRP B 1 47 ? 3.383 -8.352 -7.672 1 95.44 47 TRP B CA 1
ATOM 2734 C C . TRP B 1 47 ? 4.742 -8.375 -6.977 1 95.44 47 TRP B C 1
ATOM 2736 O O . TRP B 1 47 ? 5.273 -7.324 -6.609 1 95.44 47 TRP B O 1
ATOM 2746 N N . GLY B 1 48 ? 5.234 -9.484 -6.707 1 93.44 48 GLY B N 1
ATOM 2747 C CA . GLY B 1 48 ? 6.535 -9.602 -6.07 1 93.44 48 GLY B CA 1
ATOM 2748 C C . GLY B 1 48 ? 6.539 -10.555 -4.887 1 93.44 48 GLY B C 1
ATOM 2749 O O . GLY B 1 48 ? 5.91 -11.617 -4.934 1 93.44 48 GLY B O 1
ATOM 2750 N N . HIS B 1 49 ? 7.309 -10.164 -3.852 1 89.44 49 HIS B N 1
ATOM 2751 C CA . HIS B 1 49 ? 7.535 -11.055 -2.721 1 89.44 49 HIS B CA 1
ATOM 2752 C C . HIS B 1 49 ? 6.891 -10.508 -1.449 1 89.44 49 HIS B C 1
ATOM 2754 O O . HIS B 1 49 ? 6.457 -11.281 -0.59 1 89.44 49 HIS B O 1
ATOM 2760 N N . LEU B 1 50 ? 6.773 -9.219 -1.364 1 90.94 50 LEU B N 1
ATOM 2761 C CA . LEU B 1 50 ? 6.441 -8.586 -0.092 1 90.94 50 LEU B CA 1
ATOM 2762 C C . LEU B 1 50 ? 5.129 -7.812 -0.194 1 90.94 50 LEU B C 1
ATOM 2764 O O . LEU B 1 50 ? 4.887 -7.125 -1.188 1 90.94 50 LEU B O 1
ATOM 2768 N N . MET B 1 51 ? 4.293 -8 0.886 1 92.44 51 MET B N 1
ATOM 2769 C CA . MET B 1 51 ? 3.076 -7.199 0.996 1 92.44 51 MET B CA 1
ATOM 2770 C C . MET B 1 51 ? 3.367 -5.848 1.642 1 92.44 51 MET B C 1
ATOM 2772 O O . MET B 1 51 ? 4.32 -5.719 2.412 1 92.44 51 MET B O 1
ATOM 2776 N N . PRO B 1 52 ? 2.57 -4.793 1.323 1 94.5 52 PRO B N 1
ATOM 2777 C CA . PRO B 1 52 ? 1.479 -4.824 0.347 1 94.5 52 PRO B CA 1
ATOM 2778 C C . PRO B 1 52 ? 1.944 -4.488 -1.068 1 94.5 52 PRO B C 1
ATOM 2780 O O . PRO B 1 52 ? 1.238 -4.777 -2.037 1 94.5 52 PRO B O 1
ATOM 2783 N N . ILE B 1 53 ? 3.068 -3.814 -1.217 1 95 53 ILE B N 1
ATOM 2784 C CA . ILE B 1 53 ? 3.6 -3.396 -2.51 1 95 53 ILE B CA 1
ATOM 2785 C C . ILE B 1 53 ? 5.082 -3.75 -2.596 1 95 53 ILE B C 1
ATOM 2787 O O . ILE B 1 53 ? 5.867 -3.387 -1.717 1 95 53 ILE B O 1
ATOM 2791 N N . ASP B 1 54 ? 5.488 -4.453 -3.648 1 93.44 54 ASP B N 1
ATOM 2792 C CA . ASP B 1 54 ? 6.871 -4.902 -3.746 1 93.44 54 ASP B CA 1
ATOM 2793 C C . ASP B 1 54 ? 7.488 -4.504 -5.086 1 93.44 54 ASP B C 1
ATOM 2795 O O . ASP B 1 54 ? 8.367 -3.643 -5.137 1 93.44 54 ASP B O 1
ATOM 2799 N N . ASP B 1 55 ? 6.926 -4.977 -6.164 1 92.75 55 ASP B N 1
ATOM 2800 C CA . ASP B 1 55 ? 7.488 -4.711 -7.484 1 92.75 55 ASP B CA 1
ATOM 2801 C C . ASP B 1 55 ? 6.406 -4.281 -8.469 1 92.75 55 ASP B C 1
ATOM 2803 O O . ASP B 1 55 ? 5.215 -4.371 -8.172 1 92.75 55 ASP B O 1
ATOM 2807 N N . ILE B 1 56 ? 6.828 -3.721 -9.586 1 93.81 56 ILE B N 1
ATOM 2808 C CA . ILE B 1 56 ? 5.891 -3.338 -10.633 1 93.81 56 ILE B CA 1
ATOM 2809 C C . ILE B 1 56 ? 5.582 -4.547 -11.516 1 93.81 56 ILE B C 1
ATOM 2811 O O . ILE B 1 56 ? 6.371 -5.488 -11.586 1 93.81 56 ILE B O 1
ATOM 2815 N N . LEU B 1 57 ? 4.5 -4.527 -12.258 1 92.75 57 LEU B N 1
ATOM 2816 C CA . LEU B 1 57 ? 4 -5.676 -13.008 1 92.75 57 LEU B CA 1
ATOM 2817 C C . LEU B 1 57 ? 4.914 -5.992 -14.188 1 92.75 57 LEU B C 1
ATOM 2819 O O . LEU B 1 57 ? 4.961 -7.137 -14.648 1 92.75 57 LEU B O 1
ATOM 2823 N N . ASN B 1 58 ? 5.637 -4.965 -14.633 1 90.12 58 ASN B N 1
ATOM 2824 C CA . ASN B 1 58 ? 6.508 -5.105 -15.797 1 90.12 58 ASN B CA 1
ATOM 2825 C C . ASN B 1 58 ? 7.98 -4.988 -15.406 1 90.12 58 ASN B C 1
ATOM 2827 O O . ASN B 1 58 ? 8.773 -4.398 -16.141 1 90.12 58 ASN B O 1
ATOM 2831 N N . SER B 1 59 ? 8.242 -5.523 -14.352 1 84.75 59 SER B N 1
ATOM 2832 C CA . SER B 1 59 ? 9.586 -5.434 -13.789 1 84.75 59 SER B CA 1
ATOM 2833 C C . SER B 1 59 ? 10.578 -6.285 -14.586 1 84.75 59 SER B C 1
ATOM 2835 O O . SER B 1 59 ? 10.234 -7.375 -15.047 1 84.75 59 SER B O 1
ATOM 2837 N N . PRO B 1 60 ? 11.836 -5.824 -14.664 1 78.38 60 PRO B N 1
ATOM 2838 C CA . PRO B 1 60 ? 12.875 -6.656 -15.273 1 78.38 60 PRO B CA 1
ATOM 2839 C C . PRO B 1 60 ? 13.125 -7.949 -14.5 1 78.38 60 PRO B C 1
ATOM 2841 O O . PRO B 1 60 ? 13.648 -8.914 -15.055 1 78.38 60 PRO B O 1
ATOM 2844 N N . ASN B 1 61 ? 12.711 -7.961 -13.242 1 74.88 61 ASN B N 1
ATOM 2845 C CA . ASN B 1 61 ? 12.914 -9.141 -12.398 1 74.88 61 ASN B CA 1
ATOM 2846 C C . ASN B 1 61 ? 11.805 -10.164 -12.594 1 74.88 61 ASN B C 1
ATOM 2848 O O . ASN B 1 61 ? 11.844 -11.242 -12 1 74.88 61 ASN B O 1
ATOM 2852 N N . GLY B 1 62 ? 10.883 -9.875 -13.352 1 79.44 62 GLY B N 1
ATOM 2853 C CA . GLY B 1 62 ? 9.727 -10.711 -13.617 1 79.44 62 GLY B CA 1
ATOM 2854 C C . GLY B 1 62 ? 8.492 -9.922 -14.016 1 79.44 62 GLY B C 1
ATOM 2855 O O . GLY B 1 62 ? 8.141 -8.938 -13.359 1 79.44 62 GLY B O 1
ATOM 2856 N N . ARG B 1 63 ? 7.953 -10.398 -15.086 1 86.19 63 ARG B N 1
ATOM 2857 C CA . ARG B 1 63 ? 6.777 -9.703 -15.602 1 86.19 63 ARG B CA 1
ATOM 2858 C C . ARG B 1 63 ? 5.531 -10.578 -15.484 1 86.19 63 ARG B C 1
ATOM 2860 O O . ARG B 1 63 ? 5.621 -11.805 -15.531 1 86.19 63 ARG B O 1
ATOM 2867 N N . VAL B 1 64 ? 4.453 -9.922 -15.227 1 90.88 64 VAL B N 1
ATOM 2868 C CA . VAL B 1 64 ? 3.168 -10.617 -15.266 1 90.88 64 VAL B CA 1
ATOM 2869 C C . VAL B 1 64 ? 2.197 -9.844 -16.156 1 90.88 64 VAL B C 1
ATOM 2871 O O . VAL B 1 64 ? 2.17 -8.609 -16.141 1 90.88 64 VAL B O 1
ATOM 2874 N N . ILE B 1 65 ? 1.539 -10.562 -17 1 94.06 65 ILE B N 1
ATOM 2875 C CA . ILE B 1 65 ? 0.471 -9.984 -17.812 1 94.06 65 ILE B CA 1
ATOM 2876 C C . ILE B 1 65 ? -0.884 -10.312 -17.188 1 94.06 65 ILE B C 1
ATOM 2878 O O . ILE B 1 65 ? -1.283 -11.477 -17.141 1 94.06 65 ILE B O 1
ATOM 2882 N N . VAL B 1 66 ? -1.559 -9.297 -16.75 1 97 66 VAL B N 1
ATOM 2883 C CA . VAL B 1 66 ? -2.867 -9.492 -16.125 1 97 66 VAL B CA 1
ATOM 2884 C C . VAL B 1 66 ? -3.949 -9.508 -17.203 1 97 66 VAL B C 1
ATOM 2886 O O . VAL B 1 66 ? -4.016 -8.602 -18.047 1 97 66 VAL B O 1
ATOM 2889 N N . GLU B 1 67 ? -4.746 -10.531 -17.156 1 97.38 67 GLU B N 1
ATOM 2890 C CA . GLU B 1 67 ? -5.793 -10.695 -18.172 1 97.38 67 GLU B CA 1
ATOM 2891 C C . GLU B 1 67 ? -7.145 -10.211 -17.641 1 97.38 67 GLU B C 1
ATOM 2893 O O . GLU B 1 67 ? -7.965 -9.703 -18.406 1 97.38 67 GLU B O 1
ATOM 2898 N N . GLU B 1 68 ? -7.324 -10.438 -16.406 1 98.06 68 GLU B N 1
ATOM 2899 C CA . GLU B 1 68 ? -8.586 -10.055 -15.773 1 98.06 68 GLU B CA 1
ATOM 2900 C C . GLU B 1 68 ? -8.352 -9.344 -14.445 1 98.06 68 GLU B C 1
ATOM 2902 O O . GLU B 1 68 ? -7.461 -9.719 -13.68 1 98.06 68 GLU B O 1
ATOM 2907 N N . PHE B 1 69 ? -9.047 -8.32 -14.281 1 98.44 69 PHE B N 1
ATOM 2908 C CA . PHE B 1 69 ? -9.18 -7.582 -13.031 1 98.44 69 PHE B CA 1
ATOM 2909 C C . PHE B 1 69 ? -10.586 -7.031 -12.867 1 98.44 69 PHE B C 1
ATOM 2911 O O . PHE B 1 69 ? -11.031 -6.199 -13.664 1 98.44 69 PHE B O 1
ATOM 2918 N N . LYS B 1 70 ? -11.289 -7.594 -11.836 1 98.56 70 LYS B N 1
ATOM 2919 C CA . LYS B 1 70 ? -12.719 -7.285 -11.797 1 98.56 70 LYS B CA 1
ATOM 2920 C C . LYS B 1 70 ? -13.242 -7.301 -10.367 1 98.56 70 LYS B C 1
ATOM 2922 O O . LYS B 1 70 ? -12.602 -7.844 -9.469 1 98.56 70 LYS B O 1
ATOM 2927 N N . ILE B 1 71 ? -14.367 -6.695 -10.211 1 98.19 71 ILE B N 1
ATOM 2928 C CA . ILE B 1 71 ? -15.133 -6.762 -8.977 1 98.19 71 ILE B CA 1
ATOM 2929 C C . ILE B 1 71 ? -16.531 -7.301 -9.266 1 98.19 71 ILE B C 1
ATOM 2931 O O . ILE B 1 71 ? -17.172 -6.906 -10.242 1 98.19 71 ILE B O 1
ATOM 2935 N N . THR B 1 72 ? -16.938 -8.289 -8.492 1 97.44 72 THR B N 1
ATOM 2936 C CA . THR B 1 72 ? -18.281 -8.859 -8.586 1 97.44 72 THR B CA 1
ATOM 2937 C C . THR B 1 72 ? -19.109 -8.461 -7.371 1 97.44 72 THR B C 1
ATOM 2939 O O . THR B 1 72 ? -18.75 -8.75 -6.23 1 97.44 72 THR B O 1
ATOM 2942 N N . SER B 1 73 ? -20.281 -7.867 -7.613 1 95.94 73 SER B N 1
ATOM 2943 C CA . SER B 1 73 ? -21.188 -7.453 -6.543 1 95.94 73 SER B CA 1
ATOM 2944 C C . SER B 1 73 ? -21.953 -8.641 -5.984 1 95.94 73 SER B C 1
ATOM 2946 O O . SER B 1 73 ? -21.969 -9.719 -6.59 1 95.94 73 SER B O 1
ATOM 2948 N N . PRO B 1 74 ? -22.578 -8.406 -4.844 1 95 74 PRO B N 1
ATOM 2949 C CA . PRO B 1 74 ? -23.297 -9.516 -4.219 1 95 74 PRO B CA 1
ATOM 2950 C C . PRO B 1 74 ? -24.406 -10.078 -5.117 1 95 74 PRO B C 1
ATOM 2952 O O . PRO B 1 74 ? -24.719 -11.273 -5.035 1 95 74 PRO B O 1
ATOM 2955 N N . ASN B 1 75 ? -24.922 -9.297 -6.008 1 92.38 75 ASN B N 1
ATOM 2956 C CA . ASN B 1 75 ? -26 -9.75 -6.883 1 92.38 75 ASN B CA 1
ATOM 2957 C C . ASN B 1 75 ? -25.453 -10.422 -8.141 1 92.38 75 ASN B C 1
ATOM 2959 O O . ASN B 1 75 ? -26.219 -10.812 -9.023 1 92.38 75 ASN B O 1
ATOM 2963 N N . GLY B 1 76 ? -24.141 -10.391 -8.273 1 93.69 76 GLY B N 1
ATOM 2964 C CA . GLY B 1 76 ? -23.516 -11.094 -9.391 1 93.69 76 GLY B CA 1
ATOM 2965 C C . GLY B 1 76 ? -23.062 -10.164 -10.5 1 93.69 76 GLY B C 1
ATOM 2966 O O . GLY B 1 76 ? -22.438 -10.609 -11.461 1 93.69 76 GLY B O 1
ATOM 2967 N N . GLU B 1 77 ? -23.344 -8.891 -10.352 1 95 77 GLU B N 1
ATOM 2968 C CA . GLU B 1 77 ? -22.891 -7.941 -11.367 1 95 77 GLU B CA 1
ATOM 2969 C C . GLU B 1 77 ? -21.375 -7.844 -11.383 1 95 77 GLU B C 1
ATOM 2971 O O . GLU B 1 77 ? -20.734 -7.66 -10.344 1 95 77 GLU B O 1
ATOM 2976 N N . ILE B 1 78 ? -20.828 -8.008 -12.609 1 97 78 ILE B N 1
ATOM 2977 C CA . ILE B 1 78 ? -19.375 -7.961 -12.781 1 97 78 ILE B CA 1
ATOM 2978 C C . ILE B 1 78 ? -18.969 -6.613 -13.375 1 97 78 ILE B C 1
ATOM 2980 O O . ILE B 1 78 ? -19.516 -6.188 -14.391 1 97 78 ILE B O 1
ATOM 2984 N N . ILE B 1 79 ? -18.062 -5.977 -12.719 1 96.75 79 ILE B N 1
ATOM 2985 C CA . ILE B 1 79 ? -17.469 -4.738 -13.219 1 96.75 79 ILE B CA 1
ATOM 2986 C C . ILE B 1 79 ? -15.977 -4.934 -13.469 1 96.75 79 ILE B C 1
ATOM 2988 O O . ILE B 1 79 ? -15.227 -5.25 -12.539 1 96.75 79 ILE B O 1
ATOM 2992 N N . ASN B 1 80 ? -15.547 -4.723 -14.719 1 98 80 ASN B N 1
ATOM 2993 C CA . ASN B 1 80 ? -14.133 -4.824 -15.039 1 98 80 ASN B CA 1
ATOM 2994 C C . ASN B 1 80 ? -13.352 -3.605 -14.547 1 98 80 ASN B C 1
ATOM 2996 O O . ASN B 1 80 ? -13.789 -2.469 -14.742 1 98 80 ASN B O 1
ATOM 3000 N N . LEU B 1 81 ? -12.305 -3.832 -13.883 1 98.06 81 LEU B N 1
ATOM 3001 C CA . LEU B 1 81 ? -11.414 -2.777 -13.422 1 98.06 81 LEU B CA 1
ATOM 3002 C C . LEU B 1 81 ? -10.289 -2.541 -14.43 1 98.06 81 LEU B C 1
ATOM 3004 O O . LEU B 1 81 ? -10.047 -3.375 -15.305 1 98.06 81 LEU B O 1
ATOM 3008 N N . ASP B 1 82 ? -9.68 -1.413 -14.273 1 96.25 82 ASP B N 1
ATOM 3009 C CA . ASP B 1 82 ? -8.602 -1.081 -15.203 1 96.25 82 ASP B CA 1
ATOM 3010 C C . ASP B 1 82 ? -7.363 -1.937 -14.938 1 96.25 82 ASP B C 1
ATOM 3012 O O . ASP B 1 82 ? -7 -2.172 -13.781 1 96.25 82 ASP B O 1
ATOM 3016 N N . ILE B 1 83 ? -6.762 -2.4 -16 1 96.69 83 ILE B N 1
ATOM 3017 C CA . ILE B 1 83 ? -5.555 -3.213 -15.938 1 96.69 83 ILE B CA 1
ATOM 3018 C C . ILE B 1 83 ? -4.363 -2.406 -16.453 1 96.69 83 ILE B C 1
ATOM 3020 O O . ILE B 1 83 ? -4.387 -1.906 -17.578 1 96.69 83 ILE B O 1
ATOM 3024 N N . PRO B 1 84 ? -3.334 -2.238 -15.602 1 93.75 84 PRO B N 1
ATOM 3025 C CA . PRO B 1 84 ? -2.154 -1.518 -16.078 1 93.75 84 PRO B CA 1
ATOM 3026 C C . PRO B 1 84 ? -1.429 -2.254 -17.203 1 93.75 84 PRO B C 1
ATOM 3028 O O . PRO B 1 84 ? -1.527 -3.479 -17.312 1 93.75 84 PRO B O 1
ATOM 3031 N N . SER B 1 85 ? -0.688 -1.47 -17.969 1 88.5 85 SER B N 1
ATOM 3032 C CA . SER B 1 85 ? 0.12 -2.076 -19.016 1 88.5 85 SER B CA 1
ATOM 3033 C C . SER B 1 85 ? 1.213 -2.965 -18.438 1 88.5 85 SER B C 1
ATOM 3035 O O . SER B 1 85 ? 1.832 -2.615 -17.422 1 88.5 85 SER B O 1
ATOM 3037 N N . SER B 1 86 ? 1.391 -4.055 -19.078 1 83.06 86 SER B N 1
ATOM 3038 C CA . SER B 1 86 ? 2.477 -4.949 -18.703 1 83.06 86 SER B CA 1
ATOM 3039 C C . SER B 1 86 ? 3.701 -4.746 -19.578 1 83.06 86 SER B C 1
ATOM 3041 O O . SER B 1 86 ? 4.691 -5.473 -19.453 1 83.06 86 SER B O 1
ATOM 3043 N N . ASP B 1 87 ? 3.645 -3.816 -20.391 1 86.44 87 ASP B N 1
ATOM 3044 C CA . ASP B 1 87 ? 4.77 -3.557 -21.281 1 86.44 87 ASP B CA 1
ATOM 3045 C C . ASP B 1 87 ? 5.961 -2.994 -20.516 1 86.44 87 ASP B C 1
ATOM 3047 O O . ASP B 1 87 ? 5.793 -2.176 -19.609 1 86.44 87 ASP B O 1
ATOM 3051 N N . PRO B 1 88 ? 7.109 -3.582 -20.969 1 81.69 88 PRO B N 1
ATOM 3052 C CA . PRO B 1 88 ? 8.289 -3.01 -20.312 1 81.69 88 PRO B CA 1
ATOM 3053 C C . PRO B 1 88 ? 8.336 -1.485 -20.422 1 81.69 88 PRO B C 1
ATOM 3055 O O . PRO B 1 88 ? 8.008 -0.921 -21.469 1 81.69 88 PRO B O 1
ATOM 3058 N N . LYS B 1 89 ? 8.531 -0.926 -19.266 1 76.94 89 LYS B N 1
ATOM 3059 C CA . LYS B 1 89 ? 8.625 0.53 -19.25 1 76.94 89 LYS B CA 1
ATOM 3060 C C . LYS B 1 89 ? 10.055 0.987 -18.984 1 76.94 89 LYS B C 1
ATOM 3062 O O . LYS B 1 89 ? 10.797 0.334 -18.25 1 76.94 89 LYS B O 1
ATOM 3067 N N . GLU B 1 90 ? 10.352 2.082 -19.656 1 85.88 90 GLU B N 1
ATOM 3068 C CA . GLU B 1 90 ? 11.648 2.709 -19.422 1 85.88 90 GLU B CA 1
ATOM 3069 C C . GLU B 1 90 ? 11.617 3.615 -18.203 1 85.88 90 GLU B C 1
ATOM 3071 O O . GLU B 1 90 ? 10.562 4.109 -17.812 1 85.88 90 GLU B O 1
ATOM 3076 N N . ALA B 1 91 ? 12.797 3.771 -17.656 1 92.31 91 ALA B N 1
ATOM 3077 C CA . ALA B 1 91 ? 12.938 4.699 -16.547 1 92.31 91 ALA B CA 1
ATOM 3078 C C . ALA B 1 91 ? 12.531 6.113 -16.953 1 92.31 91 ALA B C 1
ATOM 3080 O O . ALA B 1 91 ? 12.883 6.578 -18.031 1 92.31 91 ALA B O 1
ATOM 3081 N N . THR B 1 92 ? 11.727 6.727 -16.125 1 92.19 92 THR B N 1
ATOM 3082 C CA . THR B 1 92 ? 11.352 8.117 -16.359 1 92.19 92 THR B CA 1
ATOM 3083 C C . THR B 1 92 ? 12.523 9.055 -16.078 1 92.19 92 THR B C 1
ATOM 3085 O O . THR B 1 92 ? 12.594 10.148 -16.641 1 92.19 92 THR B O 1
ATOM 3088 N N . LYS B 1 93 ? 13.367 8.625 -15.141 1 94.06 93 LYS B N 1
ATOM 3089 C CA . LYS B 1 93 ? 14.594 9.328 -14.789 1 94.06 93 LYS B CA 1
ATOM 3090 C C . LYS B 1 93 ? 15.742 8.352 -14.539 1 94.06 93 LYS B C 1
ATOM 3092 O O . LYS B 1 93 ? 15.547 7.309 -13.914 1 94.06 93 LYS B O 1
ATOM 3097 N N . LYS B 1 94 ? 16.859 8.68 -15.125 1 93.88 94 LYS B N 1
ATOM 3098 C CA . LYS B 1 94 ? 18.078 7.914 -14.898 1 93.88 94 LYS B CA 1
ATOM 3099 C C . LYS B 1 94 ? 19.141 8.773 -14.219 1 93.88 94 LYS B C 1
ATOM 3101 O O . LYS B 1 94 ? 19.578 9.797 -14.766 1 93.88 94 LYS B O 1
ATOM 3106 N N . VAL B 1 95 ? 19.453 8.359 -13.023 1 92.75 95 VAL B N 1
ATOM 3107 C CA . VAL B 1 95 ? 20.5 9.086 -12.312 1 92.75 95 VAL B CA 1
ATOM 3108 C C . VAL B 1 95 ? 21.594 8.117 -11.859 1 92.75 95 VAL B C 1
ATOM 3110 O O . VAL B 1 95 ? 21.469 6.906 -12.055 1 92.75 95 VAL B O 1
ATOM 3113 N N . LYS B 1 96 ? 22.656 8.617 -11.414 1 91.25 96 LYS B N 1
ATOM 3114 C CA . LYS B 1 96 ? 23.859 7.844 -11.117 1 91.25 96 LYS B CA 1
ATOM 3115 C C . LYS B 1 96 ? 23.547 6.672 -10.195 1 91.25 96 LYS B C 1
ATOM 3117 O O . LYS B 1 96 ? 23.969 5.543 -10.453 1 91.25 96 LYS B O 1
ATOM 3122 N N . ASP B 1 97 ? 22.672 6.863 -9.25 1 93.38 97 ASP B N 1
ATOM 3123 C CA . ASP B 1 97 ? 22.531 5.895 -8.172 1 93.38 97 ASP B CA 1
ATOM 3124 C C . ASP B 1 97 ? 21.312 5.004 -8.391 1 93.38 97 ASP B C 1
ATOM 3126 O O . ASP B 1 97 ? 21.188 3.938 -7.781 1 93.38 97 ASP B O 1
ATOM 3130 N N . PHE B 1 98 ? 20.375 5.5 -9.164 1 95.31 98 PHE B N 1
ATOM 3131 C CA . PHE B 1 98 ? 19.141 4.727 -9.328 1 95.31 98 PHE B CA 1
ATOM 3132 C C . PHE B 1 98 ? 18.375 5.191 -10.562 1 95.31 98 PHE B C 1
ATOM 3134 O O . PHE B 1 98 ? 18.656 6.258 -11.109 1 95.31 98 PHE B O 1
ATOM 3141 N N . ASP B 1 99 ? 17.469 4.352 -11.031 1 94.94 99 ASP B N 1
ATOM 3142 C CA . ASP B 1 99 ? 16.469 4.699 -12.023 1 94.94 99 ASP B CA 1
ATOM 3143 C C . ASP B 1 99 ? 15.102 4.895 -11.383 1 94.94 99 ASP B C 1
ATOM 3145 O O . ASP B 1 99 ? 14.75 4.195 -10.422 1 94.94 99 ASP B O 1
ATOM 3149 N N . VAL B 1 100 ? 14.383 5.879 -11.859 1 96 100 VAL B N 1
ATOM 3150 C CA . VAL B 1 100 ? 13.008 6.09 -11.414 1 96 100 VAL B CA 1
ATOM 3151 C C . VAL B 1 100 ? 12.039 5.562 -12.469 1 96 100 VAL B C 1
ATOM 3153 O O . VAL B 1 100 ? 12.117 5.941 -13.641 1 96 100 VAL B O 1
ATOM 3156 N N . LEU B 1 101 ? 11.164 4.645 -12.055 1 94.12 101 LEU B N 1
ATOM 3157 C CA . LEU B 1 101 ? 10.125 4.125 -12.93 1 94.12 101 LEU B CA 1
ATOM 3158 C C . LEU B 1 101 ? 8.742 4.426 -12.375 1 94.12 101 LEU B C 1
ATOM 3160 O O . LEU B 1 101 ? 8.539 4.402 -11.156 1 94.12 101 LEU B O 1
ATOM 3164 N N . SER B 1 102 ? 7.832 4.691 -13.305 1 92.44 102 SER B N 1
ATOM 3165 C CA . SER B 1 102 ? 6.445 4.746 -12.852 1 92.44 102 SER B CA 1
ATOM 3166 C C . SER B 1 102 ? 5.973 3.387 -12.352 1 92.44 102 SER B C 1
ATOM 3168 O O . SER B 1 102 ? 6.293 2.355 -12.945 1 92.44 102 SER B O 1
ATOM 3170 N N . ALA B 1 103 ? 5.254 3.439 -11.281 1 92.88 103 ALA B N 1
ATOM 3171 C CA . ALA B 1 103 ? 4.723 2.201 -10.711 1 92.88 103 ALA B CA 1
ATOM 3172 C C . ALA B 1 103 ? 3.197 2.188 -10.766 1 92.88 103 ALA B C 1
ATOM 3174 O O . ALA B 1 103 ? 2.535 2.539 -9.781 1 92.88 103 ALA B O 1
ATOM 3175 N N . ASP B 1 104 ? 2.672 1.74 -11.867 1 92.44 104 ASP B N 1
ATOM 3176 C CA . ASP B 1 104 ? 1.226 1.579 -11.992 1 92.44 104 ASP B CA 1
ATOM 3177 C C . ASP B 1 104 ? 0.791 0.18 -11.562 1 92.44 104 ASP B C 1
ATOM 3179 O O . ASP B 1 104 ? 1.064 -0.801 -12.258 1 92.44 104 ASP B O 1
ATOM 3183 N N . LEU B 1 105 ? 0.079 0.132 -10.453 1 95.75 105 LEU B N 1
ATOM 3184 C CA . LEU B 1 105 ? -0.351 -1.151 -9.906 1 95.75 105 LEU B CA 1
ATOM 3185 C C . LEU B 1 105 ? -1.864 -1.308 -10.016 1 95.75 105 LEU B C 1
ATOM 3187 O O . LEU B 1 105 ? -2.461 -2.121 -9.305 1 95.75 105 LEU B O 1
ATOM 3191 N N . GLY B 1 106 ? -2.455 -0.515 -10.852 1 96.56 106 GLY B N 1
ATOM 3192 C CA . GLY B 1 106 ? -3.889 -0.59 -11.086 1 96.56 106 GLY B CA 1
ATOM 3193 C C . GLY B 1 106 ? -4.715 -0.208 -9.875 1 96.56 106 GLY B C 1
ATOM 3194 O O . GLY B 1 106 ? -5.773 -0.791 -9.633 1 96.56 106 GLY B O 1
ATOM 3195 N N . LEU B 1 107 ? -4.191 0.706 -9.078 1 97.06 107 LEU B N 1
ATOM 3196 C CA . LEU B 1 107 ? -4.949 1.164 -7.922 1 97.06 107 LEU B CA 1
ATOM 3197 C C . LEU B 1 107 ? -6.223 1.881 -8.359 1 97.06 107 LEU B C 1
ATOM 3199 O O . LEU B 1 107 ? -6.184 2.754 -9.227 1 97.06 107 LEU B O 1
ATOM 3203 N N . GLN B 1 108 ? -7.324 1.481 -7.766 1 97.19 108 GLN B N 1
ATOM 3204 C CA . GLN B 1 108 ? -8.625 2.076 -8.039 1 97.19 108 GLN B CA 1
ATOM 3205 C C . GLN B 1 108 ? -9.461 2.195 -6.77 1 97.19 108 GLN B C 1
ATOM 3207 O O . GLN B 1 108 ? -9.445 1.295 -5.926 1 97.19 108 GLN B O 1
ATOM 3212 N N . LYS B 1 109 ? -10.102 3.307 -6.664 1 96.38 109 LYS B N 1
ATOM 3213 C CA . LYS B 1 109 ? -10.992 3.531 -5.535 1 96.38 109 LYS B CA 1
ATOM 3214 C C . LYS B 1 109 ? -12.414 3.059 -5.855 1 96.38 109 LYS B C 1
ATOM 3216 O O . LYS B 1 109 ? -12.992 3.455 -6.867 1 96.38 109 LYS B O 1
ATOM 3221 N N . ILE B 1 110 ? -12.898 2.191 -5.07 1 96.81 110 ILE B N 1
ATOM 3222 C CA . ILE B 1 110 ? -14.297 1.792 -5.09 1 96.81 110 ILE B CA 1
ATOM 3223 C C . ILE B 1 110 ? -15.07 2.578 -4.031 1 96.81 110 ILE B C 1
ATOM 3225 O O . ILE B 1 110 ? -15.016 2.254 -2.844 1 96.81 110 ILE B O 1
ATOM 3229 N N . ALA B 1 111 ? -15.727 3.604 -4.484 1 95.81 111 ALA B N 1
ATOM 3230 C CA . ALA B 1 111 ? -16.484 4.465 -3.586 1 95.81 111 ALA B CA 1
ATOM 3231 C C . ALA B 1 111 ? -17.938 3.98 -3.449 1 95.81 111 ALA B C 1
ATOM 3233 O O . ALA B 1 111 ? -18.75 4.219 -4.336 1 95.81 111 ALA B O 1
ATOM 3234 N N . LEU B 1 112 ? -18.25 3.373 -2.33 1 95.62 112 LEU B N 1
ATOM 3235 C CA . LEU B 1 112 ? -19.578 2.83 -2.115 1 95.62 112 LEU B CA 1
ATOM 3236 C C . LEU B 1 112 ? -20.609 3.949 -2.016 1 95.62 112 LEU B C 1
ATOM 3238 O O . LEU B 1 112 ? -20.266 5.082 -1.665 1 95.62 112 LEU B O 1
ATOM 3242 N N . LYS B 1 113 ? -21.781 3.6 -2.326 1 95.12 113 LYS B N 1
ATOM 3243 C CA . LYS B 1 113 ? -22.906 4.535 -2.223 1 95.12 113 LYS B CA 1
ATOM 3244 C C . LYS B 1 113 ? -23.766 4.219 -1.009 1 95.12 113 LYS B C 1
ATOM 3246 O O . LYS B 1 113 ? -23.641 3.152 -0.405 1 95.12 113 LYS B O 1
ATOM 3251 N N . GLU B 1 114 ? -24.625 5.141 -0.601 1 92.31 114 GLU B N 1
ATOM 3252 C CA . GLU B 1 114 ? -25.484 4.996 0.58 1 92.31 114 GLU B CA 1
ATOM 3253 C C . GLU B 1 114 ? -26.328 3.729 0.498 1 92.31 114 GLU B C 1
ATOM 3255 O O . GLU B 1 114 ? -26.531 3.045 1.504 1 92.31 114 GLU B O 1
ATOM 3260 N N . ASN B 1 115 ? -26.719 3.326 -0.676 1 90.25 115 ASN B N 1
ATOM 3261 C CA . ASN B 1 115 ? -27.609 2.174 -0.819 1 90.25 115 ASN B CA 1
ATOM 3262 C C . ASN B 1 115 ? -26.891 1.007 -1.503 1 90.25 115 ASN B C 1
ATOM 3264 O O . ASN B 1 115 ? -27.531 0.22 -2.209 1 90.25 115 ASN B O 1
ATOM 3268 N N . SER B 1 116 ? -25.641 0.961 -1.226 1 93.94 116 SER B N 1
ATOM 3269 C CA . SER B 1 116 ? -24.906 -0.16 -1.797 1 93.94 116 SER B CA 1
ATOM 3270 C C . SER B 1 116 ? -25.438 -1.492 -1.279 1 93.94 116 SER B C 1
ATOM 3272 O O . SER B 1 116 ? -25.781 -1.615 -0.102 1 93.94 116 SER B O 1
ATOM 3274 N N . GLN B 1 117 ? -25.469 -2.438 -2.133 1 94.94 117 GLN B N 1
ATOM 3275 C CA . GLN B 1 117 ? -25.953 -3.764 -1.759 1 94.94 117 GLN B CA 1
ATOM 3276 C C . GLN B 1 117 ? -25.109 -4.355 -0.632 1 94.94 117 GLN B C 1
ATOM 3278 O O . GLN B 1 117 ? -23.875 -4.281 -0.664 1 94.94 117 GLN B O 1
ATOM 3283 N N . LYS B 1 118 ? -25.859 -4.879 0.291 1 95.81 118 LYS B N 1
ATOM 3284 C CA . LYS B 1 118 ? -25.188 -5.598 1.37 1 95.81 118 LYS B CA 1
ATOM 3285 C C . LYS B 1 118 ? -24.719 -6.969 0.905 1 95.81 118 LYS B C 1
ATOM 3287 O O . LYS B 1 118 ? -25.375 -7.613 0.081 1 95.81 118 LYS B O 1
ATOM 3292 N N . GLY B 1 119 ? -23.562 -7.395 1.498 1 97 119 GLY B N 1
ATOM 3293 C CA . GLY B 1 119 ? -23.016 -8.695 1.143 1 97 119 GLY B CA 1
ATOM 3294 C C . GLY B 1 119 ? -21.547 -8.641 0.784 1 97 119 GLY B C 1
ATOM 3295 O O . GLY B 1 119 ? -20.812 -7.77 1.261 1 97 119 GLY B O 1
ATOM 3296 N N . VAL B 1 120 ? -21.156 -9.688 0.021 1 97.69 120 VAL B N 1
ATOM 3297 C CA . VAL B 1 120 ? -19.734 -9.852 -0.262 1 97.69 120 VAL B CA 1
ATOM 3298 C C . VAL B 1 120 ? -19.422 -9.383 -1.684 1 97.69 120 VAL B C 1
ATOM 3300 O O . VAL B 1 120 ? -20.062 -9.844 -2.641 1 97.69 120 VAL B O 1
ATOM 3303 N N . TYR B 1 121 ? -18.562 -8.414 -1.792 1 97.75 121 TYR B N 1
ATOM 3304 C CA . TYR B 1 121 ? -17.953 -8.016 -3.055 1 97.75 121 TYR B CA 1
ATOM 3305 C C . TYR B 1 121 ? -16.641 -8.766 -3.289 1 97.75 121 TYR B C 1
ATOM 3307 O O . TYR B 1 121 ? -15.742 -8.742 -2.441 1 97.75 121 TYR B O 1
ATOM 3315 N N . LYS B 1 122 ? -16.547 -9.453 -4.41 1 98 122 LYS B N 1
ATOM 3316 C CA . LYS B 1 122 ? -15.375 -10.25 -4.727 1 98 122 LYS B CA 1
ATOM 3317 C C . LYS B 1 122 ? -14.477 -9.531 -5.73 1 98 122 LYS B C 1
ATOM 3319 O O . LYS B 1 122 ? -14.93 -9.133 -6.805 1 98 122 LYS B O 1
ATOM 3324 N N . ILE B 1 123 ? -13.242 -9.258 -5.367 1 98.62 123 ILE B N 1
ATOM 3325 C CA . ILE B 1 123 ? -12.25 -8.672 -6.262 1 98.62 123 ILE B CA 1
ATOM 3326 C C . ILE B 1 123 ? -11.297 -9.758 -6.762 1 98.62 123 ILE B C 1
ATOM 3328 O O . ILE B 1 123 ? -10.695 -10.484 -5.961 1 98.62 123 ILE B O 1
ATOM 3332 N N . GLU B 1 124 ? -11.141 -9.875 -8.062 1 98.62 124 GLU B N 1
ATOM 3333 C CA . GLU B 1 124 ? -10.391 -10.984 -8.625 1 98.62 124 GLU B CA 1
ATOM 3334 C C . GLU B 1 124 ? -9.445 -10.508 -9.727 1 98.62 124 GLU B C 1
ATOM 3336 O O . GLU B 1 124 ? -9.766 -9.578 -10.469 1 98.62 124 GLU B O 1
ATOM 3341 N N . ALA B 1 125 ? -8.344 -11.148 -9.766 1 98.69 125 ALA B N 1
ATOM 3342 C CA . ALA B 1 125 ? -7.398 -10.961 -10.867 1 98.69 125 ALA B CA 1
ATOM 3343 C C . ALA B 1 125 ? -6.859 -12.305 -11.359 1 98.69 125 ALA B C 1
ATOM 3345 O O . ALA B 1 125 ? -6.777 -13.266 -10.594 1 98.69 125 ALA B O 1
ATOM 3346 N N . LYS B 1 126 ? -6.574 -12.297 -12.594 1 97.94 126 LYS B N 1
ATOM 3347 C CA . LYS B 1 126 ? -6.012 -13.484 -13.234 1 97.94 126 LYS B CA 1
ATOM 3348 C C . LYS B 1 126 ? -4.953 -13.094 -14.266 1 97.94 126 LYS B C 1
ATOM 3350 O O . LYS B 1 126 ? -5.117 -12.117 -15 1 97.94 126 LYS B O 1
ATOM 3355 N N . SER B 1 127 ? -3.879 -13.852 -14.289 1 97.06 127 SER B N 1
ATOM 3356 C CA . SER B 1 127 ? -2.857 -13.594 -15.297 1 97.06 127 SER B CA 1
ATOM 3357 C C . SER B 1 127 ? -3.199 -14.273 -16.625 1 97.06 127 SER B C 1
ATOM 3359 O O . SER B 1 127 ? -3.953 -15.25 -16.641 1 97.06 127 SER B O 1
ATOM 3361 N N . LYS B 1 128 ? -2.664 -13.688 -17.656 1 95.81 128 LYS B N 1
ATOM 3362 C CA . LYS B 1 128 ? -2.693 -14.414 -18.922 1 95.81 128 LYS B CA 1
ATOM 3363 C C . LYS B 1 128 ? -1.883 -15.703 -18.844 1 95.81 128 LYS B C 1
ATOM 3365 O O . LYS B 1 128 ? -0.764 -15.703 -18.312 1 95.81 128 LYS B O 1
ATOM 3370 N N . PRO B 1 129 ? -2.547 -16.812 -19.297 1 94.94 129 PRO B N 1
ATOM 3371 C CA . PRO B 1 129 ? -1.715 -18.016 -19.344 1 94.94 129 PRO B CA 1
ATOM 3372 C C . PRO B 1 129 ? -0.427 -17.812 -20.141 1 94.94 129 PRO B C 1
ATOM 3374 O O . PRO B 1 129 ? -0.465 -17.297 -21.266 1 94.94 129 PRO B O 1
ATOM 3377 N N . THR B 1 130 ? 0.672 -18.172 -19.516 1 92.5 130 THR B N 1
ATOM 3378 C CA . THR B 1 130 ? 1.969 -18 -20.172 1 92.5 130 THR B CA 1
ATOM 3379 C C . THR B 1 130 ? 2.711 -19.328 -20.25 1 92.5 130 THR B C 1
ATOM 3381 O O . THR B 1 130 ? 2.705 -20.109 -19.297 1 92.5 130 THR B O 1
ATOM 3384 N N . PHE B 1 131 ? 3.275 -19.531 -21.438 1 93.44 131 PHE B N 1
ATOM 3385 C CA . PHE B 1 131 ? 4.086 -20.734 -21.641 1 93.44 131 PHE B CA 1
ATOM 3386 C C . PHE B 1 131 ? 5.57 -20.406 -21.547 1 93.44 131 PHE B C 1
ATOM 3388 O O . PHE B 1 131 ? 6.016 -19.359 -22.047 1 93.44 131 PHE B O 1
ATOM 3395 N N . TYR B 1 132 ? 6.25 -21.203 -20.828 1 89.75 132 TYR B N 1
ATOM 3396 C CA . TYR B 1 132 ? 7.699 -21.031 -20.906 1 89.75 132 TYR B CA 1
ATOM 3397 C C . TYR B 1 132 ? 8.398 -22.391 -20.891 1 89.75 132 TYR B C 1
ATOM 3399 O O . TYR B 1 132 ? 7.922 -23.344 -20.266 1 89.75 132 TYR B O 1
ATOM 3407 N N . THR B 1 133 ? 9.523 -22.453 -21.609 1 92 133 THR B N 1
ATOM 3408 C CA . THR B 1 133 ? 10.359 -23.641 -21.703 1 92 133 THR B CA 1
ATOM 3409 C C . THR B 1 133 ? 11.82 -23.312 -21.438 1 92 133 THR B C 1
ATOM 3411 O O . THR B 1 133 ? 12.398 -22.453 -22.109 1 92 133 THR B O 1
ATOM 3414 N N . GLU B 1 134 ? 12.25 -23.828 -20.406 1 89.25 134 GLU B N 1
ATOM 3415 C CA . GLU B 1 134 ? 13.688 -23.812 -20.141 1 89.25 134 GLU B CA 1
ATOM 3416 C C . GLU B 1 134 ? 14.367 -25.047 -20.734 1 89.25 134 GLU B C 1
ATOM 3418 O O . GLU B 1 134 ? 13.906 -26.172 -20.531 1 89.25 134 GLU B O 1
ATOM 3423 N N . TYR B 1 135 ? 15.508 -24.766 -21.469 1 93 135 TYR B N 1
ATOM 3424 C CA . TYR B 1 135 ? 16.125 -25.891 -22.172 1 93 135 TYR B CA 1
ATOM 3425 C C . TYR B 1 135 ? 17.609 -25.625 -22.422 1 93 135 TYR B C 1
ATOM 3427 O O . TYR B 1 135 ? 18.094 -24.516 -22.219 1 93 135 TYR B O 1
ATOM 3435 N N . ILE B 1 136 ? 18.344 -26.656 -22.625 1 94.62 136 ILE B N 1
ATOM 3436 C CA . ILE B 1 136 ? 19.719 -26.578 -23.125 1 94.62 136 ILE B CA 1
ATOM 3437 C C . ILE B 1 136 ? 19.719 -26.688 -24.656 1 94.62 136 ILE B C 1
ATOM 3439 O O . ILE B 1 136 ? 19.172 -27.641 -25.219 1 94.62 136 ILE B O 1
ATOM 3443 N N . ASP B 1 137 ? 20.328 -25.703 -25.234 1 94.81 137 ASP B N 1
ATOM 3444 C CA . ASP B 1 137 ? 20.344 -25.719 -26.703 1 94.81 137 ASP B CA 1
ATOM 3445 C C . ASP B 1 137 ? 21.453 -26.641 -27.219 1 94.81 137 ASP B C 1
ATOM 3447 O O . ASP B 1 137 ? 22.188 -27.234 -26.438 1 94.81 137 ASP B O 1
ATOM 3451 N N . THR B 1 138 ? 21.5 -26.781 -28.578 1 94.94 138 THR B N 1
ATOM 3452 C CA . THR B 1 138 ? 22.422 -27.719 -29.203 1 94.94 138 THR B CA 1
ATOM 3453 C C . THR B 1 138 ? 23.859 -27.281 -28.969 1 94.94 138 THR B C 1
ATOM 3455 O O . THR B 1 138 ? 24.797 -28.078 -29.141 1 94.94 138 THR B O 1
ATOM 3458 N N . LYS B 1 139 ? 24.031 -26.109 -28.594 1 95.94 139 LYS B N 1
ATOM 3459 C CA . LYS B 1 139 ? 25.375 -25.594 -28.297 1 95.94 139 LYS B CA 1
ATOM 3460 C C . LYS B 1 139 ? 25.703 -25.75 -26.812 1 95.94 139 LYS B C 1
ATOM 3462 O O . LYS B 1 139 ? 26.781 -25.359 -26.375 1 95.94 139 LYS B O 1
ATOM 3467 N N . GLY B 1 140 ? 24.797 -26.203 -26.047 1 94.5 140 GLY B N 1
ATOM 3468 C CA . GLY B 1 140 ? 25.031 -26.484 -24.641 1 94.5 140 GLY B CA 1
ATOM 3469 C C . GLY B 1 140 ? 24.656 -25.328 -23.734 1 94.5 140 GLY B C 1
ATOM 3470 O O . GLY B 1 140 ? 24.938 -25.359 -22.547 1 94.5 140 GLY B O 1
ATOM 3471 N N . ASN B 1 141 ? 24.031 -24.344 -24.312 1 94.69 141 ASN B N 1
ATOM 3472 C CA . ASN B 1 141 ? 23.656 -23.172 -23.531 1 94.69 141 ASN B CA 1
ATOM 3473 C C . ASN B 1 141 ? 22.266 -23.312 -22.922 1 94.69 141 ASN B C 1
ATOM 3475 O O . ASN B 1 141 ? 21.359 -23.828 -23.578 1 94.69 141 ASN B O 1
ATOM 3479 N N . LYS B 1 142 ? 22.172 -22.859 -21.641 1 90.5 142 LYS B N 1
ATOM 3480 C CA . LYS B 1 142 ? 20.859 -22.781 -21.016 1 90.5 142 LYS B CA 1
ATOM 3481 C C . LYS B 1 142 ? 20.047 -21.625 -21.594 1 90.5 142 LYS B C 1
ATOM 3483 O O . LYS B 1 142 ? 20.531 -20.5 -21.703 1 90.5 142 LYS B O 1
ATOM 3488 N N . ARG B 1 143 ? 18.828 -22 -22.109 1 91.06 143 ARG B N 1
ATOM 3489 C CA . ARG B 1 143 ? 17.922 -21.016 -22.688 1 91.06 143 ARG B CA 1
ATOM 3490 C C . ARG B 1 143 ? 16.562 -21.031 -22 1 91.06 143 ARG B C 1
ATOM 3492 O O . ARG B 1 143 ? 16.172 -22.047 -21.422 1 91.06 143 ARG B O 1
ATOM 3499 N N . LEU B 1 144 ? 15.93 -19.891 -21.969 1 87.44 144 LEU B N 1
ATOM 3500 C CA . LEU B 1 144 ? 14.539 -19.734 -21.562 1 87.44 144 LEU B CA 1
ATOM 3501 C C . LEU B 1 144 ? 13.727 -19.016 -22.625 1 87.44 144 LEU B C 1
ATOM 3503 O O . LEU B 1 144 ? 14.078 -17.906 -23.031 1 87.44 144 LEU B O 1
ATOM 3507 N N . LYS B 1 145 ? 12.719 -19.719 -23.172 1 90.25 145 LYS B N 1
ATOM 3508 C CA . LYS B 1 145 ? 11.836 -19.109 -24.156 1 90.25 145 LYS B CA 1
ATOM 3509 C C . LYS B 1 145 ? 10.383 -19.141 -23.688 1 90.25 145 LYS B C 1
ATOM 3511 O O . LYS B 1 145 ? 9.938 -20.109 -23.078 1 90.25 145 LYS B O 1
ATOM 3516 N N . LEU B 1 146 ? 9.664 -18.078 -24.031 1 89.25 146 LEU B N 1
ATOM 3517 C CA . LEU B 1 146 ? 8.258 -17.969 -23.688 1 89.25 146 LEU B CA 1
ATOM 3518 C C . LEU B 1 146 ? 7.379 -18.656 -24.719 1 89.25 146 LEU B C 1
ATOM 3520 O O .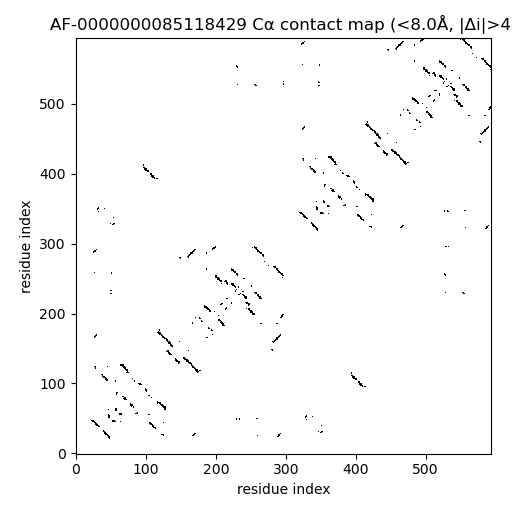 LEU B 1 146 ? 6.555 -18.016 -25.375 1 89.25 146 LEU B O 1
ATOM 3524 N N . THR B 1 147 ? 7.648 -19.922 -24.859 1 93.12 147 THR B N 1
ATOM 3525 C CA . THR B 1 147 ? 6.895 -20.734 -25.812 1 93.12 147 THR B CA 1
ATOM 3526 C C . THR B 1 147 ? 6.836 -22.188 -25.359 1 93.12 147 THR B C 1
ATOM 3528 O O . THR B 1 147 ? 7.418 -22.547 -24.344 1 93.12 147 THR B O 1
ATOM 3531 N N . THR B 1 148 ? 6.035 -23 -26.125 1 95.56 148 THR B N 1
ATOM 3532 C CA . THR B 1 148 ? 5.906 -24.422 -25.844 1 95.56 148 THR B CA 1
ATOM 3533 C C . THR B 1 148 ? 7.086 -25.203 -26.422 1 95.56 148 THR B C 1
ATOM 3535 O O . THR B 1 148 ? 7.766 -24.719 -27.328 1 95.56 148 THR B O 1
ATOM 3538 N N . MET B 1 149 ? 7.277 -26.391 -25.844 1 94.25 149 MET B N 1
ATOM 3539 C CA . MET B 1 149 ? 8.477 -27.141 -26.219 1 94.25 149 MET B CA 1
ATOM 3540 C C . MET B 1 149 ? 8.367 -27.641 -27.656 1 94.25 149 MET B C 1
ATOM 3542 O O . MET B 1 149 ? 9.383 -27.812 -28.328 1 94.25 149 MET B O 1
ATOM 3546 N N . ASP B 1 150 ? 7.168 -27.766 -28.188 1 94.56 150 ASP B N 1
ATOM 3547 C CA . ASP B 1 150 ? 6.969 -28.312 -29.531 1 94.56 150 ASP B CA 1
ATOM 3548 C C . ASP B 1 150 ? 7.336 -27.281 -30.594 1 94.56 150 ASP B C 1
ATOM 3550 O O . ASP B 1 150 ? 7.492 -27.641 -31.781 1 94.56 150 ASP B O 1
ATOM 3554 N N . LYS B 1 151 ? 7.543 -26.109 -30.188 1 94.81 151 LYS B N 1
ATOM 3555 C CA . LYS B 1 151 ? 7.836 -25.047 -31.156 1 94.81 151 LYS B CA 1
ATOM 3556 C C . LYS B 1 151 ? 9.328 -24.75 -31.188 1 94.81 151 LYS B C 1
ATOM 3558 O O . LYS B 1 151 ? 9.766 -23.812 -31.875 1 94.81 151 LYS B O 1
ATOM 3563 N N . LEU B 1 152 ? 10.031 -25.484 -30.422 1 93.31 152 LEU B N 1
ATOM 3564 C CA . LEU B 1 152 ? 11.477 -25.266 -30.359 1 93.31 152 LEU B CA 1
ATOM 3565 C C . LEU B 1 152 ? 12.219 -26.281 -31.234 1 93.31 152 LEU B C 1
ATOM 3567 O O . LEU B 1 152 ? 11.836 -27.453 -31.281 1 93.31 152 LEU B O 1
ATOM 3571 N N . ASP B 1 153 ? 13.258 -25.906 -31.938 1 89.56 153 ASP B N 1
ATOM 3572 C CA . ASP B 1 153 ? 13.977 -26.781 -32.844 1 89.56 153 ASP B CA 1
ATOM 3573 C C . ASP B 1 153 ? 15.391 -27.047 -32.344 1 89.56 153 ASP B C 1
ATOM 3575 O O . ASP B 1 153 ? 16.016 -28.047 -32.75 1 89.56 153 ASP B O 1
ATOM 3579 N N . ASP B 1 154 ? 15.961 -26.281 -31.672 1 90.38 154 ASP B N 1
ATOM 3580 C CA . ASP B 1 154 ? 17.344 -26.391 -31.234 1 90.38 154 ASP B CA 1
ATOM 3581 C C . ASP B 1 154 ? 17.438 -26.906 -29.797 1 90.38 154 ASP B C 1
ATOM 3583 O O . ASP B 1 154 ? 18.094 -26.281 -28.969 1 90.38 154 ASP B O 1
ATOM 3587 N N . ILE B 1 155 ? 16.797 -28.078 -29.547 1 92.38 155 ILE B N 1
ATOM 3588 C CA . ILE B 1 155 ? 16.734 -28.562 -28.172 1 92.38 155 ILE B CA 1
ATOM 3589 C C . ILE B 1 155 ? 17.672 -29.75 -28.016 1 92.38 155 ILE B C 1
ATOM 3591 O O . ILE B 1 155 ? 17.562 -30.734 -28.766 1 92.38 155 ILE B O 1
ATOM 3595 N N . GLN B 1 156 ? 18.578 -29.672 -27.125 1 94.75 156 GLN B N 1
ATOM 3596 C CA . GLN B 1 156 ? 19.344 -30.828 -26.672 1 94.75 156 GLN B CA 1
ATOM 3597 C C . GLN B 1 156 ? 18.641 -31.531 -25.5 1 94.75 156 GLN B C 1
ATOM 3599 O O . GLN B 1 156 ? 18.562 -32.75 -25.469 1 94.75 156 GLN B O 1
ATOM 3604 N N . LYS B 1 157 ? 18.141 -30.703 -24.531 1 94.94 157 LYS B N 1
ATOM 3605 C CA . LYS B 1 157 ? 17.469 -31.234 -23.359 1 94.94 157 LYS B CA 1
ATOM 3606 C C . LYS B 1 157 ? 16.453 -30.234 -22.812 1 94.94 157 LYS B C 1
ATOM 3608 O O . LYS B 1 157 ? 16.75 -29.047 -22.703 1 94.94 157 LYS B O 1
ATOM 3613 N N . ILE B 1 158 ? 15.242 -30.797 -22.609 1 93.44 158 ILE B N 1
ATOM 3614 C CA . ILE B 1 158 ? 14.242 -29.969 -21.938 1 93.44 158 ILE B CA 1
ATOM 3615 C C . ILE B 1 158 ? 14.477 -29.984 -20.438 1 93.44 158 ILE B C 1
ATOM 3617 O O . ILE B 1 158 ? 14.562 -31.047 -19.828 1 93.44 158 ILE B O 1
ATOM 3621 N N . LEU B 1 159 ? 14.648 -28.828 -19.859 1 88.81 159 LEU B N 1
ATOM 3622 C CA . LEU B 1 159 ? 14.797 -28.734 -18.406 1 88.81 159 LEU B CA 1
ATOM 3623 C C . LEU B 1 159 ? 13.438 -28.594 -17.734 1 88.81 159 LEU B C 1
ATOM 3625 O O . LEU B 1 159 ? 13.188 -29.219 -16.703 1 88.81 159 LEU B O 1
ATOM 3629 N N . MET B 1 160 ? 12.594 -27.781 -18.281 1 90.62 160 MET B N 1
ATOM 3630 C CA . MET B 1 160 ? 11.234 -27.578 -17.781 1 90.62 160 MET B CA 1
ATOM 3631 C C . MET B 1 160 ? 10.367 -26.891 -18.828 1 90.62 160 MET B C 1
ATOM 3633 O O . MET B 1 160 ? 10.82 -25.953 -19.484 1 90.62 160 MET B O 1
ATOM 3637 N N . SER B 1 161 ? 9.203 -27.312 -19.031 1 93.69 161 SER B N 1
ATOM 3638 C CA . SER B 1 161 ? 8.219 -26.672 -19.906 1 93.69 161 SER B CA 1
ATOM 3639 C C . SER B 1 161 ? 6.859 -26.578 -19.219 1 93.69 161 SER B C 1
ATOM 3641 O O . SER B 1 161 ? 6.277 -27.594 -18.844 1 93.69 161 SER B O 1
ATOM 3643 N N . VAL B 1 162 ? 6.379 -25.297 -19.062 1 93.5 162 VAL B N 1
ATOM 3644 C CA . VAL B 1 162 ? 5.215 -25.156 -18.203 1 93.5 162 VAL B CA 1
ATOM 3645 C C . VAL B 1 162 ? 4.23 -24.156 -18.812 1 93.5 162 VAL B C 1
ATOM 3647 O O . VAL B 1 162 ? 4.625 -23.297 -19.594 1 93.5 162 VAL B O 1
ATOM 3650 N N . LYS B 1 163 ? 2.965 -24.438 -18.609 1 95.44 163 LYS B N 1
ATOM 3651 C CA . LYS B 1 163 ? 1.931 -23.406 -18.672 1 95.44 163 LYS B CA 1
ATOM 3652 C C . LYS B 1 163 ? 1.684 -22.797 -17.297 1 95.44 163 LYS B C 1
ATOM 3654 O O . LYS B 1 163 ? 1.288 -23.5 -16.359 1 95.44 163 LYS B O 1
ATOM 3659 N N . TYR B 1 164 ? 1.912 -21.484 -17.203 1 93.62 164 TYR B N 1
ATOM 3660 C CA . TYR B 1 164 ? 1.763 -20.812 -15.914 1 93.62 164 TYR B CA 1
ATOM 3661 C C . TYR B 1 164 ? 0.545 -19.906 -15.914 1 93.62 164 TYR B C 1
ATOM 3663 O O . TYR B 1 164 ? 0.299 -19.188 -16.891 1 93.62 164 TYR B O 1
ATOM 3671 N N . GLU B 1 165 ? -0.222 -19.969 -14.836 1 96.25 165 GLU B N 1
ATOM 3672 C CA . GLU B 1 165 ? -1.325 -19.047 -14.602 1 96.25 165 GLU B CA 1
ATOM 3673 C C . GLU B 1 165 ? -1.446 -18.688 -13.125 1 96.25 165 GLU B C 1
ATOM 3675 O O . GLU B 1 165 ? -1.296 -19.547 -12.258 1 96.25 165 GLU B O 1
ATOM 3680 N N . ALA B 1 166 ? -1.715 -17.422 -12.852 1 96.94 166 ALA B N 1
ATOM 3681 C CA . ALA B 1 166 ? -1.887 -16.938 -11.484 1 96.94 166 ALA B CA 1
ATOM 3682 C C . ALA B 1 166 ? -3.303 -16.422 -11.258 1 96.94 166 ALA B C 1
ATOM 3684 O O . ALA B 1 166 ? -3.881 -15.773 -12.133 1 96.94 166 ALA B O 1
ATOM 3685 N N . PHE B 1 167 ? -3.828 -16.703 -10.094 1 98.38 167 PHE B N 1
ATOM 3686 C CA . PHE B 1 167 ? -5.152 -16.281 -9.664 1 98.38 167 PHE B CA 1
ATOM 3687 C C . PHE B 1 167 ? -5.074 -15.539 -8.336 1 98.38 167 PHE B C 1
ATOM 3689 O O . PHE B 1 167 ? -4.34 -15.953 -7.43 1 98.38 167 PHE B O 1
ATOM 3696 N N . ALA B 1 168 ? -5.754 -14.438 -8.266 1 98.69 168 AL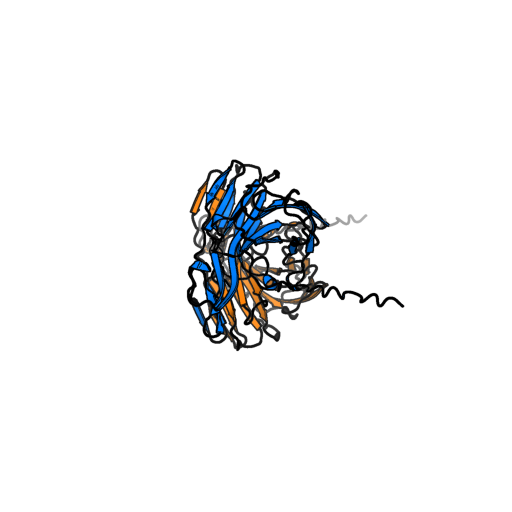A B N 1
ATOM 3697 C CA . ALA B 1 168 ? -5.746 -13.656 -7.031 1 98.69 168 ALA B CA 1
ATOM 3698 C C . ALA B 1 168 ? -7.156 -13.203 -6.66 1 98.69 168 ALA B C 1
ATOM 3700 O O . ALA B 1 168 ? -7.938 -12.812 -7.527 1 98.69 168 ALA B O 1
ATOM 3701 N N . LYS B 1 169 ? -7.426 -13.266 -5.34 1 98.56 169 LYS B N 1
ATOM 3702 C CA . LYS B 1 169 ? -8.742 -12.844 -4.855 1 98.56 169 LYS B CA 1
ATOM 3703 C C . LYS B 1 169 ? -8.617 -12.023 -3.58 1 98.56 169 LYS B C 1
ATOM 3705 O O . LYS B 1 169 ? -7.664 -12.188 -2.814 1 98.56 169 LYS B O 1
ATOM 3710 N N . SER B 1 170 ? -9.523 -11.18 -3.379 1 98.5 170 SER B N 1
ATOM 3711 C CA . SER B 1 170 ? -9.82 -10.477 -2.131 1 98.5 170 SER B CA 1
ATOM 3712 C C . SER B 1 170 ? -11.312 -10.203 -1.984 1 98.5 170 SER B C 1
ATOM 3714 O O . SER B 1 170 ? -12.07 -10.359 -2.941 1 98.5 170 SER B O 1
ATOM 3716 N N . TYR B 1 171 ? -11.719 -9.859 -0.765 1 97.88 171 TYR B N 1
ATOM 3717 C CA . TYR B 1 171 ? -13.141 -9.672 -0.511 1 97.88 171 TYR B CA 1
ATOM 3718 C C . TYR B 1 171 ? -13.398 -8.398 0.279 1 97.88 171 TYR B C 1
ATOM 3720 O O . TYR B 1 171 ? -12.594 -8.023 1.138 1 97.88 171 TYR B O 1
ATOM 3728 N N . LEU B 1 172 ? -14.438 -7.754 -0.061 1 96.56 172 LEU B N 1
ATOM 3729 C CA . LEU B 1 172 ? -15.047 -6.703 0.746 1 96.56 172 LEU B CA 1
ATOM 3730 C C . LEU B 1 172 ? -16.453 -7.105 1.2 1 96.56 172 LEU B C 1
ATOM 3732 O O . LEU B 1 172 ? -17.281 -7.492 0.38 1 96.56 172 LEU B O 1
ATOM 3736 N N . THR B 1 173 ? -16.672 -7.035 2.49 1 96.62 173 THR B N 1
ATOM 3737 C CA . THR B 1 173 ? -17.984 -7.375 3.006 1 96.62 173 THR B CA 1
ATOM 3738 C C . THR B 1 173 ? -18.688 -6.145 3.574 1 96.62 173 THR B C 1
ATOM 3740 O O . THR B 1 173 ? -18.109 -5.426 4.398 1 96.62 173 THR B O 1
ATOM 3743 N N . ILE B 1 174 ? -19.828 -5.906 3.08 1 94.62 174 ILE B N 1
ATOM 3744 C CA . ILE B 1 174 ? -20.672 -4.871 3.652 1 94.62 174 ILE B CA 1
ATOM 3745 C C . ILE B 1 174 ? -21.797 -5.516 4.473 1 94.62 174 ILE B C 1
ATOM 3747 O O . ILE B 1 174 ? -22.672 -6.191 3.922 1 94.62 174 ILE B O 1
ATOM 3751 N N . ASP B 1 175 ? -21.781 -5.348 5.75 1 92.06 175 ASP B N 1
ATOM 3752 C CA . ASP B 1 175 ? -22.781 -5.762 6.727 1 92.06 175 ASP B CA 1
ATOM 3753 C C . ASP B 1 175 ? -22.703 -7.258 7 1 92.06 175 ASP B C 1
ATOM 3755 O O . ASP B 1 175 ? -22.469 -7.676 8.141 1 92.06 175 ASP B O 1
ATOM 3759 N N . LYS B 1 176 ? -22.844 -8.086 5.859 1 92.56 176 LYS B N 1
ATOM 3760 C CA . LYS B 1 176 ? -22.969 -9.516 6.133 1 92.56 176 LYS B CA 1
ATOM 3761 C C . LYS B 1 176 ? -22.094 -10.336 5.199 1 92.56 176 LYS B C 1
ATOM 3763 O O . LYS B 1 176 ? -22.203 -10.219 3.975 1 92.56 176 LYS B O 1
ATOM 3768 N N . TRP B 1 177 ? -21.312 -11.25 5.809 1 96.81 177 TRP B N 1
ATOM 3769 C CA . TRP B 1 177 ? -20.516 -12.211 5.055 1 96.81 177 TRP B CA 1
ATOM 3770 C C . TRP B 1 177 ? -21.391 -13.305 4.461 1 96.81 177 TRP B C 1
ATOM 3772 O O . TRP B 1 177 ? -22.391 -13.703 5.062 1 96.81 177 TRP B O 1
ATOM 3782 N N . GLU B 1 178 ? -21.031 -13.75 3.352 1 95.5 178 GLU B N 1
ATOM 3783 C CA . GLU B 1 178 ? -21.625 -14.922 2.711 1 95.5 178 GLU B CA 1
ATOM 3784 C C . GLU B 1 178 ? -20.547 -15.922 2.283 1 95.5 178 GLU B C 1
ATOM 3786 O O . GLU B 1 178 ? -19.5 -15.531 1.753 1 95.5 178 GLU B O 1
ATOM 3791 N N . GLU B 1 179 ? -20.922 -17.109 2.514 1 94.88 179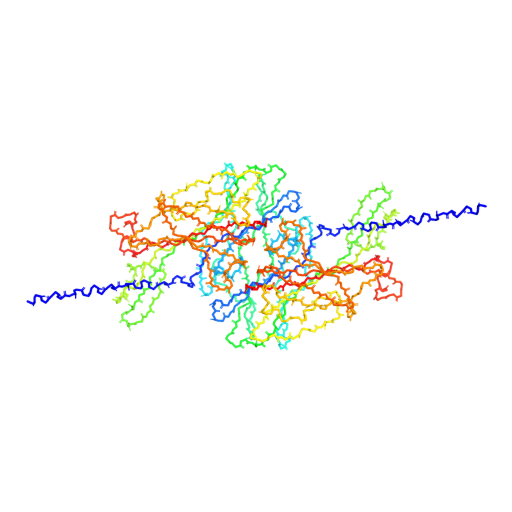 GLU B N 1
ATOM 3792 C CA . GLU B 1 179 ? -19.984 -18.172 2.125 1 94.88 179 GLU B CA 1
ATOM 3793 C C . GLU B 1 179 ? -19.688 -18.109 0.629 1 94.88 179 GLU B C 1
ATOM 3795 O O . GLU B 1 179 ? -20.609 -17.938 -0.184 1 94.88 179 GLU B O 1
ATOM 3800 N N . GLN B 1 180 ? -18.406 -18.312 0.326 1 95.62 180 GLN B N 1
ATOM 3801 C CA . GLN B 1 180 ? -17.969 -18.234 -1.066 1 95.62 180 GLN B CA 1
ATOM 3802 C C . GLN B 1 180 ? -17.984 -19.609 -1.725 1 95.62 180 GLN B C 1
ATOM 3804 O O . GLN B 1 180 ? -17.672 -20.609 -1.08 1 95.62 180 GLN B O 1
ATOM 3809 N N . LYS B 1 181 ? -18.312 -19.594 -3.004 1 93.81 181 LYS B N 1
ATOM 3810 C CA . LYS B 1 181 ? -18.406 -20.844 -3.754 1 93.81 181 LYS B CA 1
ATOM 3811 C C . LYS B 1 181 ? -17.266 -20.953 -4.766 1 93.81 181 LYS B C 1
ATOM 3813 O O . LYS B 1 181 ? -16.781 -19.953 -5.273 1 93.81 181 LYS B O 1
ATOM 3818 N N . ALA B 1 182 ? -16.984 -22.188 -5.07 1 96.25 182 ALA B N 1
ATOM 3819 C CA . ALA B 1 182 ? -15.953 -22.469 -6.062 1 96.25 182 ALA B CA 1
ATOM 3820 C C . ALA B 1 182 ? -16.453 -22.172 -7.477 1 96.25 182 ALA B C 1
ATOM 3822 O O . ALA B 1 182 ? -17.656 -22.297 -7.758 1 96.25 182 ALA B O 1
ATOM 3823 N N . THR B 1 183 ? -15.562 -21.703 -8.273 1 95 183 THR B N 1
ATOM 3824 C CA . THR B 1 183 ? -15.836 -21.594 -9.703 1 95 183 THR B CA 1
ATOM 3825 C C . THR B 1 183 ? -15.43 -22.875 -10.43 1 95 183 THR B C 1
ATOM 3827 O O . THR B 1 183 ? -15.836 -23.109 -11.57 1 95 183 THR B O 1
ATOM 3830 N N . ASN B 1 184 ? -14.562 -23.703 -9.812 1 95.88 184 ASN B N 1
ATOM 3831 C CA . ASN B 1 184 ? -14.039 -24.969 -10.312 1 95.88 184 ASN B CA 1
ATOM 3832 C C . ASN B 1 184 ? -13.094 -24.766 -11.492 1 95.88 184 ASN B C 1
ATOM 3834 O O . ASN B 1 184 ? -13.055 -25.578 -12.414 1 95.88 184 ASN B O 1
ATOM 3838 N N . LYS B 1 185 ? -12.516 -23.625 -11.523 1 94.25 185 LYS B N 1
ATOM 3839 C CA . LYS B 1 185 ? -11.539 -23.312 -12.562 1 94.25 185 LYS B CA 1
ATOM 3840 C C . LYS B 1 185 ? -10.18 -22.969 -11.945 1 94.25 185 LYS B C 1
ATOM 3842 O O . LYS B 1 185 ? -10.094 -22.109 -11.062 1 94.25 185 LYS B O 1
ATOM 3847 N N . GLY B 1 186 ? -9.18 -23.688 -12.43 1 95.81 186 GLY B N 1
ATOM 3848 C CA . GLY B 1 186 ? -7.828 -23.406 -11.961 1 95.81 186 GLY B CA 1
ATOM 3849 C C . GLY B 1 186 ? -7.621 -23.75 -10.5 1 95.81 186 GLY B C 1
ATOM 3850 O O . GLY B 1 186 ? -8.219 -24.688 -9.984 1 95.81 186 GLY B O 1
ATOM 3851 N N . LEU B 1 187 ? -6.598 -23.125 -9.945 1 96.88 187 LEU B N 1
ATOM 3852 C CA . LEU B 1 187 ? -6.301 -23.281 -8.531 1 96.88 187 LEU B CA 1
ATOM 3853 C C . LEU B 1 187 ? -7.059 -22.25 -7.699 1 96.88 187 LEU B C 1
ATOM 3855 O O . LEU B 1 187 ? -6.934 -21.047 -7.93 1 96.88 187 LEU B O 1
ATOM 3859 N N . GLU B 1 188 ? -7.891 -22.75 -6.742 1 98.31 188 GLU B N 1
ATOM 3860 C CA . GLU B 1 188 ? -8.719 -21.844 -5.965 1 98.31 188 GLU B CA 1
ATOM 3861 C C . GLU B 1 188 ? -8.492 -22.031 -4.465 1 98.31 188 GLU B C 1
ATOM 3863 O O . GLU B 1 188 ? -8.43 -23.156 -3.979 1 98.31 188 GLU B O 1
ATOM 3868 N N . ILE B 1 189 ? -8.25 -20.938 -3.818 1 98.31 189 ILE B N 1
ATOM 3869 C CA . ILE B 1 189 ? -8.32 -20.875 -2.363 1 98.31 189 ILE B CA 1
ATOM 3870 C C . ILE B 1 189 ? -9.648 -20.25 -1.934 1 98.31 189 ILE B C 1
ATOM 3872 O O . ILE B 1 189 ? -9.891 -19.062 -2.184 1 98.31 189 ILE B O 1
ATOM 3876 N N . ILE B 1 190 ? -10.484 -21.016 -1.261 1 98.44 190 ILE B N 1
ATOM 3877 C CA . ILE B 1 190 ? -11.828 -20.578 -0.892 1 98.44 190 ILE B CA 1
ATOM 3878 C C . ILE B 1 190 ? -11.922 -20.438 0.625 1 98.44 190 ILE B C 1
ATOM 3880 O O . ILE B 1 190 ? -11.758 -21.406 1.36 1 98.44 190 ILE B O 1
ATOM 3884 N N . PRO B 1 191 ? -12.203 -19.203 1.062 1 98.38 191 PRO B N 1
ATOM 3885 C CA . PRO B 1 191 ? -12.336 -19.078 2.516 1 98.38 191 PRO B CA 1
ATOM 3886 C C . PRO B 1 191 ? -13.57 -19.781 3.062 1 98.38 191 PRO B C 1
ATOM 3888 O O . PRO B 1 191 ? -14.664 -19.641 2.51 1 98.38 191 PRO B O 1
ATOM 3891 N N . LYS B 1 192 ? -13.336 -20.516 4.141 1 97.44 192 LYS B N 1
ATOM 3892 C CA . LYS B 1 192 ? -14.43 -21.156 4.852 1 97.44 192 LYS B CA 1
ATOM 3893 C C . LYS B 1 192 ? -14.719 -20.469 6.18 1 97.44 192 LYS B C 1
ATOM 3895 O O . LYS B 1 192 ? -15.57 -20.906 6.945 1 97.44 192 LYS B O 1
ATOM 3900 N N . THR B 1 193 ? -14.008 -19.5 6.5 1 96.69 193 THR B N 1
ATOM 3901 C CA . THR B 1 193 ? -14.195 -18.578 7.609 1 96.69 193 THR B CA 1
ATOM 3902 C C . THR B 1 193 ? -14.656 -17.203 7.105 1 96.69 193 THR B C 1
ATOM 3904 O O . THR B 1 193 ? -14.258 -16.781 6.02 1 96.69 193 THR B O 1
ATOM 3907 N N . ASP B 1 194 ? -15.516 -16.531 7.883 1 97.62 194 ASP B N 1
ATOM 3908 C CA . ASP B 1 194 ? -15.859 -15.141 7.621 1 97.62 194 ASP B CA 1
ATOM 3909 C C . ASP B 1 194 ? -14.625 -14.25 7.691 1 97.62 194 ASP B C 1
ATOM 3911 O O . ASP B 1 194 ? -14.07 -14.023 8.773 1 97.62 194 ASP B O 1
ATOM 3915 N N . LEU B 1 195 ? -14.188 -13.742 6.496 1 97.44 195 LEU B N 1
ATOM 3916 C CA . LEU B 1 195 ? -12.953 -12.961 6.441 1 97.44 195 LEU B CA 1
ATOM 3917 C C . LEU B 1 195 ? -13.219 -11.5 6.777 1 97.44 195 LEU B C 1
ATOM 3919 O O . LEU B 1 195 ? -12.297 -10.688 6.797 1 97.44 195 LEU B O 1
ATOM 3923 N N . SER B 1 196 ? -14.508 -11.117 7.016 1 95.06 196 SER B N 1
ATOM 3924 C CA . SER B 1 196 ? -14.844 -9.711 7.207 1 95.06 196 SER B CA 1
ATOM 3925 C C . SER B 1 196 ? -14.516 -9.25 8.625 1 95.06 196 SER B C 1
ATOM 3927 O O . SER B 1 196 ? -14.5 -8.055 8.906 1 95.06 196 SER B O 1
ATOM 3929 N N . ASN B 1 197 ? -14.242 -10.203 9.508 1 93.12 197 ASN B N 1
ATOM 3930 C CA . ASN B 1 197 ? -14.008 -9.828 10.898 1 93.12 197 ASN B CA 1
ATOM 3931 C C . ASN B 1 197 ? -13.008 -10.773 11.562 1 93.12 197 ASN B C 1
ATOM 3933 O O . ASN B 1 197 ? -13.242 -11.242 12.68 1 93.12 197 ASN B O 1
ATOM 3937 N N . VAL B 1 198 ? -11.953 -11.078 10.914 1 95.75 198 VAL B N 1
ATOM 3938 C CA . VAL B 1 198 ? -10.898 -11.922 11.469 1 95.75 198 VAL B CA 1
ATOM 3939 C C . VAL B 1 198 ? -10.086 -11.117 12.484 1 95.75 198 VAL B C 1
ATOM 3941 O O . VAL B 1 198 ? -9.711 -9.977 12.234 1 95.75 198 VAL B O 1
ATOM 3944 N N . LYS B 1 199 ? -9.82 -11.68 13.656 1 95.31 199 LYS B N 1
ATOM 3945 C CA . LYS B 1 199 ? -9.016 -11.062 14.703 1 95.31 199 LYS B CA 1
ATOM 3946 C C . LYS B 1 199 ? -7.766 -11.883 14.992 1 95.31 199 LYS B C 1
ATOM 3948 O O . LYS B 1 199 ? -7.727 -13.086 14.719 1 95.31 199 LYS B O 1
ATOM 3953 N N . VAL B 1 200 ? -6.801 -11.172 15.594 1 94.62 200 VAL B N 1
ATOM 3954 C CA . VAL B 1 200 ? -5.582 -11.867 15.992 1 94.62 200 VAL B CA 1
ATOM 3955 C C . VAL B 1 200 ? -5.934 -13.055 16.875 1 94.62 200 VAL B C 1
ATOM 3957 O O . VAL B 1 200 ? -6.73 -12.93 17.812 1 94.62 200 VAL B O 1
ATOM 3960 N N . GLY B 1 201 ? -5.371 -14.195 16.531 1 95.25 201 GLY B N 1
ATOM 3961 C CA . GLY B 1 201 ? -5.617 -15.398 17.312 1 95.25 201 GLY B CA 1
ATOM 3962 C C . GLY B 1 201 ? -6.684 -16.297 16.688 1 95.25 201 GLY B C 1
ATOM 3963 O O . GLY B 1 201 ? -6.801 -17.469 17.047 1 95.25 201 GLY B O 1
ATOM 3964 N N . ASP B 1 202 ? -7.457 -15.789 15.781 1 96.38 202 ASP B N 1
ATOM 3965 C CA . ASP B 1 202 ? -8.523 -16.578 15.156 1 96.38 202 ASP B CA 1
ATOM 3966 C C . ASP B 1 202 ? -7.949 -17.672 14.258 1 96.38 202 ASP B C 1
ATOM 3968 O O . ASP B 1 202 ? -6.906 -17.484 13.633 1 96.38 202 ASP B O 1
ATOM 3972 N N . LEU B 1 203 ? -8.648 -18.766 14.25 1 95.81 203 LEU B N 1
ATOM 3973 C CA . LEU B 1 203 ? -8.391 -19.812 13.258 1 95.81 203 LEU B CA 1
ATOM 3974 C C . LEU B 1 203 ? -9.102 -19.484 11.945 1 95.81 203 LEU B C 1
ATOM 3976 O O . LEU B 1 203 ? -10.305 -19.234 11.93 1 95.81 203 LEU B O 1
ATOM 3980 N N . VAL B 1 204 ? -8.359 -19.438 10.891 1 97.56 204 VAL B N 1
ATOM 3981 C CA . VAL B 1 204 ? -8.914 -19.188 9.57 1 97.56 204 VAL B CA 1
ATOM 3982 C C . VAL B 1 204 ? -8.789 -20.438 8.703 1 97.56 204 VAL B C 1
ATOM 3984 O O . VAL B 1 204 ? -7.699 -21 8.57 1 97.56 204 VAL B O 1
ATOM 3987 N N . GLU B 1 205 ? -9.898 -20.812 8.07 1 97.69 205 GLU B N 1
ATOM 3988 C CA . GLU B 1 205 ? -9.953 -22.062 7.316 1 97.69 205 GLU B CA 1
ATOM 3989 C C . GLU B 1 205 ? -10.195 -21.797 5.832 1 97.69 205 GLU B C 1
ATOM 3991 O O . GLU B 1 205 ? -10.945 -20.891 5.469 1 97.69 205 GLU B O 1
ATOM 3996 N N . PHE B 1 206 ? -9.609 -22.703 5.031 1 98 206 PHE B N 1
ATOM 3997 C CA . PHE B 1 206 ? -9.742 -22.594 3.584 1 98 206 PHE B CA 1
ATOM 3998 C C . PHE B 1 206 ? -9.992 -23.953 2.961 1 98 206 PHE B C 1
ATOM 4000 O O . PHE B 1 206 ? -9.578 -24.984 3.508 1 98 206 PHE B O 1
ATOM 4007 N N . GLU B 1 207 ? -10.68 -23.906 1.902 1 97.94 207 GLU B N 1
ATOM 4008 C CA . GLU B 1 207 ? -10.734 -25.016 0.955 1 97.94 207 GLU B CA 1
ATOM 4009 C C . GLU B 1 207 ? -9.914 -24.719 -0.297 1 97.94 207 GLU B C 1
ATOM 4011 O O . GLU B 1 207 ? -10.016 -23.625 -0.864 1 97.94 207 GLU B O 1
ATOM 4016 N N . VAL B 1 208 ? -9.086 -25.656 -0.681 1 97.44 208 VAL B N 1
ATOM 4017 C CA . VAL B 1 208 ? -8.227 -25.469 -1.843 1 97.44 208 VAL B CA 1
ATOM 4018 C C . VAL B 1 208 ? -8.555 -26.516 -2.908 1 97.44 208 VAL B C 1
ATOM 4020 O O . VAL B 1 208 ? -8.453 -27.719 -2.656 1 97.44 208 VAL B O 1
ATOM 4023 N N . LEU B 1 209 ? -8.938 -26 -4.047 1 97.38 209 LEU B N 1
ATOM 4024 C CA . LEU B 1 209 ? -9.352 -26.859 -5.148 1 97.38 209 LEU B CA 1
ATOM 4025 C C . LEU B 1 209 ? -8.492 -26.609 -6.383 1 97.38 209 LEU B C 1
ATOM 4027 O O . LEU B 1 209 ? -8.094 -25.484 -6.645 1 97.38 209 LEU B O 1
ATOM 4031 N N . PHE B 1 210 ? -8.234 -27.641 -7.145 1 95.56 210 PHE B N 1
ATOM 4032 C CA . PHE B 1 210 ? -7.68 -27.547 -8.492 1 95.56 210 PHE B CA 1
ATOM 4033 C C . PHE B 1 210 ? -8.625 -28.172 -9.516 1 95.56 210 PHE B C 1
ATOM 4035 O O . PHE B 1 210 ? -8.898 -29.375 -9.461 1 95.56 210 PHE B O 1
ATOM 4042 N N . GLU B 1 211 ? -9.07 -27.297 -10.383 1 95.06 211 GLU B N 1
ATOM 4043 C CA . GLU B 1 211 ? -10.055 -27.734 -11.375 1 95.06 211 GLU B CA 1
ATOM 4044 C C . GLU B 1 211 ? -11.25 -28.391 -10.703 1 95.06 211 GLU B C 1
ATOM 4046 O O . GLU B 1 211 ? -11.703 -29.453 -11.133 1 95.06 211 GLU B O 1
ATOM 4051 N N . GLY B 1 212 ? -11.695 -27.859 -9.562 1 96 212 GLY B N 1
ATOM 4052 C CA . GLY B 1 212 ? -12.898 -28.281 -8.867 1 96 212 GLY B CA 1
ATOM 4053 C C . GLY B 1 212 ? -12.68 -29.469 -7.949 1 96 212 GLY B C 1
ATOM 4054 O O . GLY B 1 212 ? -13.602 -29.891 -7.254 1 96 212 GLY B O 1
ATOM 4055 N N . LYS B 1 213 ? -11.5 -30 -7.961 1 94.38 213 LYS B N 1
ATOM 4056 C CA . LYS B 1 213 ? -11.211 -31.156 -7.129 1 94.38 213 LYS B CA 1
ATOM 4057 C C . LYS B 1 213 ? -10.344 -30.781 -5.93 1 94.38 213 LYS B C 1
ATOM 4059 O O . LYS B 1 213 ? -9.367 -30.031 -6.074 1 94.38 213 LYS B O 1
ATOM 4064 N N . PRO B 1 214 ? -10.68 -31.312 -4.766 1 95.31 214 PRO B N 1
ATOM 4065 C CA . PRO B 1 214 ? -9.867 -31 -3.588 1 95.31 214 PRO B CA 1
ATOM 4066 C C . PRO B 1 214 ? -8.414 -31.453 -3.74 1 95.31 214 PRO B C 1
ATOM 4068 O O . PRO B 1 214 ? -8.156 -32.562 -4.184 1 95.31 214 PRO B O 1
ATOM 4071 N N . LEU B 1 215 ? -7.562 -30.516 -3.395 1 91 215 LEU B N 1
ATOM 4072 C CA . LEU B 1 215 ? -6.152 -30.891 -3.383 1 91 215 LEU B CA 1
ATOM 4073 C C . LEU B 1 215 ? -5.832 -31.766 -2.178 1 91 215 LEU B C 1
ATOM 4075 O O . LEU B 1 215 ? -6.484 -31.656 -1.137 1 91 215 LEU B O 1
ATOM 4079 N N . HIS B 1 216 ? -4.98 -32.719 -2.391 1 78.38 216 HIS B N 1
ATOM 4080 C CA . HIS B 1 216 ? -4.621 -33.625 -1.291 1 78.38 216 HIS B CA 1
ATOM 4081 C C . HIS B 1 216 ? -3.131 -33.938 -1.313 1 78.38 216 HIS B C 1
ATOM 4083 O O . HIS B 1 216 ? -2.488 -33.844 -2.361 1 78.38 216 HIS B O 1
ATOM 4089 N N . LEU B 1 217 ? -2.717 -34.188 -0.139 1 67.12 217 LEU B N 1
ATOM 4090 C CA . LEU B 1 217 ? -1.342 -34.656 -0.002 1 67.12 217 LEU B CA 1
ATOM 4091 C C . LEU B 1 217 ? -1.154 -36 -0.702 1 67.12 217 LEU B C 1
ATOM 4093 O O . LEU B 1 217 ? -1.933 -36.938 -0.486 1 67.12 217 LEU B O 1
ATOM 4097 N N . THR B 1 218 ? -0.482 -35.938 -1.723 1 60.41 218 THR B N 1
ATOM 4098 C CA . THR B 1 218 ? -0.101 -37.219 -2.309 1 60.41 218 THR B CA 1
ATOM 4099 C C . THR B 1 218 ? 1.39 -37.469 -2.113 1 60.41 218 THR B C 1
ATOM 4101 O O . THR B 1 218 ? 2.125 -36.594 -1.653 1 60.41 218 THR B O 1
ATOM 4104 N N . ALA B 1 219 ? 1.731 -38.781 -2.234 1 49.78 219 ALA B N 1
ATOM 4105 C CA . ALA B 1 219 ? 3.146 -39.125 -2.148 1 49.78 219 ALA B CA 1
ATOM 4106 C C . ALA B 1 219 ? 3.984 -38.25 -3.072 1 49.78 219 ALA B C 1
ATOM 4108 O O . ALA B 1 219 ? 5.148 -37.969 -2.783 1 49.78 219 ALA B O 1
ATOM 4109 N N . SER B 1 220 ? 3.355 -37.781 -4.113 1 50.69 220 SER B N 1
ATOM 4110 C CA . SER B 1 220 ? 4.098 -37.062 -5.145 1 50.69 220 SER B CA 1
ATOM 4111 C C . SER B 1 220 ? 3.928 -35.531 -4.996 1 50.69 220 SER B C 1
ATOM 4113 O O . SER B 1 220 ? 4.664 -34.781 -5.609 1 50.69 220 SER B O 1
ATOM 4115 N N . SER B 1 221 ? 2.924 -35.188 -4.184 1 60.62 221 SER B N 1
ATOM 4116 C CA . SER B 1 221 ? 2.719 -33.75 -4.094 1 60.62 221 SER B CA 1
ATOM 4117 C C . SER B 1 221 ? 2.307 -33.344 -2.684 1 60.62 221 SER B C 1
ATOM 4119 O O . SER B 1 221 ? 1.299 -33.844 -2.162 1 60.62 221 SER B O 1
ATOM 4121 N N . MET B 1 222 ? 3.217 -32.719 -2.072 1 68.25 222 MET B N 1
ATOM 4122 C CA . MET B 1 222 ? 2.865 -32.125 -0.782 1 68.25 222 MET B CA 1
ATOM 4123 C C . MET B 1 222 ? 2.412 -30.672 -0.945 1 68.25 222 MET B C 1
ATOM 4125 O O . MET B 1 222 ? 3.197 -29.75 -0.745 1 68.25 222 MET B O 1
ATOM 4129 N N . ASP B 1 223 ? 1.036 -30.625 -1.23 1 84.56 223 ASP B N 1
ATOM 4130 C CA . ASP B 1 223 ? 0.475 -29.297 -1.425 1 84.56 223 ASP B CA 1
ATOM 4131 C C . ASP B 1 223 ? 0.236 -28.609 -0.087 1 84.56 223 ASP B C 1
ATOM 4133 O O . ASP B 1 223 ? -0.186 -29.234 0.882 1 84.56 223 ASP B O 1
ATOM 4137 N N . TYR B 1 224 ? 0.616 -27.422 -0.035 1 87.88 224 TYR B N 1
ATOM 4138 C CA . TYR B 1 224 ? 0.426 -26.625 1.172 1 87.88 224 TYR B CA 1
ATOM 4139 C C . TYR B 1 224 ? 0.015 -25.203 0.825 1 87.88 224 TYR B C 1
ATOM 4141 O O . TYR B 1 224 ? 0.18 -24.766 -0.315 1 87.88 224 TYR B O 1
ATOM 4149 N N . ILE B 1 225 ? -0.609 -24.578 1.824 1 93.12 225 ILE B N 1
ATOM 4150 C CA . ILE B 1 225 ? -0.754 -23.125 1.753 1 93.12 225 ILE B CA 1
ATOM 4151 C C . ILE B 1 225 ? 0.276 -22.453 2.662 1 93.12 225 ILE B C 1
ATOM 4153 O O . ILE B 1 225 ? 0.741 -23.062 3.631 1 93.12 225 ILE B O 1
ATOM 4157 N N . SER B 1 226 ? 0.666 -21.297 2.268 1 91.88 226 SER B N 1
ATOM 4158 C CA . SER B 1 226 ? 1.484 -20.453 3.125 1 91.88 226 SER B CA 1
ATOM 4159 C C . SER B 1 226 ? 0.807 -19.109 3.379 1 91.88 226 SER B C 1
ATOM 4161 O O . SER B 1 226 ? -0.028 -18.672 2.586 1 91.88 226 SER B O 1
ATOM 4163 N N . ALA B 1 227 ? 1.071 -18.562 4.531 1 94 227 ALA B N 1
ATOM 4164 C CA . ALA B 1 227 ? 0.485 -17.281 4.898 1 94 227 ALA B CA 1
ATOM 4165 C C . ALA B 1 227 ? 1.535 -16.344 5.5 1 94 227 ALA B C 1
ATOM 4167 O O . ALA B 1 227 ? 2.365 -16.781 6.305 1 94 227 ALA B O 1
ATOM 4168 N N . ASN B 1 228 ? 1.495 -15.148 5.066 1 91.12 228 ASN B N 1
ATOM 4169 C CA . ASN B 1 228 ? 2.393 -14.141 5.625 1 91.12 228 ASN B CA 1
ATOM 4170 C C . ASN B 1 228 ? 1.766 -12.75 5.59 1 91.12 228 ASN B C 1
ATOM 4172 O O . ASN B 1 228 ? 0.69 -12.562 5.016 1 91.12 228 ASN B O 1
ATOM 4176 N N . SER B 1 229 ? 2.406 -11.844 6.309 1 91.44 229 SER B N 1
ATOM 4177 C CA . SER B 1 229 ? 2.012 -10.445 6.41 1 91.44 229 SER B CA 1
ATOM 4178 C C . SER B 1 229 ? 3.227 -9.531 6.566 1 91.44 229 SER B C 1
ATOM 4180 O O . SER B 1 229 ? 4.312 -10 6.918 1 91.44 229 SER B O 1
ATOM 4182 N N . ASN B 1 230 ? 3.021 -8.258 6.215 1 85.62 230 ASN B N 1
ATOM 4183 C CA . ASN B 1 230 ? 4.09 -7.305 6.504 1 85.62 230 ASN B CA 1
ATOM 4184 C C . ASN B 1 230 ? 4.336 -7.184 8.008 1 85.62 230 ASN B C 1
ATOM 4186 O O . ASN B 1 230 ? 5.398 -6.723 8.43 1 85.62 230 ASN B O 1
ATOM 4190 N N . SER B 1 231 ? 3.375 -7.629 8.711 1 87.88 231 SER B N 1
ATOM 4191 C CA . SER B 1 231 ? 3.508 -7.555 10.164 1 87.88 231 SER B CA 1
ATOM 4192 C C . SER B 1 231 ? 3.869 -8.914 10.75 1 87.88 231 SER B C 1
ATOM 4194 O O . SER B 1 231 ? 3.891 -9.078 11.977 1 87.88 231 SER B O 1
ATOM 4196 N N . PHE B 1 232 ? 4.098 -9.891 9.836 1 86.88 232 PHE B N 1
ATOM 4197 C CA . PHE B 1 232 ? 4.449 -11.211 10.336 1 86.88 232 PHE B CA 1
ATOM 4198 C C . PHE B 1 232 ? 5.199 -12.008 9.281 1 86.88 232 PHE B C 1
ATOM 4200 O O . PHE B 1 232 ? 4.609 -12.461 8.297 1 86.88 232 PHE B O 1
ATOM 4207 N N . GLY B 1 233 ? 6.535 -12.25 9.547 1 79.38 233 GLY B N 1
ATOM 4208 C CA . GLY B 1 233 ? 7.297 -13.281 8.867 1 79.38 233 GLY B CA 1
ATOM 4209 C C . GLY B 1 233 ? 7.961 -12.797 7.594 1 79.38 233 GLY B C 1
ATOM 4210 O O . GLY B 1 233 ? 9.078 -13.203 7.27 1 79.38 233 GLY B O 1
ATOM 4211 N N . GLN B 1 234 ? 7.316 -11.891 6.848 1 75.38 234 GLN B N 1
ATOM 4212 C CA . GLN B 1 234 ? 7.805 -11.594 5.508 1 75.38 234 GLN B CA 1
ATOM 4213 C C . GLN B 1 234 ? 9.188 -10.961 5.555 1 75.38 234 GLN B C 1
ATOM 4215 O O . GLN B 1 234 ? 10.039 -11.25 4.707 1 75.38 234 GLN B O 1
ATOM 4220 N N . ASN B 1 235 ? 9.43 -10.133 6.555 1 71.5 235 ASN B N 1
ATOM 4221 C CA . ASN B 1 235 ? 10.695 -9.414 6.629 1 71.5 235 ASN B CA 1
ATOM 4222 C C . ASN B 1 235 ? 11.828 -10.328 7.086 1 71.5 235 ASN B C 1
ATOM 4224 O O . ASN B 1 235 ? 13 -10.047 6.824 1 71.5 235 ASN B O 1
ATOM 4228 N N . ASP B 1 236 ? 11.383 -11.391 7.676 1 70.81 236 ASP B N 1
ATOM 4229 C CA . ASP B 1 236 ? 12.383 -12.297 8.227 1 70.81 236 ASP B CA 1
ATOM 4230 C C . ASP B 1 236 ? 12.453 -13.594 7.422 1 70.81 236 ASP B C 1
ATOM 4232 O O . ASP B 1 236 ? 13.211 -14.5 7.766 1 70.81 236 ASP B O 1
ATOM 4236 N N . GLY B 1 237 ? 11.656 -13.664 6.504 1 74.69 237 GLY B N 1
ATOM 4237 C CA . GLY B 1 237 ? 11.758 -14.773 5.57 1 74.69 237 GLY B CA 1
ATOM 4238 C C . GLY B 1 237 ? 11.023 -16.016 6.043 1 74.69 237 GLY B C 1
ATOM 4239 O O . GLY B 1 237 ? 11.398 -17.141 5.68 1 74.69 237 GLY B O 1
ATOM 4240 N N . PHE B 1 238 ? 10.109 -15.844 6.965 1 75.62 238 PHE B N 1
ATOM 4241 C CA . PHE B 1 238 ? 9.32 -17.016 7.336 1 75.62 238 PHE B CA 1
ATOM 4242 C C . PHE B 1 238 ? 7.836 -16.766 7.082 1 75.62 238 PHE B C 1
ATOM 4244 O O . PHE B 1 238 ? 7.426 -15.648 6.797 1 75.62 238 PHE B O 1
ATOM 4251 N N . SER B 1 239 ? 7.043 -17.781 7.035 1 85.88 239 SER B N 1
ATOM 4252 C CA . SER B 1 239 ? 5.598 -17.797 6.828 1 85.88 239 SER B CA 1
ATOM 4253 C C . SER B 1 239 ? 4.938 -18.922 7.625 1 85.88 239 SER B C 1
ATOM 4255 O O . SER B 1 239 ? 5.609 -19.859 8.07 1 85.88 239 SER B O 1
ATOM 4257 N N . LEU B 1 240 ? 3.646 -18.734 7.887 1 87.44 240 LEU B N 1
ATOM 4258 C CA . LEU B 1 240 ? 2.863 -19.875 8.344 1 87.44 240 LEU B CA 1
ATOM 4259 C C . LEU B 1 240 ? 2.627 -20.859 7.207 1 87.44 240 LEU B C 1
ATOM 4261 O O . LEU B 1 240 ? 2.537 -20.469 6.043 1 87.44 240 LEU B O 1
ATOM 4265 N N . MET B 1 241 ? 2.584 -22.094 7.582 1 87 241 MET B N 1
ATOM 4266 C CA . MET B 1 241 ? 2.344 -23.125 6.578 1 87 241 MET B CA 1
ATOM 4267 C C . MET B 1 241 ? 1.342 -24.156 7.09 1 87 241 MET B C 1
ATOM 4269 O O . MET B 1 241 ? 1.341 -24.484 8.273 1 87 241 MET B O 1
ATOM 4273 N N . SER B 1 242 ? 0.495 -24.578 6.254 1 89.44 242 SER B N 1
ATOM 4274 C CA . SER B 1 242 ? -0.438 -25.672 6.523 1 89.44 242 SER B CA 1
ATOM 4275 C C . SER B 1 242 ? -0.518 -26.625 5.344 1 89.44 242 SER B C 1
ATOM 4277 O O . SER B 1 242 ? -0.726 -26.203 4.203 1 89.44 242 SER B O 1
ATOM 4279 N N . TYR B 1 243 ? -0.351 -27.875 5.664 1 86.62 243 TYR B N 1
ATOM 4280 C CA . TYR B 1 243 ? -0.616 -28.859 4.629 1 86.62 243 TYR B CA 1
ATOM 4281 C C . TYR B 1 243 ? -2.09 -28.859 4.238 1 86.62 243 TYR B C 1
ATOM 4283 O O . TYR B 1 243 ? -2.953 -28.516 5.043 1 86.62 243 TYR B O 1
ATOM 4291 N N . ILE B 1 244 ? -2.285 -29.172 2.973 1 89.62 244 ILE B N 1
ATOM 4292 C CA . ILE B 1 244 ? -3.652 -29.312 2.486 1 89.62 244 ILE B CA 1
ATOM 4293 C C . ILE B 1 244 ? -4.078 -30.781 2.557 1 89.62 244 ILE B C 1
ATOM 4295 O O . ILE B 1 244 ? -3.451 -31.641 1.942 1 89.62 244 ILE B O 1
ATOM 4299 N N . GLU B 1 245 ? -5.098 -31.078 3.344 1 86.94 245 GLU B N 1
ATOM 4300 C CA . GLU B 1 245 ? -5.656 -32.406 3.463 1 86.94 245 GLU B CA 1
ATOM 4301 C C . GLU B 1 245 ? -7.09 -32.469 2.938 1 86.94 245 GLU B C 1
ATOM 4303 O O . GLU B 1 245 ? -8.008 -31.922 3.561 1 86.94 245 GLU B O 1
ATOM 4308 N N . ASN B 1 246 ? -7.266 -33.156 1.821 1 91.25 246 ASN B N 1
ATOM 4309 C CA . ASN B 1 246 ? -8.57 -33.25 1.173 1 91.25 246 ASN B CA 1
ATOM 4310 C C . ASN B 1 246 ? -9.18 -31.875 0.943 1 91.25 246 ASN B C 1
ATOM 4312 O O . ASN B 1 246 ? -10.336 -31.641 1.296 1 91.25 246 ASN B O 1
ATOM 4316 N N . GLY B 1 247 ? -8.352 -31.016 0.556 1 95.94 247 GLY B N 1
ATOM 4317 C CA . GLY B 1 247 ? -8.766 -29.672 0.192 1 95.94 247 GLY B CA 1
ATOM 4318 C C . GLY B 1 247 ? -8.852 -28.734 1.378 1 95.94 247 GLY B C 1
ATOM 4319 O O . GLY B 1 247 ? -9.219 -27.562 1.228 1 95.94 247 GLY B O 1
ATOM 4320 N N . LYS B 1 248 ? -8.516 -29.234 2.514 1 95.06 248 LYS B N 1
ATOM 4321 C CA . LYS B 1 248 ? -8.711 -28.406 3.705 1 95.06 248 LYS B CA 1
ATOM 4322 C C . LYS B 1 248 ? -7.379 -27.953 4.285 1 95.06 248 LYS B C 1
ATOM 4324 O O . LYS B 1 248 ? -6.426 -28.734 4.359 1 95.06 248 LYS B O 1
ATOM 4329 N N . ALA B 1 249 ? -7.27 -26.75 4.652 1 94.44 249 ALA B N 1
ATOM 4330 C CA . ALA B 1 249 ? -6.105 -26.172 5.316 1 94.44 249 ALA B CA 1
ATOM 4331 C C . ALA B 1 249 ? -6.516 -25.047 6.25 1 94.44 249 ALA B C 1
ATOM 4333 O O . ALA B 1 249 ? -7.59 -24.453 6.094 1 94.44 249 ALA B O 1
ATOM 4334 N N . GLN B 1 250 ? -5.699 -24.781 7.27 1 95.06 250 GLN B N 1
ATOM 4335 C CA . GLN B 1 250 ? -6.043 -23.734 8.234 1 95.06 250 GLN B CA 1
ATOM 4336 C C . GLN B 1 250 ? -4.801 -23.219 8.953 1 95.06 250 GLN B C 1
ATOM 4338 O O . GLN B 1 250 ? -3.76 -23.875 8.961 1 95.06 250 GLN B O 1
ATOM 4343 N N . PHE B 1 251 ? -4.906 -22.078 9.469 1 92.81 251 PHE B N 1
ATOM 4344 C CA . PHE B 1 251 ? -3.875 -21.547 10.344 1 92.81 251 PHE B CA 1
ATOM 4345 C C . PHE B 1 251 ? -4.465 -20.531 11.32 1 92.81 251 PHE B C 1
ATOM 4347 O O . PHE B 1 251 ? -5.582 -20.047 11.117 1 92.81 251 PHE B O 1
ATOM 4354 N N . ARG B 1 252 ? -3.75 -20.266 12.352 1 93.62 252 ARG B N 1
ATOM 4355 C CA . ARG B 1 252 ? -4.109 -19.219 13.305 1 93.62 252 ARG B CA 1
ATOM 4356 C C . ARG B 1 252 ? -3.34 -17.938 13.023 1 93.62 252 ARG B C 1
ATOM 4358 O O . ARG B 1 252 ? -2.107 -17.938 13.008 1 93.62 252 ARG B O 1
ATOM 4365 N N . VAL B 1 253 ? -4.059 -16.922 12.789 1 93.75 253 VAL B N 1
ATOM 4366 C CA . VAL B 1 253 ? -3.4 -15.656 12.453 1 93.75 253 VAL B CA 1
ATOM 4367 C C . VAL B 1 253 ? -2.688 -15.102 13.68 1 93.75 253 VAL B C 1
ATOM 4369 O O . VAL B 1 253 ? -3.213 -15.164 14.797 1 93.75 253 VAL B O 1
ATOM 4372 N N . GLN B 1 254 ? -1.521 -14.5 13.461 1 89.88 254 GLN B N 1
ATOM 4373 C CA . GLN B 1 254 ? -0.614 -14.211 14.57 1 89.88 254 GLN B CA 1
ATOM 4374 C C . GLN B 1 254 ? -0.488 -12.711 14.797 1 89.88 254 GLN B C 1
ATOM 4376 O O . GLN B 1 254 ? 0.027 -12.273 15.836 1 89.88 254 GLN B O 1
ATOM 4381 N N . SER B 1 255 ? -0.954 -11.883 13.891 1 91.88 255 SER B N 1
ATOM 4382 C CA . SER B 1 255 ? -0.818 -10.43 14.016 1 91.88 255 SER B CA 1
ATOM 4383 C C . SER B 1 255 ? -1.898 -9.703 13.227 1 91.88 255 SER B C 1
ATOM 4385 O O . SER B 1 255 ? -2.525 -10.281 12.344 1 91.88 255 SER B O 1
ATOM 4387 N N . ALA B 1 256 ? -2.15 -8.469 13.602 1 92.62 256 ALA B N 1
ATOM 4388 C CA . ALA B 1 256 ? -3.072 -7.613 12.859 1 92.62 256 ALA B CA 1
ATOM 4389 C C . ALA B 1 256 ? -2.434 -7.113 11.562 1 92.62 256 ALA B C 1
ATOM 4391 O O . ALA B 1 256 ? -1.209 -7.141 11.414 1 92.62 256 ALA B O 1
ATOM 4392 N N . GLY B 1 257 ? -3.352 -6.613 10.656 1 92.69 257 GLY B N 1
ATOM 4393 C CA . GLY B 1 257 ? -2.895 -6.098 9.375 1 92.69 257 GLY B CA 1
ATOM 4394 C C . GLY B 1 257 ? -3.342 -6.945 8.195 1 92.69 257 GLY B C 1
ATOM 4395 O O . GLY B 1 257 ? -4.211 -7.809 8.336 1 92.69 257 GLY B O 1
ATOM 4396 N N . GLN B 1 258 ? -2.736 -6.664 7.031 1 94.06 258 GLN B N 1
ATOM 4397 C CA . GLN B 1 258 ? -3.096 -7.383 5.812 1 94.06 258 GLN B CA 1
ATOM 4398 C C . GLN B 1 258 ? -2.336 -8.703 5.707 1 94.06 258 GLN B C 1
ATOM 4400 O O . GLN B 1 258 ? -1.134 -8.758 5.977 1 94.06 258 GLN B O 1
ATOM 4405 N N . TRP B 1 259 ? -3.055 -9.734 5.328 1 96.44 259 TRP B N 1
ATOM 4406 C CA . TRP B 1 259 ? -2.471 -11.062 5.176 1 96.44 259 TRP B CA 1
ATOM 4407 C C . TRP B 1 259 ? -2.67 -11.594 3.76 1 96.44 259 TRP B C 1
ATOM 4409 O O . TRP B 1 259 ? -3.664 -11.266 3.105 1 96.44 259 TRP B O 1
ATOM 4419 N N . ARG B 1 260 ? -1.704 -12.383 3.344 1 97.12 260 ARG B N 1
ATOM 4420 C CA . ARG B 1 260 ? -1.784 -13.102 2.076 1 97.12 260 ARG B CA 1
ATOM 4421 C C . ARG B 1 260 ? -1.61 -14.602 2.285 1 97.12 260 ARG B C 1
ATOM 4423 O O . ARG B 1 260 ? -0.649 -15.039 2.92 1 97.12 260 ARG B O 1
ATOM 4430 N N . VAL B 1 261 ? -2.531 -15.352 1.788 1 97.25 261 VAL B N 1
ATOM 4431 C CA . VAL B 1 261 ? -2.412 -16.812 1.713 1 97.25 261 VAL B CA 1
ATOM 4432 C C . VAL B 1 261 ? -2.104 -17.234 0.277 1 97.25 261 VAL B C 1
ATOM 4434 O O . VAL B 1 261 ? -2.715 -16.719 -0.669 1 97.25 261 VAL B O 1
ATOM 4437 N N . SER B 1 262 ? -1.147 -18.109 0.153 1 95.88 262 SER B N 1
ATOM 4438 C CA . SER B 1 262 ? -0.714 -18.531 -1.178 1 95.88 262 SER B CA 1
ATOM 4439 C C . SER B 1 262 ? -0.689 -20.047 -1.304 1 95.88 262 SER B C 1
ATOM 4441 O O . SER B 1 262 ? -0.443 -20.75 -0.323 1 95.88 262 SER B O 1
ATOM 4443 N N . CYS B 1 263 ? -0.953 -20.469 -2.496 1 94.69 263 CYS B N 1
ATOM 4444 C CA . CYS B 1 263 ? -0.812 -21.875 -2.869 1 94.69 263 CYS B CA 1
ATOM 4445 C C . CYS B 1 263 ? -0.287 -22.016 -4.293 1 94.69 263 CYS B C 1
ATOM 4447 O O . CYS B 1 263 ? -0.718 -21.281 -5.191 1 94.69 263 CYS B O 1
ATOM 4449 N N . ASN B 1 264 ? 0.639 -22.844 -4.426 1 91 264 ASN B N 1
ATOM 4450 C CA . ASN B 1 264 ? 1.143 -23.25 -5.738 1 91 264 ASN B CA 1
ATOM 4451 C C . ASN B 1 264 ? 0.899 -24.734 -6.004 1 91 264 ASN B C 1
ATOM 4453 O O . ASN B 1 264 ? 1.04 -25.562 -5.105 1 91 264 ASN B O 1
ATOM 4457 N N . HIS B 1 265 ? 0.526 -25 -7.203 1 91 265 HIS B N 1
ATOM 4458 C CA . HIS B 1 265 ? 0.275 -26.391 -7.562 1 91 265 HIS B CA 1
ATOM 4459 C C . HIS B 1 265 ? 0.777 -26.703 -8.969 1 91 265 HIS B C 1
ATOM 4461 O O . HIS B 1 265 ? 0.509 -25.953 -9.906 1 91 265 HIS B O 1
ATOM 4467 N N . ARG B 1 266 ? 1.474 -27.734 -9.008 1 86.94 266 ARG B N 1
ATOM 4468 C CA . ARG B 1 266 ? 1.963 -28.25 -10.281 1 86.94 266 ARG B CA 1
ATOM 4469 C C . ARG B 1 266 ? 1.288 -29.578 -10.641 1 86.94 266 ARG B C 1
ATOM 4471 O O . ARG B 1 266 ? 1.222 -30.484 -9.812 1 86.94 266 ARG B O 1
ATOM 4478 N N . ASP B 1 267 ? 0.781 -29.594 -11.797 1 88.25 267 ASP B N 1
ATOM 4479 C CA . ASP B 1 267 ? 0.201 -30.828 -12.305 1 88.25 267 ASP B CA 1
ATOM 4480 C C . ASP B 1 267 ? 0.92 -31.297 -13.57 1 88.25 267 ASP B C 1
ATOM 4482 O O . ASP B 1 267 ? 1.281 -30.484 -14.422 1 88.25 267 ASP B O 1
ATOM 4486 N N . THR B 1 268 ? 1.077 -32.625 -13.664 1 88.62 268 THR B N 1
ATOM 4487 C CA . THR B 1 268 ? 1.746 -33.188 -14.828 1 88.62 268 THR B CA 1
ATOM 4488 C C . THR B 1 268 ? 0.763 -33.375 -15.984 1 88.62 268 THR B C 1
ATOM 4490 O O . THR B 1 268 ? -0.358 -33.844 -15.781 1 88.62 268 THR B O 1
ATOM 4493 N N . VAL B 1 269 ? 1.237 -32.969 -17.141 1 93.44 269 VAL B N 1
ATOM 4494 C CA . VAL B 1 269 ? 0.431 -33.156 -18.344 1 93.44 269 VAL B CA 1
ATOM 4495 C C . VAL B 1 269 ? 0.646 -34.562 -18.875 1 93.44 269 VAL B C 1
ATOM 4497 O O . VAL B 1 269 ? 1.777 -34.969 -19.172 1 93.44 269 VAL B O 1
ATOM 4500 N N . THR B 1 270 ? -0.439 -35.312 -18.953 1 93.81 270 THR B N 1
ATOM 4501 C CA . THR B 1 270 ? -0.373 -36.688 -19.469 1 93.81 270 THR B CA 1
ATOM 4502 C C . THR B 1 270 ? -1.292 -36.844 -20.688 1 93.81 270 THR B C 1
ATOM 4504 O O . THR B 1 270 ? -2.146 -36 -20.938 1 93.81 270 THR B O 1
ATOM 4507 N N . LYS B 1 271 ? -1.106 -37.906 -21.406 1 94.88 271 LYS B N 1
ATOM 4508 C CA . LYS B 1 271 ? -1.845 -38.156 -22.641 1 94.88 271 LYS B CA 1
ATOM 4509 C C . LYS B 1 271 ? -3.338 -38.312 -22.359 1 94.88 271 LYS B C 1
ATOM 4511 O O . LYS B 1 271 ? -4.168 -37.938 -23.203 1 94.88 271 LYS B O 1
ATOM 4516 N N . ASP B 1 272 ? -3.711 -38.781 -21.188 1 92.31 272 ASP B N 1
ATOM 4517 C CA . ASP B 1 272 ? -5.105 -39.094 -20.906 1 92.31 272 ASP B CA 1
ATOM 4518 C C . ASP B 1 272 ? -5.625 -38.281 -19.719 1 92.31 272 ASP B C 1
ATOM 4520 O O . ASP B 1 272 ? -6.684 -38.594 -19.172 1 92.31 272 ASP B O 1
ATOM 4524 N N . GLY B 1 273 ? -4.934 -37.281 -19.344 1 88.88 273 GLY B N 1
ATOM 4525 C CA . GLY B 1 273 ? -5.316 -36.5 -18.188 1 88.88 273 GLY B CA 1
ATOM 4526 C C . GLY B 1 273 ? -6.16 -35.281 -18.531 1 88.88 273 GLY B C 1
ATOM 4527 O O . GLY B 1 273 ? -6.621 -35.125 -19.672 1 88.88 273 GLY B O 1
ATOM 4528 N N . SER B 1 274 ? -6.438 -34.406 -17.531 1 88.12 274 SER B N 1
ATOM 4529 C CA . SER B 1 274 ? -7.312 -33.25 -17.641 1 88.12 274 SER B CA 1
ATOM 4530 C C . SER B 1 274 ? -6.746 -32.219 -18.609 1 88.12 274 SER B C 1
ATOM 4532 O O . SER B 1 274 ? -7.492 -31.422 -19.188 1 88.12 274 SER B O 1
ATOM 4534 N N . PHE B 1 275 ? -5.43 -32.281 -18.891 1 94.56 275 PHE B N 1
ATOM 4535 C CA . PHE B 1 275 ? -4.789 -31.312 -19.766 1 94.56 275 PHE B CA 1
ATOM 4536 C C . PHE B 1 275 ? -4.195 -31.984 -21 1 94.56 275 PHE B C 1
ATOM 4538 O O . PHE B 1 275 ? -3.133 -31.594 -21.469 1 94.56 275 PHE B O 1
ATOM 4545 N N . LYS B 1 276 ? -4.898 -32.938 -21.484 1 94.88 276 LYS B N 1
ATOM 4546 C CA . LYS B 1 276 ? -4.414 -33.781 -22.594 1 94.88 276 LYS B CA 1
ATOM 4547 C C . LYS B 1 276 ? -4.148 -32.906 -23.828 1 94.88 276 LYS B C 1
ATOM 4549 O O . LYS B 1 276 ? -3.283 -33.25 -24.641 1 94.88 276 LYS B O 1
ATOM 4554 N N . ASP B 1 277 ? -4.879 -31.812 -23.969 1 95.06 277 ASP B N 1
ATOM 4555 C CA . ASP B 1 277 ? -4.699 -30.938 -25.125 1 95.06 277 ASP B CA 1
ATOM 4556 C C . ASP B 1 277 ? -3.318 -30.281 -25.109 1 95.06 277 ASP B C 1
ATOM 4558 O O . ASP B 1 277 ? -2.861 -29.766 -26.141 1 95.06 277 ASP B O 1
ATOM 4562 N N . LEU B 1 278 ? -2.66 -30.328 -23.953 1 96.44 278 LEU B N 1
ATOM 4563 C CA . LEU B 1 278 ? -1.342 -29.719 -23.812 1 96.44 278 LEU B CA 1
ATOM 4564 C C . LEU B 1 278 ? -0.244 -30.766 -23.922 1 96.44 278 LEU B C 1
ATOM 4566 O O . LEU B 1 278 ? 0.943 -30.438 -23.844 1 96.44 278 LEU B O 1
ATOM 4570 N N . PHE B 1 279 ? -0.706 -32.031 -24.094 1 96.06 279 PHE B N 1
ATOM 4571 C CA . PHE B 1 279 ? 0.276 -33.094 -24.203 1 96.06 279 PHE B CA 1
ATOM 4572 C C . PHE B 1 279 ? 1.211 -32.844 -25.391 1 96.06 279 PHE B C 1
ATOM 4574 O O . PHE B 1 279 ? 0.76 -32.562 -26.484 1 96.06 279 PHE B O 1
ATOM 4581 N N . GLY B 1 280 ? 2.486 -32.969 -25.109 1 95.12 280 GLY B N 1
ATOM 4582 C CA . GLY B 1 280 ? 3.473 -32.719 -26.141 1 95.12 280 GLY B CA 1
ATOM 4583 C C . GLY B 1 280 ? 3.871 -31.266 -26.25 1 95.12 280 GLY B C 1
ATOM 4584 O O . GLY B 1 280 ? 4.863 -30.938 -26.906 1 95.12 280 GLY B O 1
ATOM 4585 N N . LYS B 1 281 ? 3.088 -30.406 -25.641 1 96.81 281 LYS B N 1
ATOM 4586 C CA . LYS B 1 281 ? 3.369 -28.984 -25.703 1 96.81 281 LYS B CA 1
ATOM 4587 C C . LYS B 1 281 ? 4.098 -28.516 -24.438 1 96.81 281 LYS B C 1
ATOM 4589 O O . LYS B 1 281 ? 5.039 -27.719 -24.516 1 96.81 281 LYS B O 1
ATOM 4594 N N . VAL B 1 282 ? 3.621 -28.891 -23.328 1 96.56 282 VAL B N 1
ATOM 4595 C CA . VAL B 1 282 ? 4.281 -28.609 -22.047 1 96.56 282 VAL B CA 1
ATOM 4596 C C . VAL B 1 282 ? 4.281 -29.859 -21.172 1 96.56 282 VAL B C 1
ATOM 4598 O O . VAL B 1 282 ? 3.514 -30.781 -21.406 1 96.56 282 VAL B O 1
ATOM 4601 N N . GLU B 1 283 ? 5.18 -29.844 -20.203 1 93.62 283 GLU B N 1
ATOM 4602 C CA . GLU B 1 283 ? 5.285 -30.953 -19.266 1 93.62 283 GLU B CA 1
ATOM 4603 C C . GLU B 1 283 ? 4.348 -30.781 -18.078 1 93.62 283 GLU B C 1
ATOM 4605 O O . GLU B 1 283 ? 3.791 -31.75 -17.562 1 93.62 283 GLU B O 1
ATOM 4610 N N . TYR B 1 284 ? 4.203 -29.516 -17.703 1 91.62 284 TYR B N 1
ATOM 4611 C CA . TYR B 1 284 ? 3.465 -29.25 -16.484 1 91.62 284 TYR B CA 1
ATOM 4612 C C . TYR B 1 284 ? 2.531 -28.062 -16.656 1 91.62 284 TYR B C 1
ATOM 4614 O O . TYR B 1 284 ? 2.787 -27.172 -17.484 1 91.62 284 TYR B O 1
ATOM 4622 N N . VAL B 1 285 ? 1.426 -28.109 -15.898 1 93.19 285 VAL B N 1
ATOM 4623 C CA . VAL B 1 285 ? 0.625 -26.922 -15.633 1 93.19 285 VAL B CA 1
ATOM 4624 C C . VAL B 1 285 ? 0.896 -26.422 -14.211 1 93.19 285 VAL B C 1
ATOM 4626 O O . VAL B 1 285 ? 0.774 -27.188 -13.25 1 93.19 285 VAL B O 1
ATOM 4629 N N . PHE B 1 286 ? 1.364 -25.203 -14.172 1 92.31 286 PHE B N 1
ATOM 4630 C CA . PHE B 1 286 ? 1.67 -24.578 -12.891 1 92.31 286 PHE B CA 1
ATOM 4631 C C . PHE B 1 286 ? 0.693 -23.438 -12.602 1 92.31 286 PHE B C 1
ATOM 4633 O O . PHE B 1 286 ? 0.562 -22.516 -13.391 1 92.31 286 PHE B O 1
ATOM 4640 N N . ASN B 1 287 ? -0.032 -23.594 -11.523 1 94.75 287 ASN B N 1
ATOM 4641 C CA . ASN B 1 287 ? -0.958 -22.547 -11.094 1 94.75 287 ASN B CA 1
ATOM 4642 C C . ASN B 1 287 ? -0.574 -21.984 -9.734 1 94.75 287 ASN B C 1
ATOM 4644 O O . ASN B 1 287 ? -0.162 -22.719 -8.844 1 94.75 287 ASN B O 1
ATOM 4648 N N . ALA B 1 288 ? -0.639 -20.688 -9.633 1 95.88 288 ALA B N 1
ATOM 4649 C CA . ALA B 1 288 ? -0.497 -20 -8.359 1 95.88 288 ALA B CA 1
ATOM 4650 C C . ALA B 1 288 ? -1.788 -19.281 -7.977 1 95.88 288 ALA B C 1
ATOM 4652 O O . ALA B 1 288 ? -2.465 -18.703 -8.836 1 9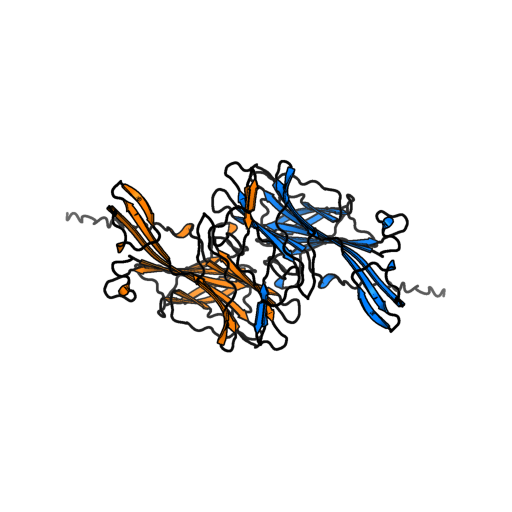5.88 288 ALA B O 1
ATOM 4653 N N . SER B 1 289 ? -2.131 -19.375 -6.719 1 97.94 289 SER B N 1
ATOM 4654 C CA . SER B 1 289 ? -3.328 -18.703 -6.234 1 97.94 289 SER B CA 1
ATOM 4655 C C . SER B 1 289 ? -3.055 -17.969 -4.926 1 97.94 289 SER B C 1
ATOM 4657 O O . SER B 1 289 ? -2.328 -18.469 -4.066 1 97.94 289 SER B O 1
ATOM 4659 N N . THR B 1 290 ? -3.615 -16.766 -4.82 1 98.5 290 THR B N 1
ATOM 4660 C CA . THR B 1 290 ? -3.498 -16 -3.58 1 98.5 290 THR B CA 1
ATOM 4661 C C . THR B 1 290 ? -4.863 -15.477 -3.139 1 98.5 290 THR B C 1
ATOM 4663 O O . THR B 1 290 ? -5.738 -15.234 -3.969 1 98.5 290 THR B O 1
ATOM 4666 N N . ILE B 1 291 ? -5.016 -15.352 -1.89 1 98.56 291 ILE B N 1
ATOM 4667 C CA . ILE B 1 291 ? -6.137 -14.641 -1.28 1 98.56 291 ILE B CA 1
ATOM 4668 C C . ILE B 1 291 ? -5.621 -13.695 -0.198 1 98.56 291 ILE B C 1
ATOM 4670 O O . ILE B 1 291 ? -4.734 -14.062 0.58 1 98.56 291 ILE B O 1
ATOM 4674 N N . THR B 1 292 ? -6.117 -12.461 -0.227 1 98.44 292 THR B N 1
ATOM 4675 C CA . THR B 1 292 ? -5.727 -11.5 0.797 1 98.44 292 THR B CA 1
ATOM 4676 C C . THR B 1 292 ? -6.922 -11.125 1.671 1 98.44 292 THR B C 1
ATOM 4678 O O . THR B 1 292 ? -8.062 -11.148 1.213 1 98.44 292 THR B O 1
ATOM 4681 N N . PHE B 1 293 ? -6.664 -10.812 2.918 1 97.25 293 PHE B N 1
ATOM 4682 C CA . PHE B 1 293 ? -7.684 -10.336 3.842 1 97.25 293 PHE B CA 1
ATOM 4683 C C . PHE B 1 293 ? -7.055 -9.539 4.977 1 97.25 293 PHE B C 1
ATOM 4685 O O . PHE B 1 293 ? -5.832 -9.508 5.121 1 97.25 293 PHE B O 1
ATOM 4692 N N . ASN B 1 294 ? -7.875 -8.836 5.703 1 94.62 294 ASN B N 1
ATOM 4693 C CA . ASN B 1 294 ? -7.418 -7.977 6.789 1 94.62 294 ASN B CA 1
ATOM 4694 C C . ASN B 1 294 ? -7.734 -8.586 8.156 1 94.62 294 ASN B C 1
ATOM 4696 O O . ASN B 1 294 ? -8.82 -9.125 8.359 1 94.62 294 ASN B O 1
ATOM 4700 N N . VAL B 1 295 ? -6.762 -8.562 9.031 1 94.75 295 VAL B N 1
ATOM 4701 C CA . VAL B 1 295 ? -6.91 -9.062 10.391 1 94.75 295 VAL B CA 1
ATOM 4702 C C . VAL B 1 295 ? -6.93 -7.883 11.367 1 94.75 295 VAL B C 1
ATOM 4704 O O . VAL B 1 295 ? -6.09 -6.988 11.289 1 94.75 295 VAL B O 1
ATOM 4707 N N . LYS B 1 296 ? -7.863 -7.961 12.234 1 90.12 296 LYS B N 1
ATOM 4708 C CA . LYS B 1 296 ? -8.023 -6.906 13.227 1 90.12 296 LYS B CA 1
ATOM 4709 C C . LYS B 1 296 ? -7.375 -7.297 14.555 1 90.12 296 LYS B C 1
ATOM 4711 O O . LYS B 1 296 ? -7.094 -8.469 14.789 1 90.12 296 LYS B O 1
ATOM 4716 N N . GLU B 1 297 ? -7.148 -6.266 15.352 1 87.56 297 GLU B N 1
ATOM 4717 C CA . GLU B 1 297 ? -6.594 -6.52 16.672 1 87.56 297 GLU B CA 1
ATOM 4718 C C . GLU B 1 297 ? -7.637 -7.133 17.609 1 87.56 297 GLU B C 1
ATOM 4720 O O . GLU B 1 297 ? -8.836 -6.875 17.453 1 87.56 297 GLU B O 1
#

Radius of gyration: 27.85 Å; Cα contacts (8 Å, |Δi|>4): 1559; chains: 2; bounding box: 55×108×93 Å

InterPro domains:
  IPR019613 Protein of unknown function DUF4198 [PF10670] (22-267)

Secondary structure (DSSP, 8-state):
------------------GGGG--EEEEEEEEE-SSSS-EEEEEEEEESSSS----TEETTEE--EEEEEEE-TT--EEEPP----S----SEE-SSEEEEE-----EEEEE-TTPPPEEEEEEEEEPPEEEEEEEETTS-EEEESS-GGG-SSEEEEEEEEEEEEEEEEEEEES---------SSEEEEE-S-GGGEETT-EEEEEEEETTEE----SS---EEEEEETTBBTTTT--EEEE-BTTEEEEE--SSEEEEEEEEEEEE--TTSTTGGGTTT-SEEEEEEEEEEEEE-/------------------GGGG--EEEEEEEEE-SSSS-EEEEEEEEESSSS----TEETTEE--EEEEEEE-TT--EEEPP----S----SEE-SSEEEEE-----EEEEE-TTPPPEEEEEEEEEPPEEEEEEEETTS-EEEESS-GGG-SSEEEEEEEEEEEEEEEEEEEES---------SSEEEEE-S-GGGEETT-EEEEEEEETTEE----SS---EEEEEETTBBTTTT--EEEE-BTTEEEEE--SSEEEEEEEEEEEE--TTSTTGGGTTT-SEEEEEEEEEEEEE-

Nearest PDB structures (foldseek):
  7o0b-assembly1_A  TM=5.047E-01  e=2.135E-01  Homo sapiens
  6dg5-assembly1_B  TM=3.157E-01  e=2.852E-02  Mus musculus
  5i17-assembly2_B  TM=2.374E-01  e=2.025E-01  Homo sapiens
  8es7-assembly1_A  TM=2.723E-01  e=2.714E+00  Homo sapiens
  6bj2-assembly1_D  TM=2.384E-01  e=2.315E+00  Homo sapiens

pLDDT: mean 87.99, std 16.89, range [29.23, 98.69]